Protein AF-A0A7C7MWH8-F1 (afdb_monomer)

Secondary structure (DSSP, 8-state):
-----------------EEEEEEEEE-TTS--EEEEE---TTEEEEEEEEESSS--EEEEEEE-B--TTT-EEEEE-TTS-EEEEE-TBTTB-TT-EEE-SSSEEEEEEE--SS--HHHH-PPPEEEEEEE-SSPPPEEEEEEEE-TTT-TTEEEEEEEEEE-TT-S-EEEEESS-PPPEEE-S-EEEEEEEEETT--B-EEEEETTEEEEEEEPPPB---S-GGGS-EEE--S-HHHIIIIIIS--TT-EEEEEEEE-GGGGT-TTEEEEEEE-TTSS-S-SEEEEEEEEEGGGSBSS--S-----S-SB--HHHHHH-TTSPTT--BS--EEEEEEE-SSS-------EEES-TTTTTTT---B---EEE-TTS-EEE--B-TTS-PBSBTTTSB-TTT-TTS--BSGGGEEEEBSB-TTS-B-B-GGG-SBS-SEEE--

Nearest PDB structures (foldseek):
  1spp-assembly1_B  TM=6.819E-01  e=1.987E-05  Sus scrofa
  7wr7-assembly1_A  TM=6.928E-01  e=3.101E-04  Homo sapiens
  7wqx-assembly1_A  TM=3.222E-01  e=3.645E-04  Homo sapiens
  8h3u-assembly1_A  TM=3.465E-01  e=6.004E-03  Homo sapiens
  8h3s-assembly1_A  TM=4.548E-01  e=8.415E-02  Homo sapiens

Structure (mmCIF, N/CA/C/O backbone):
data_AF-A0A7C7MWH8-F1
#
_entry.id   AF-A0A7C7MWH8-F1
#
loop_
_atom_site.group_PDB
_atom_site.id
_atom_site.type_symbol
_atom_site.label_atom_id
_atom_site.label_alt_id
_atom_site.label_comp_id
_atom_site.label_asym_id
_atom_site.label_entity_id
_atom_site.label_seq_id
_atom_site.pdbx_PDB_ins_code
_atom_site.Cartn_x
_atom_site.Cartn_y
_atom_site.Cartn_z
_atom_site.occupancy
_atom_site.B_iso_or_equiv
_atom_site.auth_seq_id
_atom_site.auth_comp_id
_atom_site.auth_asym_id
_atom_site.auth_atom_id
_atom_site.pdbx_PDB_model_num
ATOM 1 N N . MET A 1 1 ? -7.055 -32.664 -13.281 1.00 29.69 1 MET A N 1
ATOM 2 C CA . MET A 1 1 ? -8.161 -32.890 -12.324 1.00 29.69 1 MET A CA 1
ATOM 3 C C . MET A 1 1 ? -7.965 -34.214 -11.595 1.00 29.69 1 MET A C 1
ATOM 5 O O . MET A 1 1 ? -8.268 -35.279 -12.120 1.00 29.69 1 MET A O 1
ATOM 9 N N . LYS A 1 2 ? -7.387 -34.128 -10.400 1.00 19.34 2 LYS A N 1
ATOM 10 C CA . LYS A 1 2 ? -7.288 -35.180 -9.388 1.00 19.34 2 LYS A CA 1
ATOM 11 C C . LYS A 1 2 ? -7.700 -34.482 -8.097 1.00 19.34 2 LYS A C 1
ATOM 13 O O . LYS A 1 2 ? -6.974 -33.603 -7.651 1.00 19.34 2 LYS A O 1
ATOM 18 N N . LEU A 1 3 ? -8.882 -34.799 -7.575 1.00 20.52 3 LEU A N 1
ATOM 19 C CA . LEU A 1 3 ? -9.280 -34.337 -6.251 1.00 20.52 3 LEU A CA 1
ATOM 20 C C . LEU A 1 3 ? -8.561 -35.206 -5.222 1.00 20.52 3 LEU A C 1
ATOM 22 O O . LEU A 1 3 ? -8.768 -36.420 -5.182 1.00 20.52 3 LEU A O 1
ATOM 26 N N . PHE A 1 4 ? -7.713 -34.582 -4.412 1.00 25.03 4 PHE A N 1
ATOM 27 C CA . PHE A 1 4 ? -7.277 -35.166 -3.155 1.00 25.03 4 PHE A CA 1
ATOM 28 C C . PHE A 1 4 ? -8.377 -34.925 -2.124 1.00 25.03 4 PHE A C 1
ATOM 30 O O . PHE A 1 4 ? -8.831 -33.802 -1.930 1.00 25.03 4 PHE A O 1
ATOM 37 N N . PHE A 1 5 ? -8.839 -36.012 -1.516 1.00 28.09 5 PHE A N 1
ATOM 38 C CA . PHE A 1 5 ? -9.791 -36.008 -0.418 1.00 28.09 5 PHE A CA 1
ATOM 39 C C . PHE A 1 5 ? -8.993 -36.378 0.831 1.00 28.09 5 PHE A C 1
ATOM 41 O O . PHE A 1 5 ? -8.641 -37.543 1.016 1.00 28.09 5 PHE A O 1
ATOM 48 N N . THR A 1 6 ? -8.647 -35.396 1.656 1.00 27.48 6 THR A N 1
ATOM 49 C CA . THR A 1 6 ? -8.032 -35.629 2.965 1.00 27.48 6 THR A CA 1
ATOM 50 C C . THR A 1 6 ? -9.026 -35.201 4.029 1.00 27.48 6 THR A C 1
ATOM 52 O O . THR A 1 6 ? -9.177 -34.022 4.314 1.00 27.48 6 THR A O 1
ATOM 55 N N . THR A 1 7 ? -9.753 -36.200 4.534 1.00 27.70 7 THR A N 1
ATOM 56 C CA . THR A 1 7 ? -10.251 -36.292 5.916 1.00 27.70 7 THR A CA 1
ATOM 57 C C . THR A 1 7 ? -10.574 -34.969 6.614 1.00 27.70 7 THR A C 1
ATOM 59 O O . THR A 1 7 ? -9.746 -34.433 7.341 1.00 27.70 7 THR A O 1
ATOM 62 N N . LEU A 1 8 ? -11.829 -34.531 6.506 1.00 28.59 8 LEU A N 1
ATOM 63 C CA . LEU A 1 8 ? -12.451 -33.749 7.570 1.00 28.59 8 LEU A CA 1
ATOM 64 C C . LEU A 1 8 ? -12.969 -34.755 8.610 1.00 28.59 8 LEU A C 1
ATOM 66 O O . LEU A 1 8 ? -13.994 -35.411 8.410 1.00 28.59 8 LEU A O 1
ATOM 70 N N . PHE A 1 9 ? -12.203 -34.964 9.678 1.00 31.03 9 PHE A N 1
ATOM 71 C CA . PHE A 1 9 ? -12.643 -35.736 10.835 1.00 31.03 9 PHE A CA 1
ATOM 72 C C . PHE A 1 9 ? -13.587 -34.845 11.648 1.00 31.03 9 PHE A C 1
ATOM 74 O O . PHE A 1 9 ? -13.166 -34.137 12.552 1.00 31.03 9 PHE A O 1
ATOM 81 N N . PHE A 1 10 ? -14.868 -34.829 11.280 1.00 26.73 10 PHE A N 1
ATOM 82 C CA . PHE A 1 10 ? -15.908 -34.193 12.085 1.00 26.73 10 PHE A CA 1
ATOM 83 C C . PHE A 1 10 ? -16.287 -35.173 13.204 1.00 26.73 10 PHE A C 1
ATOM 85 O O . PHE A 1 10 ? -17.154 -36.032 13.021 1.00 26.73 10 PHE A O 1
ATOM 92 N N . ILE A 1 11 ? -15.601 -35.110 14.352 1.00 32.50 11 ILE A N 1
ATOM 93 C CA . ILE A 1 11 ? -16.156 -35.705 15.569 1.00 32.50 11 ILE A CA 1
ATOM 94 C C . ILE A 1 11 ? -17.194 -34.718 16.090 1.00 32.50 11 ILE A C 1
ATOM 96 O O . ILE A 1 11 ? -16.855 -33.677 16.637 1.00 32.50 11 ILE A O 1
ATOM 100 N N . LEU A 1 12 ? -18.470 -35.068 15.959 1.00 30.17 12 LEU A N 1
ATOM 101 C CA . LEU A 1 12 ? -19.480 -34.576 16.890 1.00 30.17 12 LEU A CA 1
ATOM 102 C C . LEU A 1 12 ? -19.191 -35.234 18.243 1.00 30.17 12 LEU A C 1
ATOM 104 O O . LEU A 1 12 ? -19.706 -36.313 18.545 1.00 30.17 12 LEU A O 1
ATOM 108 N N . VAL A 1 13 ? -18.297 -34.627 19.027 1.00 37.28 13 VAL A N 1
ATOM 109 C CA . VAL A 1 13 ? -18.177 -34.957 20.444 1.00 37.28 13 VAL A CA 1
ATOM 110 C C . VAL A 1 13 ? -19.401 -34.314 21.074 1.00 37.28 13 VAL A C 1
ATOM 112 O O . VAL A 1 13 ? -19.501 -33.096 21.143 1.00 37.28 13 VAL A O 1
ATOM 115 N N . PHE A 1 14 ? -20.365 -35.122 21.507 1.00 39.16 14 PHE A N 1
ATOM 116 C CA . PHE A 1 14 ? -21.299 -34.663 22.530 1.00 39.16 14 PHE A CA 1
ATOM 117 C C . PHE A 1 14 ? -20.490 -34.526 23.825 1.00 39.16 14 PHE A C 1
ATOM 119 O O . PHE A 1 14 ? -20.492 -35.430 24.664 1.00 39.16 14 PHE A O 1
ATOM 126 N N . SER A 1 15 ? -19.729 -33.440 23.958 1.00 45.75 15 SER A N 1
ATOM 127 C CA . SER A 1 15 ? -19.232 -33.001 25.251 1.00 45.75 15 SER A CA 1
ATOM 128 C C . SER A 1 15 ? -20.468 -32.564 26.029 1.00 45.75 15 SER A C 1
A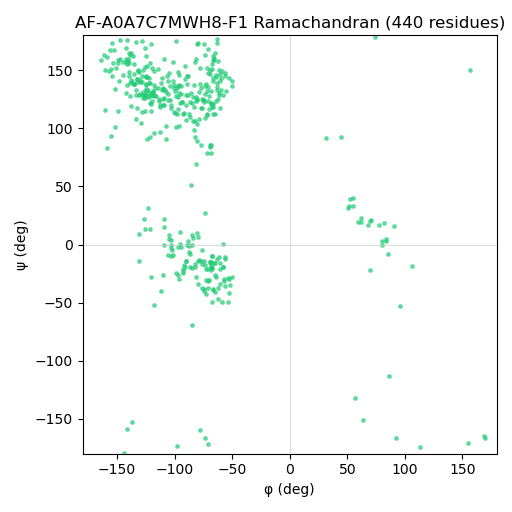TOM 130 O O . SER A 1 15 ? -21.248 -31.719 25.591 1.00 45.75 15 SER A O 1
ATOM 132 N N . ASN A 1 16 ? -20.716 -33.201 27.173 1.00 47.91 16 ASN A N 1
ATOM 133 C CA . ASN A 1 16 ? -21.579 -32.586 28.170 1.00 47.91 16 ASN A CA 1
ATOM 134 C C . ASN A 1 16 ? -20.773 -31.403 28.709 1.00 47.91 16 ASN A C 1
ATOM 136 O O . ASN A 1 16 ? -20.045 -31.572 29.683 1.00 47.91 16 ASN A O 1
ATOM 140 N N . ILE A 1 17 ? -20.817 -30.265 28.015 1.00 55.94 17 ILE A N 1
ATOM 141 C CA . ILE A 1 17 ? -20.244 -29.024 28.525 1.00 55.94 17 ILE A CA 1
ATOM 142 C C . ILE A 1 17 ? -21.082 -28.675 29.746 1.00 55.94 17 ILE A C 1
ATOM 144 O O . ILE A 1 17 ? -22.289 -28.435 29.649 1.00 55.94 17 ILE A O 1
ATOM 148 N N . TYR A 1 18 ? -20.460 -28.745 30.915 1.00 71.19 18 TYR A N 1
ATOM 149 C CA . TYR A 1 18 ? -21.071 -28.217 32.118 1.00 71.19 18 TYR A CA 1
ATOM 150 C C . TYR A 1 18 ? -20.968 -26.700 32.021 1.00 71.19 18 TYR A C 1
ATOM 152 O O . TYR A 1 18 ? -19.883 -26.164 31.838 1.00 71.19 18 TYR A O 1
ATOM 160 N N . SER A 1 19 ? -22.102 -26.012 32.090 1.00 80.94 19 SER A N 1
ATOM 161 C CA . SER A 1 19 ? -22.130 -24.554 32.147 1.00 80.94 19 SER A CA 1
ATOM 162 C C . SER A 1 19 ? -22.193 -24.110 33.603 1.00 80.94 19 SER A C 1
ATOM 164 O O . SER A 1 19 ? -23.073 -24.562 34.346 1.00 80.94 19 SER A O 1
ATOM 166 N N . PHE A 1 20 ? -21.313 -23.202 34.004 1.00 88.38 20 PHE A N 1
ATOM 167 C CA . PHE A 1 20 ? -21.421 -22.482 35.266 1.00 88.38 20 PHE A CA 1
ATOM 168 C C . PHE A 1 20 ? -21.767 -21.030 34.982 1.00 88.38 20 PHE A C 1
ATOM 170 O O . PHE A 1 20 ? -21.056 -20.366 34.238 1.00 88.38 20 PHE A O 1
ATOM 177 N N . GLN A 1 21 ? -22.849 -20.548 35.586 1.00 92.31 21 GLN A N 1
ATOM 178 C CA . GLN A 1 21 ? -23.320 -19.183 35.407 1.00 92.31 21 GLN A CA 1
ATOM 179 C C . GLN A 1 21 ? -23.446 -18.493 36.761 1.00 92.31 21 GLN A C 1
ATOM 181 O O . GLN A 1 21 ? -24.007 -19.060 37.702 1.00 92.31 21 GLN A O 1
ATOM 186 N N . THR A 1 22 ? -22.943 -17.265 36.841 1.00 96.56 22 THR A N 1
ATOM 187 C CA . THR A 1 22 ? -23.144 -16.367 37.979 1.00 96.56 22 THR A CA 1
ATOM 188 C C . THR A 1 22 ? -23.720 -15.047 37.496 1.00 96.56 22 THR A C 1
ATOM 190 O O . THR A 1 22 ? -23.150 -14.408 36.618 1.00 96.56 22 THR A O 1
ATOM 193 N N . ASP A 1 23 ? -24.815 -14.616 38.115 1.00 96.88 23 ASP A N 1
ATOM 194 C CA . ASP A 1 23 ? -25.412 -13.309 37.855 1.00 96.88 23 ASP A CA 1
ATOM 195 C C . ASP A 1 23 ? -25.000 -12.324 38.958 1.00 96.88 23 ASP A C 1
ATOM 197 O O . ASP A 1 23 ? -25.086 -12.632 40.153 1.00 96.88 23 ASP A O 1
ATOM 201 N N . ILE A 1 24 ? -24.553 -11.133 38.565 1.00 97.81 24 ILE A N 1
ATOM 202 C CA . ILE A 1 24 ? -24.048 -10.088 39.458 1.00 97.81 24 ILE A CA 1
ATOM 203 C C . ILE A 1 24 ? -24.783 -8.780 39.167 1.00 97.81 24 ILE A C 1
ATOM 205 O O . ILE A 1 24 ? -24.894 -8.342 38.025 1.00 97.81 24 ILE A O 1
ATOM 209 N N . THR A 1 25 ? -25.278 -8.122 40.214 1.00 97.31 25 THR A N 1
ATOM 210 C CA . THR A 1 25 ? -25.845 -6.773 40.100 1.00 97.31 25 THR A CA 1
ATOM 211 C C . THR A 1 25 ? -24.755 -5.728 40.314 1.00 97.31 25 THR A C 1
ATOM 213 O O . THR A 1 25 ? -24.046 -5.778 41.321 1.00 97.31 25 THR A O 1
ATOM 216 N N . VAL A 1 26 ? -24.646 -4.775 39.391 1.00 97.31 26 VAL A N 1
ATOM 217 C CA . VAL A 1 26 ? -23.736 -3.626 39.475 1.00 97.31 26 VAL A CA 1
ATOM 218 C C . VAL A 1 26 ? -24.513 -2.442 40.043 1.00 97.31 26 VAL A C 1
ATOM 220 O O . VAL A 1 26 ? -25.536 -2.063 39.484 1.00 97.31 26 VAL A O 1
ATOM 223 N N . ASN A 1 27 ? -24.038 -1.893 41.165 1.00 95.44 27 ASN A N 1
ATOM 224 C CA . ASN A 1 27 ? -24.587 -0.674 41.762 1.00 95.44 27 ASN A CA 1
ATOM 225 C C . ASN A 1 27 ? -23.922 0.545 41.120 1.00 95.44 27 ASN A C 1
ATOM 227 O O . ASN A 1 27 ? -22.744 0.795 41.388 1.00 95.44 27 ASN A O 1
ATOM 231 N N . CYS A 1 28 ? -24.669 1.296 40.315 1.00 91.81 28 CYS A N 1
ATOM 232 C CA . CYS A 1 28 ? -24.125 2.424 39.557 1.00 91.81 28 CYS A CA 1
ATOM 233 C C . CYS A 1 28 ? -23.749 3.637 40.422 1.00 91.81 28 CYS A C 1
ATOM 235 O O . CYS A 1 28 ? -22.872 4.408 40.047 1.00 91.81 28 CYS A O 1
ATOM 237 N N . ASP A 1 29 ? -24.315 3.760 41.627 1.00 89.56 29 ASP A N 1
ATOM 238 C CA . ASP A 1 29 ? -23.904 4.764 42.622 1.00 89.56 29 ASP A CA 1
ATOM 239 C C . ASP A 1 29 ? -22.700 4.294 43.475 1.00 89.56 29 ASP A C 1
ATOM 241 O O . ASP A 1 29 ? -22.265 4.972 44.415 1.00 89.56 29 ASP A O 1
ATOM 245 N N . GLY A 1 30 ? -22.204 3.082 43.215 1.00 87.88 30 GLY A N 1
ATOM 246 C CA . GLY A 1 30 ? -21.136 2.421 43.955 1.00 87.88 30 GLY A CA 1
ATOM 247 C C . GLY A 1 30 ? -19.752 2.549 43.317 1.00 87.88 30 GLY A C 1
ATOM 248 O O . GLY A 1 30 ? -19.524 3.263 42.348 1.00 87.88 30 GLY A O 1
ATOM 249 N N . SER A 1 31 ? -18.786 1.841 43.900 1.00 89.81 31 SER A N 1
ATOM 250 C CA . SER A 1 31 ? -17.483 1.616 43.261 1.00 89.81 31 SER A CA 1
ATOM 251 C C . SER A 1 31 ? -17.580 0.465 42.250 1.00 89.81 31 SER A C 1
ATOM 253 O O . SER A 1 31 ? -18.476 -0.370 42.405 1.00 89.81 31 SER A O 1
ATOM 255 N N . PRO A 1 32 ? -16.652 0.371 41.275 1.00 93.56 32 PRO A N 1
ATOM 256 C CA . PRO A 1 32 ? -16.612 -0.744 40.334 1.00 93.56 32 PRO A CA 1
ATOM 257 C C . PRO A 1 32 ? -16.671 -2.109 41.025 1.00 93.56 32 PRO A C 1
ATOM 259 O O . PRO A 1 32 ? -16.077 -2.320 42.089 1.00 93.56 32 PRO A O 1
ATOM 262 N N . VAL A 1 33 ? -17.400 -3.039 40.414 1.00 97.38 33 VAL A N 1
ATOM 263 C CA . VAL A 1 33 ? -17.474 -4.429 40.853 1.00 97.38 33 VAL A CA 1
ATOM 264 C C . VAL A 1 33 ? -16.262 -5.168 40.309 1.00 97.38 33 VAL A C 1
ATOM 266 O O . VAL A 1 33 ? -16.203 -5.488 39.125 1.00 97.38 33 VAL A O 1
ATOM 269 N N . ASN A 1 34 ? -15.314 -5.464 41.194 1.00 97.31 34 ASN A N 1
ATOM 270 C CA . ASN A 1 34 ? -14.141 -6.261 40.853 1.00 97.31 34 ASN A CA 1
ATOM 271 C C . ASN A 1 34 ? -14.444 -7.746 41.046 1.00 97.31 34 ASN A C 1
ATOM 273 O O . ASN A 1 34 ? -14.918 -8.155 42.111 1.00 97.31 34 ASN A O 1
ATOM 277 N N . THR A 1 35 ? -14.171 -8.549 40.024 1.00 97.62 35 THR A N 1
ATOM 278 C CA . THR A 1 35 ? -14.344 -10.002 40.053 1.00 97.62 35 THR A CA 1
ATOM 279 C C . THR A 1 35 ? -13.043 -10.654 39.620 1.00 97.62 35 THR A C 1
ATOM 281 O O . THR A 1 35 ? -12.552 -10.362 38.539 1.00 97.62 35 THR A O 1
ATOM 284 N N . SER A 1 36 ? -12.529 -11.559 40.449 1.00 96.88 36 SER A N 1
ATOM 285 C CA . SER A 1 36 ? -11.376 -12.395 40.121 1.00 96.88 36 SER A CA 1
ATOM 286 C C . SER A 1 36 ? -11.804 -13.855 40.143 1.00 96.88 36 SER A C 1
ATOM 288 O O . SER A 1 36 ? -12.429 -14.301 41.115 1.00 96.88 36 SER A O 1
ATOM 290 N N . PHE A 1 37 ? -11.518 -14.588 39.072 1.00 96.19 37 PHE A N 1
ATOM 291 C CA . PHE A 1 37 ? -11.904 -15.987 38.945 1.00 96.19 37 PHE A CA 1
ATOM 292 C C . PHE A 1 37 ? -10.924 -16.795 38.100 1.00 96.19 37 PHE A C 1
ATOM 294 O O . PHE A 1 37 ? -10.233 -16.280 37.222 1.00 96.19 37 PHE A O 1
ATOM 301 N N . CYS A 1 38 ? -10.926 -18.100 38.358 1.00 95.38 38 CYS A N 1
ATOM 302 C CA . CYS A 1 38 ? -10.340 -19.082 37.466 1.00 95.38 38 CYS A CA 1
ATOM 303 C C . CYS A 1 38 ? -11.428 -19.792 36.648 1.00 95.38 38 CYS A C 1
ATOM 305 O O . CYS A 1 38 ? -12.590 -19.845 37.061 1.00 95.38 38 CYS A O 1
ATOM 307 N N . TYR A 1 39 ? -11.042 -20.340 35.498 1.00 94.62 39 TYR A N 1
ATOM 308 C CA . TYR A 1 39 ? -11.834 -21.265 34.700 1.00 94.62 39 TYR A CA 1
ATOM 309 C C . TYR A 1 39 ? -11.229 -22.671 34.767 1.00 94.62 39 TYR A C 1
ATOM 311 O O . TYR A 1 39 ? -10.051 -22.852 35.084 1.00 94.62 39 TYR A O 1
ATOM 319 N N . THR A 1 40 ? -12.065 -23.659 34.453 1.00 94.19 40 THR A N 1
ATOM 320 C CA . THR A 1 40 ? -11.739 -25.086 34.491 1.00 94.19 40 THR A CA 1
ATOM 321 C C . THR A 1 40 ? -11.948 -25.689 33.103 1.00 94.19 40 THR A C 1
ATOM 323 O O . THR A 1 40 ? -12.953 -25.403 32.455 1.00 94.19 40 THR A O 1
ATOM 326 N N . SER A 1 41 ? -11.055 -26.571 32.662 1.00 93.12 41 SER A N 1
ATOM 327 C CA . SER A 1 41 ? -11.162 -27.259 31.368 1.00 93.12 41 SER A CA 1
ATOM 328 C C . SER A 1 41 ? -12.485 -28.039 31.207 1.00 93.12 41 SER A C 1
ATOM 330 O O . SER A 1 41 ? -12.991 -28.649 32.153 1.00 93.12 41 SER A O 1
ATOM 332 N N . ASN A 1 42 ? -13.034 -28.081 29.988 1.00 90.56 42 ASN A N 1
ATOM 333 C CA . ASN A 1 42 ? -14.346 -28.651 29.623 1.00 90.56 42 ASN A CA 1
ATOM 334 C C . ASN A 1 42 ? -15.574 -28.023 30.324 1.00 90.56 42 ASN A C 1
ATOM 336 O O . ASN A 1 42 ? -16.641 -28.656 30.378 1.00 90.56 42 ASN A O 1
ATOM 340 N N . GLN A 1 43 ? -15.453 -26.818 30.881 1.00 92.44 43 GLN A N 1
ATOM 341 C CA . GLN A 1 43 ? -16.547 -26.129 31.559 1.00 92.44 43 GLN A CA 1
ATOM 342 C C . GLN A 1 43 ? -16.709 -24.711 31.014 1.00 92.44 43 GLN A C 1
ATOM 344 O O . GLN A 1 43 ? -15.870 -23.853 31.265 1.00 92.44 43 GLN A O 1
ATOM 349 N N . LEU A 1 44 ? -17.836 -24.448 30.347 1.00 93.81 44 LEU A N 1
ATOM 350 C CA . LEU A 1 44 ? -18.198 -23.090 29.948 1.00 93.81 44 LEU A CA 1
ATOM 351 C C . LEU A 1 44 ? -18.482 -22.275 31.211 1.00 93.81 44 LEU A C 1
ATOM 353 O O . LEU A 1 44 ? -19.457 -22.530 31.929 1.00 93.81 44 LEU A O 1
ATOM 357 N N . LEU A 1 45 ? -17.624 -21.303 31.487 1.00 95.50 45 LEU A N 1
ATOM 358 C CA . LEU A 1 45 ? -17.777 -20.376 32.597 1.00 95.50 45 LEU A CA 1
ATOM 359 C C . LEU A 1 45 ? -18.466 -19.111 32.099 1.00 95.50 45 LEU A C 1
ATOM 361 O O . LEU A 1 45 ? -18.108 -18.609 31.043 1.00 95.50 45 LEU A O 1
ATOM 365 N N . SER A 1 46 ? -19.433 -18.583 32.846 1.00 97.19 46 SER A N 1
ATOM 366 C CA . SER A 1 46 ? -20.162 -17.372 32.476 1.00 97.19 46 SER A CA 1
ATOM 367 C C . SER A 1 46 ? -20.462 -16.498 33.694 1.00 97.19 46 SER A C 1
ATOM 369 O O . SER A 1 46 ? -20.996 -16.969 34.702 1.00 97.19 46 SER A O 1
ATOM 371 N N . TYR A 1 47 ? -20.149 -15.209 33.580 1.00 98.25 47 TYR A N 1
ATOM 372 C CA . TYR A 1 47 ? -20.579 -14.167 34.509 1.00 98.25 47 TYR A CA 1
ATOM 373 C C . TYR A 1 47 ? -21.407 -13.130 33.760 1.00 98.25 47 TYR A C 1
ATOM 375 O O . TYR A 1 47 ? -20.930 -12.534 32.795 1.00 98.25 47 TYR A O 1
ATOM 383 N N . THR A 1 48 ? -22.632 -12.898 34.219 1.00 98.31 48 THR A N 1
ATOM 384 C CA . THR A 1 48 ? -23.541 -11.896 33.662 1.00 98.31 48 THR A CA 1
ATOM 385 C C . THR A 1 48 ? -23.705 -10.759 34.659 1.00 98.31 48 THR A C 1
ATOM 387 O O . THR A 1 48 ? -24.186 -10.954 35.775 1.00 98.31 48 THR A O 1
ATOM 390 N N . TYR A 1 49 ? -23.334 -9.553 34.250 1.00 98.56 49 TYR A N 1
ATOM 391 C CA . TYR A 1 49 ? -23.459 -8.338 35.046 1.00 98.56 49 TYR A CA 1
ATOM 392 C C . TYR A 1 49 ? -24.681 -7.556 34.587 1.00 98.56 49 TYR A C 1
ATOM 394 O O . TYR A 1 49 ? -24.895 -7.410 33.391 1.00 98.56 49 TYR A O 1
ATOM 402 N N . THR A 1 50 ? -25.500 -7.067 35.517 1.00 98.12 50 THR A N 1
ATOM 403 C CA . THR A 1 50 ? -26.692 -6.259 35.209 1.00 98.12 50 THR A CA 1
ATOM 404 C C . THR A 1 50 ? -26.715 -4.988 36.058 1.00 98.12 50 THR A C 1
ATOM 406 O O . THR A 1 50 ? -26.582 -5.070 37.281 1.00 98.12 50 THR A O 1
ATOM 409 N N . SER A 1 51 ? -26.895 -3.828 35.423 1.00 97.19 51 SER A N 1
ATOM 410 C CA . SER A 1 51 ? -27.041 -2.524 36.088 1.00 97.19 51 SER A CA 1
ATOM 411 C C . SER A 1 51 ? -28.341 -2.451 36.900 1.00 97.19 51 SER A C 1
ATOM 413 O O . SER A 1 51 ? -29.393 -2.924 36.456 1.00 97.19 51 SER A O 1
ATOM 415 N N . ASP A 1 52 ? -28.289 -1.831 38.083 1.00 96.31 52 ASP A N 1
ATOM 416 C CA . ASP A 1 52 ? -29.460 -1.567 38.927 1.00 96.31 52 ASP A CA 1
ATOM 417 C C . ASP A 1 52 ? -30.257 -0.308 38.534 1.00 96.31 52 ASP A C 1
ATOM 419 O O . ASP A 1 52 ? -31.430 -0.186 38.905 1.00 96.31 52 ASP A O 1
ATOM 423 N N . THR A 1 53 ? -29.663 0.587 37.744 1.00 93.44 53 THR A N 1
ATOM 424 C CA . THR A 1 53 ? -30.272 1.822 37.216 1.00 93.44 53 THR A CA 1
ATOM 425 C C . THR A 1 53 ? -30.714 1.713 35.755 1.00 93.44 53 THR A C 1
ATOM 427 O O . THR A 1 53 ? -31.371 2.628 35.258 1.00 93.44 53 THR A O 1
ATOM 430 N N . ASN A 1 54 ? -30.434 0.584 35.092 1.00 90.38 54 ASN A N 1
ATOM 431 C CA . ASN A 1 54 ? -30.678 0.348 33.663 1.00 90.38 54 ASN A CA 1
ATOM 432 C C . ASN A 1 54 ? -29.742 1.141 32.721 1.00 90.38 54 ASN A C 1
ATOM 434 O O . ASN A 1 54 ? -30.078 1.340 31.555 1.00 90.38 54 ASN A O 1
ATOM 438 N N . GLU A 1 55 ? -28.590 1.582 33.227 1.00 90.62 55 GLU A N 1
ATOM 439 C CA . GLU A 1 55 ? -27.502 2.203 32.458 1.00 90.62 55 GLU A CA 1
ATOM 440 C C . GLU A 1 55 ? -26.612 1.145 31.793 1.00 90.62 55 GLU A C 1
ATOM 442 O O . GLU A 1 55 ? -26.544 0.003 32.256 1.00 90.62 55 GLU A O 1
ATOM 447 N N . ASN A 1 56 ? -25.908 1.533 30.727 1.00 94.00 56 ASN A N 1
ATOM 448 C CA . ASN A 1 56 ? -24.942 0.665 30.058 1.00 94.00 56 ASN A CA 1
ATOM 449 C C . ASN A 1 56 ? -23.754 0.346 30.979 1.00 94.00 56 ASN A C 1
ATOM 451 O O . ASN A 1 56 ? -23.487 1.065 31.943 1.00 94.00 56 ASN A O 1
ATOM 455 N N . LEU A 1 57 ? -23.037 -0.743 30.704 1.00 95.50 57 LEU A N 1
ATOM 456 C CA . LEU A 1 57 ? -21.937 -1.231 31.534 1.00 95.50 57 LEU A CA 1
ATOM 457 C C . LEU A 1 57 ? -20.626 -1.227 30.750 1.00 95.50 57 LEU A C 1
ATOM 459 O O . LEU A 1 57 ? -20.588 -1.695 29.617 1.00 95.50 57 LEU A O 1
ATOM 463 N N . ASN A 1 58 ? -19.550 -0.776 31.392 1.00 94.50 58 ASN A N 1
ATOM 464 C CA . ASN A 1 58 ? -18.180 -1.006 30.948 1.00 94.50 58 ASN A CA 1
ATOM 465 C C . ASN A 1 58 ? -17.596 -2.205 31.701 1.00 94.50 58 ASN A C 1
ATOM 467 O O . ASN A 1 58 ? -17.739 -2.305 32.922 1.00 94.50 58 ASN A O 1
ATOM 471 N N . LEU A 1 59 ? -16.907 -3.082 30.977 1.00 96.44 59 LEU A N 1
ATOM 472 C CA . LEU A 1 59 ? -16.101 -4.183 31.496 1.00 96.44 59 LEU A CA 1
ATOM 473 C C . LEU A 1 59 ? -14.650 -3.952 31.081 1.00 96.44 59 LEU A C 1
ATOM 475 O O . LEU A 1 59 ? -14.384 -3.748 29.902 1.00 96.44 59 LEU A O 1
ATOM 479 N N . ILE A 1 60 ? -13.723 -4.010 32.034 1.00 95.62 60 ILE A N 1
ATOM 480 C CA . ILE A 1 60 ? -12.276 -3.923 31.794 1.00 95.62 60 ILE A CA 1
ATOM 481 C C . ILE A 1 60 ? -11.615 -5.146 32.417 1.00 95.62 60 ILE A C 1
ATOM 483 O O . ILE A 1 60 ? -11.846 -5.421 33.594 1.00 95.62 60 ILE A O 1
ATOM 487 N N . ILE A 1 61 ? -10.791 -5.863 31.656 1.00 98.00 61 ILE A N 1
ATOM 488 C CA . ILE A 1 61 ? -9.948 -6.943 32.175 1.00 98.00 61 ILE A CA 1
ATOM 489 C C . ILE A 1 61 ? -8.632 -6.324 32.653 1.00 98.00 61 ILE A C 1
ATOM 491 O O . ILE A 1 61 ? -7.854 -5.797 31.861 1.00 98.00 61 ILE A O 1
ATOM 495 N N . ASN A 1 62 ? -8.407 -6.352 33.965 1.00 97.25 62 ASN A N 1
ATOM 496 C CA . ASN A 1 62 ? -7.235 -5.753 34.600 1.00 97.25 62 ASN A CA 1
ATOM 497 C C . ASN A 1 62 ? -5.997 -6.652 34.464 1.00 97.25 62 ASN A C 1
ATOM 499 O O . ASN A 1 62 ? -4.890 -6.142 34.376 1.00 97.25 62 ASN A O 1
ATOM 503 N N . GLU A 1 63 ? -6.186 -7.973 34.476 1.00 97.75 63 GLU A N 1
ATOM 504 C CA . GLU A 1 63 ? -5.169 -9.004 34.234 1.00 97.75 63 GLU A CA 1
ATOM 505 C C . GLU A 1 63 ? -5.866 -10.346 33.942 1.00 97.75 63 GLU A C 1
ATOM 507 O O . GLU A 1 63 ? -7.029 -10.543 34.302 1.00 97.75 63 GLU A O 1
ATOM 512 N N . GLY A 1 64 ? -5.179 -11.285 33.292 1.00 97.19 64 GLY A N 1
ATOM 513 C CA . GLY A 1 64 ? -5.693 -12.642 33.097 1.00 97.19 64 GLY A CA 1
ATOM 514 C C . GLY A 1 64 ? -5.077 -13.362 31.908 1.00 97.19 64 GLY A C 1
ATOM 515 O O . GLY A 1 64 ? -4.712 -12.735 30.915 1.00 97.19 64 GLY A O 1
ATOM 516 N N . GLU A 1 65 ? -4.995 -14.688 32.000 1.00 97.50 65 GLU A N 1
ATOM 517 C CA . GLU A 1 65 ? -4.469 -15.548 30.939 1.00 97.50 65 GLU A CA 1
ATOM 518 C C . GLU A 1 65 ? -5.441 -16.685 30.592 1.00 97.50 65 GLU A C 1
ATOM 520 O O . GLU A 1 65 ? -6.021 -17.321 31.479 1.00 97.50 65 GLU A O 1
ATOM 525 N N . ILE A 1 66 ? -5.565 -16.993 29.298 1.00 97.25 66 ILE A N 1
ATOM 526 C CA . ILE A 1 66 ? -6.228 -18.205 28.786 1.00 97.25 66 ILE A CA 1
ATOM 527 C C . ILE A 1 66 ? -5.294 -19.011 27.870 1.00 97.25 66 ILE A C 1
ATOM 529 O O . ILE A 1 66 ? -4.292 -18.466 27.403 1.00 97.25 66 ILE A O 1
ATOM 533 N N . GLU A 1 67 ? -5.577 -20.296 27.606 1.00 95.94 67 GLU A N 1
ATOM 534 C CA . GLU A 1 67 ? -4.757 -21.058 26.657 1.00 95.94 67 GLU A CA 1
ATOM 535 C C . GLU A 1 67 ? -4.924 -20.500 25.229 1.00 95.94 67 GLU A C 1
ATOM 537 O O . GLU A 1 67 ? -6.021 -20.545 24.664 1.00 95.94 67 GLU A O 1
ATOM 542 N N . PRO A 1 68 ? -3.850 -19.999 24.590 1.00 93.12 68 PRO A N 1
ATOM 543 C CA . PRO A 1 68 ? -3.959 -19.458 23.245 1.00 93.12 68 PRO A CA 1
ATOM 544 C C . PRO A 1 68 ? -4.357 -20.547 22.247 1.00 93.12 68 PRO A C 1
ATOM 546 O O . PRO A 1 68 ? -3.905 -21.687 22.343 1.00 93.12 68 PRO A O 1
ATOM 549 N N . TYR A 1 69 ? -5.141 -20.164 21.236 1.00 90.88 69 TYR A N 1
ATOM 550 C CA . TYR A 1 69 ? -5.650 -21.016 20.147 1.00 90.88 69 TYR A CA 1
ATOM 551 C C . TYR A 1 69 ? -6.703 -22.069 20.524 1.00 90.88 69 TYR A C 1
ATOM 553 O O . TYR A 1 69 ? -7.422 -22.518 19.627 1.00 90.88 69 TYR A O 1
ATOM 561 N N . TYR A 1 70 ? -6.795 -22.477 21.789 1.00 94.06 70 TYR A N 1
ATOM 562 C CA . TYR A 1 70 ? -7.663 -23.577 22.221 1.00 94.06 70 TYR A CA 1
ATOM 563 C C . TYR A 1 70 ? -8.817 -23.096 23.100 1.00 94.06 70 TYR A C 1
ATOM 565 O O . TYR A 1 70 ? -9.953 -23.517 22.872 1.00 94.06 70 TYR A O 1
ATOM 573 N N . ASP A 1 71 ? -8.557 -22.142 23.993 1.00 94.94 71 ASP A N 1
ATOM 574 C CA . ASP A 1 71 ? -9.584 -21.509 24.811 1.00 94.94 71 ASP A CA 1
ATOM 575 C C . ASP A 1 71 ? -10.026 -20.185 24.198 1.00 94.94 71 ASP A C 1
ATOM 577 O O . ASP A 1 71 ? -9.243 -19.472 23.564 1.00 94.94 71 ASP A O 1
ATOM 581 N N . HIS A 1 72 ? -11.294 -19.836 24.404 1.00 95.81 72 HIS A N 1
ATOM 582 C CA . HIS A 1 72 ? -11.845 -18.585 23.898 1.00 95.81 72 HIS A CA 1
ATOM 583 C C . HIS A 1 72 ? -12.530 -17.794 25.008 1.00 95.81 72 HIS A C 1
ATOM 585 O O . HIS A 1 72 ? -13.406 -18.291 25.717 1.00 95.81 72 HIS A O 1
ATOM 591 N N . LEU A 1 73 ? -12.152 -16.526 25.115 1.00 98.00 73 LEU A N 1
ATOM 592 C CA . LEU A 1 73 ? -12.917 -15.498 25.795 1.00 98.00 73 LEU A CA 1
ATOM 593 C C . LEU A 1 73 ? -14.042 -15.041 24.864 1.00 98.00 73 LEU A C 1
ATOM 595 O O . LEU A 1 73 ? -13.803 -14.710 23.701 1.00 98.00 73 LEU A O 1
ATOM 599 N N . ILE A 1 74 ? -15.259 -14.979 25.395 1.00 98.06 74 ILE A N 1
ATOM 600 C CA . ILE A 1 74 ? -16.444 -14.494 24.690 1.00 98.06 74 ILE A CA 1
ATOM 601 C C . ILE A 1 74 ? -17.052 -13.364 25.511 1.00 98.06 74 ILE A C 1
ATOM 603 O O . ILE A 1 74 ? -17.326 -13.541 26.697 1.00 98.06 74 ILE A O 1
ATOM 607 N N . ILE A 1 75 ? -17.294 -12.215 24.886 1.00 98.38 75 ILE A N 1
ATOM 608 C CA . ILE A 1 75 ? -18.037 -11.113 25.503 1.00 98.38 75 ILE A CA 1
ATOM 609 C C . ILE A 1 75 ? -19.347 -10.951 24.750 1.00 98.38 75 ILE A C 1
ATOM 611 O O . ILE A 1 75 ? -19.344 -10.777 23.531 1.00 98.38 75 ILE A O 1
ATOM 615 N N . LEU A 1 76 ? -20.460 -11.026 25.474 1.00 97.56 76 LEU A N 1
ATOM 616 C CA . LEU A 1 76 ? -21.802 -10.852 24.937 1.00 97.56 76 LEU A CA 1
ATOM 617 C C . LEU A 1 76 ? -22.425 -9.561 25.463 1.00 97.56 76 LEU A C 1
ATOM 619 O O . LEU A 1 76 ? -22.313 -9.231 26.648 1.00 97.56 76 LEU A O 1
ATOM 623 N N . ASP A 1 77 ? -23.114 -8.875 24.566 1.00 97.31 77 ASP A N 1
ATOM 624 C CA . ASP A 1 77 ? -23.864 -7.660 24.825 1.00 97.31 77 ASP A CA 1
ATOM 625 C C . ASP A 1 77 ? -25.241 -7.952 25.458 1.00 97.31 77 ASP A C 1
ATOM 627 O O . ASP A 1 77 ? -25.686 -9.099 25.560 1.00 97.31 77 ASP A O 1
ATOM 631 N N . SER A 1 78 ? -25.952 -6.898 25.855 1.00 95.56 78 SER A N 1
ATOM 632 C CA . SER A 1 78 ? -27.298 -6.922 26.435 1.00 95.56 78 SER A CA 1
ATOM 633 C C . SER A 1 78 ? -28.346 -7.597 25.557 1.00 95.56 78 SER A C 1
ATOM 635 O O . SER A 1 78 ? -29.304 -8.176 26.072 1.00 95.56 78 SER A O 1
ATOM 637 N N . ASP A 1 79 ? -28.199 -7.511 24.237 1.00 95.06 79 ASP A N 1
ATOM 638 C CA . ASP A 1 79 ? -29.094 -8.145 23.269 1.00 95.06 79 ASP A CA 1
ATOM 639 C C . ASP A 1 79 ? -28.668 -9.582 22.905 1.00 95.06 79 ASP A C 1
ATOM 641 O O . ASP A 1 79 ? -29.357 -10.267 22.144 1.00 95.06 79 ASP A O 1
ATOM 645 N N . GLY A 1 80 ? -27.560 -10.056 23.484 1.00 92.94 80 GLY A N 1
ATOM 646 C CA . GLY A 1 80 ? -26.956 -11.357 23.223 1.00 92.94 80 GLY A CA 1
ATOM 647 C C . GLY A 1 80 ? -26.047 -11.398 21.994 1.00 92.94 80 GLY A C 1
ATOM 648 O O . GLY A 1 80 ? -25.556 -12.478 21.657 1.00 92.94 80 GLY A O 1
ATOM 649 N N . SER A 1 81 ? -25.821 -10.270 21.313 1.00 92.75 81 SER A N 1
ATOM 650 C CA . SER A 1 81 ? -24.793 -10.167 20.278 1.00 92.75 81 SER A CA 1
ATOM 651 C C . SER A 1 81 ? -23.393 -10.306 20.882 1.00 92.75 81 SER A C 1
ATOM 653 O O . SER A 1 81 ? -23.188 -10.147 22.082 1.00 92.75 81 SER A O 1
ATOM 655 N N . GLN A 1 82 ? -22.419 -10.670 20.055 1.00 96.00 82 GLN A N 1
ATOM 656 C CA . GLN A 1 82 ? -21.053 -10.918 20.498 1.00 96.00 82 GLN A CA 1
ATOM 657 C C . GLN A 1 82 ? -20.193 -9.672 20.270 1.00 96.00 82 GLN A C 1
ATOM 659 O O . GLN A 1 82 ? -19.959 -9.298 19.123 1.00 96.00 82 GLN A O 1
ATOM 664 N N . LEU A 1 83 ? -19.685 -9.082 21.353 1.00 93.00 83 LEU A N 1
ATOM 665 C CA . LEU A 1 83 ? -18.725 -7.972 21.324 1.00 93.00 83 LEU A CA 1
ATOM 666 C C . LEU A 1 83 ? -17.288 -8.464 21.107 1.00 93.00 83 LEU A C 1
ATOM 668 O O . LEU A 1 83 ? -16.465 -7.745 20.551 1.00 93.00 83 LEU A O 1
ATOM 672 N N . TYR A 1 84 ? -16.979 -9.696 21.526 1.00 97.50 84 TYR A N 1
ATOM 673 C CA . TYR A 1 84 ? -15.647 -10.283 21.380 1.00 97.50 84 TYR A CA 1
ATOM 674 C C . TYR A 1 84 ? -15.684 -11.811 21.337 1.00 97.50 84 TYR A C 1
ATOM 676 O O . TYR A 1 84 ? -16.491 -12.431 22.030 1.00 97.50 84 TYR A O 1
ATOM 684 N N . TYR A 1 85 ? -14.784 -12.401 20.548 1.00 96.44 85 TYR A N 1
ATOM 685 C CA . TYR A 1 85 ? -14.466 -13.830 20.549 1.00 96.44 85 TYR A CA 1
ATOM 686 C C . TYR A 1 85 ? -13.004 -14.018 20.152 1.00 96.44 85 TYR A C 1
ATOM 688 O O . TYR A 1 85 ? -12.623 -13.702 19.024 1.00 96.44 85 TYR A O 1
ATOM 696 N N . GLY A 1 86 ? -12.183 -14.521 21.068 1.00 96.31 86 GLY A N 1
ATOM 697 C CA . GLY A 1 86 ? -10.749 -14.679 20.838 1.00 96.31 86 GLY A CA 1
ATOM 698 C C . GLY A 1 86 ? -9.990 -15.026 22.111 1.00 96.31 86 GLY A C 1
ATOM 699 O O . GLY A 1 86 ? -10.596 -15.372 23.118 1.00 96.31 86 GLY A O 1
ATOM 700 N N . TYR A 1 87 ? -8.663 -14.924 22.066 1.00 96.38 87 TYR A N 1
ATOM 701 C CA . TYR A 1 87 ? -7.778 -15.284 23.181 1.00 96.38 87 TYR A CA 1
ATOM 702 C C . TYR A 1 87 ? -6.808 -14.166 23.592 1.00 96.38 87 TYR A C 1
ATOM 704 O O . TYR A 1 87 ? -5.770 -14.428 24.193 1.00 96.38 87 TYR A O 1
ATOM 712 N N . GLY A 1 88 ? -7.135 -12.914 23.266 1.00 94.56 88 GLY A N 1
ATOM 713 C CA . GLY A 1 88 ? -6.282 -11.755 23.536 1.00 94.56 88 GLY A CA 1
ATOM 714 C C . GLY A 1 88 ? -4.944 -11.803 22.792 1.00 94.56 88 GLY A C 1
ATOM 715 O O . GLY A 1 88 ? -4.840 -12.393 21.713 1.00 94.56 88 GLY A O 1
ATOM 716 N N . ASP A 1 89 ? -3.914 -11.184 23.370 1.00 94.44 89 ASP A N 1
ATOM 717 C CA . ASP A 1 89 ? -2.552 -11.211 22.835 1.00 94.44 89 ASP A CA 1
ATOM 718 C C . ASP A 1 89 ? -1.847 -12.502 23.263 1.00 94.44 89 ASP A C 1
ATOM 720 O O . ASP A 1 89 ? -1.269 -12.608 24.346 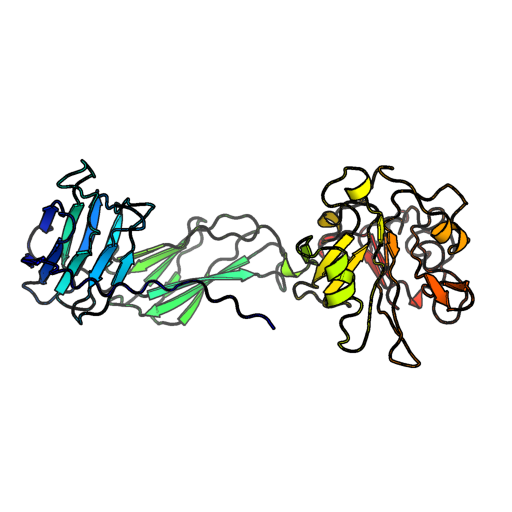1.00 94.44 89 ASP A O 1
ATOM 724 N N . SER A 1 90 ? -1.938 -13.528 22.413 1.00 95.12 90 SER A N 1
ATOM 725 C CA . SER A 1 90 ? -1.299 -14.832 22.642 1.00 95.12 90 SER A CA 1
ATOM 726 C C . SER A 1 90 ? -1.669 -15.481 23.986 1.00 95.12 90 SER A C 1
ATOM 728 O O . SER A 1 90 ? -0.859 -16.199 24.573 1.00 95.12 90 SER A O 1
ATOM 730 N N . GLY A 1 91 ? -2.901 -15.261 24.451 1.00 95.38 91 GLY A N 1
ATOM 731 C CA . GLY A 1 91 ? -3.429 -15.767 25.718 1.00 95.38 91 GLY A CA 1
ATOM 732 C C . GLY A 1 91 ? -3.546 -14.692 26.800 1.00 95.38 91 GLY A C 1
ATOM 733 O O . GLY A 1 91 ? -4.295 -14.897 27.749 1.00 95.38 91 GLY A O 1
ATOM 734 N N . ASN A 1 92 ? -2.860 -13.551 26.668 1.00 97.31 92 ASN A N 1
ATOM 735 C CA . ASN A 1 92 ? -2.959 -1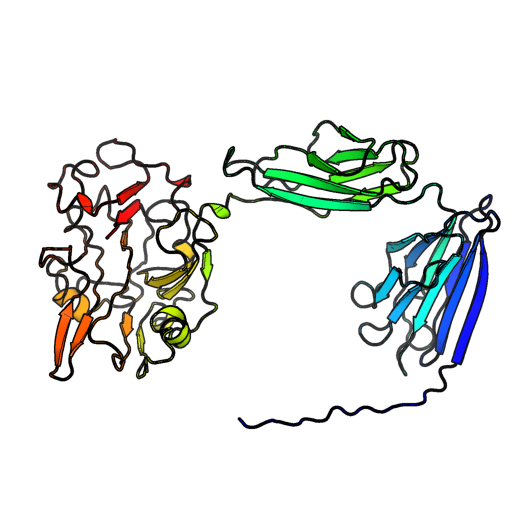2.440 27.616 1.00 97.31 92 ASN A CA 1
ATOM 736 C C . ASN A 1 92 ? -4.209 -11.587 27.343 1.00 97.31 92 ASN A C 1
ATOM 738 O O . ASN A 1 92 ? -4.399 -11.090 26.232 1.00 97.31 92 ASN A O 1
ATOM 742 N N . LEU A 1 93 ? -5.042 -11.400 28.368 1.00 97.62 93 LEU A N 1
ATOM 743 C CA . LEU A 1 93 ? -6.297 -10.649 28.304 1.00 97.62 93 LEU A CA 1
ATOM 744 C C . LEU A 1 93 ? -6.217 -9.242 28.924 1.00 97.62 93 LEU A C 1
ATOM 746 O O . LEU A 1 93 ? -7.211 -8.515 28.892 1.00 97.62 93 LEU A O 1
ATOM 750 N N . GLU A 1 94 ? -5.079 -8.860 29.510 1.00 97.38 94 GLU A N 1
ATOM 751 C CA . GLU A 1 94 ? -4.889 -7.557 30.159 1.00 97.38 94 GLU A CA 1
ATOM 752 C C . GLU A 1 94 ? -5.208 -6.389 29.211 1.00 97.38 94 GLU A C 1
ATOM 754 O O . GLU A 1 94 ? -4.755 -6.340 28.068 1.00 97.38 94 GLU A O 1
ATOM 759 N N . GLY A 1 95 ? -5.992 -5.425 29.700 1.00 92.94 95 GLY A N 1
ATOM 760 C CA . GLY A 1 95 ? -6.321 -4.191 28.986 1.00 92.94 95 GLY A CA 1
ATOM 761 C C . GLY A 1 95 ? -7.505 -4.292 28.022 1.00 92.94 95 GLY A C 1
ATOM 762 O O . GLY A 1 95 ? -7.979 -3.259 27.549 1.00 92.94 95 GLY A O 1
ATOM 763 N N . LEU A 1 96 ? -8.037 -5.492 27.763 1.00 94.75 96 LEU A N 1
ATOM 764 C CA . LEU A 1 96 ? -9.266 -5.635 26.981 1.00 94.75 96 LEU A CA 1
ATOM 765 C C . LEU A 1 96 ? -10.431 -4.933 27.693 1.00 94.75 96 LEU A C 1
ATOM 767 O O . LEU A 1 96 ? -10.668 -5.149 28.885 1.00 94.75 96 LEU A O 1
ATOM 771 N N . SER A 1 97 ? -11.175 -4.106 26.957 1.00 93.75 97 SER A N 1
ATOM 772 C CA . SER A 1 97 ? -12.316 -3.365 27.492 1.00 93.75 97 SER A CA 1
ATOM 773 C C . SER A 1 97 ? -13.488 -3.320 26.518 1.00 93.75 97 SER A C 1
ATOM 775 O O . SER A 1 97 ? -13.304 -3.295 25.303 1.00 93.75 97 SER A O 1
ATOM 777 N N . PHE A 1 98 ? -14.703 -3.351 27.065 1.00 94.56 98 PHE A N 1
ATOM 778 C CA . PHE A 1 98 ? -15.946 -3.456 26.303 1.00 94.56 98 PHE A CA 1
ATOM 779 C C . PHE A 1 98 ? -17.054 -2.649 26.975 1.00 94.56 98 PHE A C 1
ATOM 781 O O . PHE A 1 98 ? -17.127 -2.609 28.204 1.00 94.56 98 PHE A O 1
ATOM 788 N N . GLN A 1 99 ? -17.946 -2.068 26.176 1.00 93.81 99 GLN A N 1
ATOM 789 C CA . GLN A 1 99 ? -19.162 -1.408 26.644 1.00 93.81 99 GLN A CA 1
ATOM 790 C C . GLN A 1 99 ? -20.386 -2.136 26.087 1.00 93.81 99 GLN A C 1
ATOM 792 O O . GLN A 1 99 ? -20.416 -2.459 24.902 1.00 93.81 99 GLN A O 1
ATOM 797 N N . SER A 1 100 ? -21.392 -2.390 26.922 1.00 95.19 100 SER A N 1
ATOM 798 C CA . SER A 1 100 ? -22.675 -2.919 26.454 1.00 95.19 100 SER A CA 1
ATOM 799 C C . SER A 1 100 ? -23.552 -1.837 25.819 1.00 95.19 100 SER A C 1
ATOM 801 O O . SER A 1 100 ? -23.502 -0.678 26.223 1.00 95.19 100 SER A O 1
ATOM 803 N N . SER A 1 101 ? -24.421 -2.215 24.881 1.00 91.81 101 SER A N 1
ATOM 804 C CA . SER A 1 101 ? -25.456 -1.342 24.303 1.00 91.81 101 SER A CA 1
ATOM 805 C C . SER A 1 101 ? -26.672 -1.149 25.216 1.00 91.81 101 SER A C 1
ATOM 807 O O . SER A 1 101 ? -27.485 -0.251 24.999 1.00 91.81 101 SER A O 1
ATOM 809 N N . GLY A 1 102 ? -26.816 -1.982 26.248 1.00 92.62 102 GLY A N 1
ATOM 810 C CA . GLY A 1 102 ? -27.878 -1.881 27.245 1.00 92.62 102 GLY A CA 1
ATOM 811 C C . GLY A 1 102 ? -27.391 -2.212 28.651 1.00 92.62 102 GLY A C 1
ATOM 812 O O . GLY A 1 102 ? -26.199 -2.182 28.945 1.00 92.62 102 GLY A O 1
ATOM 813 N N . ASN A 1 103 ? -28.312 -2.583 29.537 1.00 95.69 103 ASN A N 1
ATOM 814 C CA . ASN A 1 103 ? -28.045 -2.715 30.970 1.00 95.69 103 ASN A CA 1
ATOM 815 C C . ASN A 1 103 ? -27.358 -4.018 31.416 1.00 95.69 103 ASN A C 1
ATOM 817 O O . ASN A 1 103 ? -27.321 -4.295 32.619 1.00 95.69 103 ASN A O 1
ATOM 821 N N . GLN A 1 104 ? -26.869 -4.837 30.487 1.00 97.69 104 GLN A N 1
ATOM 822 C CA . GLN A 1 104 ? -26.263 -6.136 30.764 1.00 97.69 104 GLN A CA 1
ATOM 823 C C . GLN A 1 104 ? -25.013 -6.393 29.908 1.00 97.69 104 GLN A C 1
ATOM 825 O O . GLN A 1 104 ? -25.006 -6.141 28.708 1.00 97.69 104 GLN A O 1
ATOM 830 N N . ILE A 1 105 ? -23.974 -6.965 30.513 1.00 98.25 105 ILE A N 1
ATOM 831 C CA . ILE A 1 105 ? -22.795 -7.472 29.800 1.00 98.25 105 ILE A CA 1
ATOM 832 C C . ILE A 1 105 ? -22.424 -8.840 30.360 1.00 98.25 105 ILE A C 1
ATOM 834 O O . ILE A 1 105 ? -22.493 -9.062 31.573 1.00 98.25 105 ILE A O 1
ATOM 838 N N . THR A 1 106 ? -22.072 -9.779 29.488 1.00 98.38 106 THR A N 1
ATOM 839 C CA . THR A 1 106 ? -21.698 -11.138 29.890 1.00 98.38 106 THR A CA 1
ATOM 840 C C . THR A 1 106 ? -20.298 -11.463 29.410 1.00 98.38 106 THR A C 1
ATOM 842 O O . THR A 1 106 ? -19.993 -11.308 28.235 1.00 98.38 106 THR A O 1
ATOM 845 N N . ILE A 1 107 ? -19.468 -11.972 30.313 1.00 98.44 107 ILE A N 1
ATOM 846 C CA . ILE A 1 107 ? -18.175 -12.578 29.996 1.00 98.44 107 ILE A CA 1
ATOM 847 C C . ILE A 1 107 ? -18.300 -14.094 30.098 1.00 98.44 107 ILE A C 1
ATOM 849 O O . ILE A 1 107 ? -18.914 -14.613 31.037 1.00 98.44 107 ILE A O 1
ATOM 853 N N . GLN A 1 108 ? -17.728 -14.803 29.130 1.00 98.00 108 GLN A N 1
ATOM 854 C CA . GLN A 1 108 ? -17.613 -16.253 29.140 1.00 98.00 108 GLN A CA 1
ATOM 855 C C . GLN A 1 108 ? -16.196 -16.700 28.806 1.00 98.00 108 GLN A C 1
ATOM 857 O O . GLN A 1 108 ? -15.494 -16.042 28.043 1.00 98.00 108 GLN A O 1
ATOM 862 N N . VAL A 1 109 ? -15.810 -17.846 29.355 1.00 97.25 109 VAL A N 1
ATOM 863 C CA . VAL A 1 109 ? -14.620 -18.588 28.932 1.00 97.25 109 VAL A CA 1
ATOM 864 C C . VAL A 1 109 ? -15.093 -19.959 28.480 1.00 97.25 109 VAL A C 1
ATOM 866 O O . VAL A 1 109 ? -15.733 -20.664 29.267 1.00 97.25 109 VAL A O 1
ATOM 869 N N . ASP A 1 110 ? -14.815 -20.304 27.224 1.00 95.19 110 ASP A N 1
ATOM 870 C CA . ASP A 1 110 ? -15.103 -21.605 26.613 1.00 95.19 110 ASP A CA 1
ATOM 871 C C . ASP A 1 110 ? -13.791 -22.380 26.432 1.00 95.19 110 ASP A C 1
ATOM 873 O O . ASP A 1 110 ? -13.095 -22.178 25.429 1.00 95.19 110 ASP A O 1
ATOM 877 N N . PRO A 1 111 ? -13.399 -23.188 27.434 1.00 94.38 111 PRO A N 1
ATOM 878 C CA . PRO A 1 111 ? -12.124 -23.869 27.420 1.00 94.38 111 PRO A CA 1
ATOM 879 C C . PRO A 1 111 ? -12.192 -25.258 26.791 1.00 94.38 111 PRO A C 1
ATOM 881 O O . PRO A 1 111 ? -13.200 -25.976 26.847 1.00 94.38 111 PRO A O 1
ATOM 884 N N . ASP A 1 112 ? -11.046 -25.663 26.271 1.00 92.19 112 ASP A N 1
ATOM 885 C CA . ASP A 1 112 ? -10.756 -26.972 25.723 1.00 92.19 112 ASP A CA 1
ATOM 886 C C . ASP A 1 112 ? -10.675 -28.054 26.833 1.00 92.19 112 ASP A C 1
ATOM 888 O O . ASP A 1 112 ? -11.083 -27.869 27.988 1.00 92.19 112 ASP A O 1
ATOM 892 N N . SER A 1 113 ? -10.246 -29.268 26.477 1.00 91.06 113 SER A N 1
ATOM 893 C CA . SER A 1 113 ? -10.183 -30.388 27.414 1.00 91.06 113 SER A CA 1
ATOM 894 C C . SER A 1 113 ? -9.023 -30.379 28.415 1.00 91.06 113 SER A C 1
ATOM 896 O O . SER A 1 113 ? -8.981 -31.255 29.286 1.00 91.06 113 SER A O 1
ATOM 898 N N . SER A 1 114 ? -8.108 -29.426 28.303 1.00 91.00 114 SER A N 1
ATOM 899 C CA . SER A 1 114 ? -6.867 -29.298 29.055 1.00 91.00 114 SER A CA 1
ATOM 900 C C . SER A 1 114 ? -6.541 -27.828 29.339 1.00 91.00 114 SER A C 1
ATOM 902 O O . SER A 1 114 ? -7.365 -26.967 29.082 1.00 91.00 114 SER A O 1
ATOM 904 N N . VAL A 1 115 ? -5.408 -27.585 30.008 1.00 92.00 115 VAL A N 1
ATOM 905 C CA . VAL A 1 115 ? -4.790 -26.267 30.249 1.00 92.00 115 VAL A CA 1
ATOM 906 C C . VAL A 1 115 ? -5.766 -25.170 30.689 1.00 92.00 115 VAL A C 1
ATOM 908 O O . VAL A 1 115 ? -6.324 -24.444 29.891 1.00 92.00 115 VAL A O 1
ATOM 911 N N . SER A 1 116 ? -5.921 -24.997 32.000 1.00 93.88 116 SER A N 1
ATOM 912 C CA . SER A 1 116 ? -6.752 -23.920 32.561 1.00 93.88 116 SER A CA 1
ATOM 913 C C . SER A 1 116 ? -6.084 -23.247 33.759 1.00 93.88 116 SER A C 1
ATOM 915 O O . SER A 1 116 ? -5.130 -23.790 34.324 1.00 93.88 116 SER A O 1
ATOM 917 N N . CYS A 1 117 ? -6.537 -22.066 34.195 1.00 93.50 117 CYS A N 1
ATOM 918 C CA . CYS A 1 117 ? -5.928 -21.406 35.364 1.00 93.50 117 CYS A CA 1
ATOM 919 C C . CYS A 1 117 ? -6.183 -22.145 36.690 1.00 93.50 117 CYS A C 1
ATOM 921 O O . CYS A 1 117 ? -5.363 -22.031 37.603 1.00 93.50 117 CYS A O 1
ATOM 923 N N . ASP A 1 118 ? -7.221 -22.983 36.785 1.00 90.56 118 ASP A N 1
ATOM 924 C CA . ASP A 1 118 ? -7.427 -23.862 37.948 1.00 90.56 118 ASP A CA 1
ATOM 925 C C . ASP A 1 118 ? -6.411 -25.016 38.037 1.00 90.56 118 ASP A C 1
ATOM 927 O O . ASP A 1 118 ? -6.065 -25.460 39.137 1.00 90.56 118 ASP A O 1
ATOM 931 N N . GLU A 1 119 ? -5.919 -25.514 36.898 1.00 88.38 119 GLU A N 1
ATOM 932 C CA . GLU A 1 119 ? -5.082 -26.722 36.836 1.00 88.38 119 GLU A CA 1
ATOM 933 C C . GLU A 1 119 ? -3.610 -26.444 36.474 1.00 88.38 119 GLU A C 1
ATOM 935 O O . GLU A 1 119 ? -2.718 -27.201 36.871 1.00 88.38 119 GLU A O 1
ATOM 940 N N . ASN A 1 120 ? -3.323 -25.350 35.759 1.00 87.69 120 ASN A N 1
ATOM 941 C CA . ASN A 1 120 ? -2.055 -25.133 35.051 1.00 87.69 120 ASN A CA 1
ATOM 942 C C . ASN A 1 120 ? -1.332 -23.821 35.401 1.00 87.69 120 ASN A C 1
ATOM 944 O O . ASN A 1 120 ? -0.335 -23.496 34.763 1.00 87.69 120 ASN A O 1
ATOM 948 N N . SER A 1 121 ? -1.742 -23.129 36.471 1.00 84.88 121 SER A N 1
ATOM 949 C CA . SER A 1 121 ? -1.098 -21.899 36.987 1.00 84.88 121 SER A CA 1
ATOM 950 C C . SER A 1 121 ? -1.090 -20.699 36.028 1.00 84.88 121 SER A C 1
ATOM 952 O O . SER A 1 121 ? -0.245 -19.820 36.191 1.00 84.88 121 SER A O 1
ATOM 954 N N . LEU A 1 122 ? -2.010 -20.654 35.061 1.00 93.75 122 LEU A N 1
ATOM 955 C CA . LEU A 1 122 ? -2.290 -19.428 34.309 1.00 93.75 122 LEU A CA 1
ATOM 956 C C . LEU A 1 122 ? -2.803 -18.335 35.261 1.00 93.75 122 LEU A C 1
ATOM 958 O O . LEU A 1 122 ? -3.422 -18.646 36.287 1.00 93.75 122 LEU A O 1
ATOM 962 N N . VAL A 1 123 ? -2.541 -17.069 34.936 1.00 96.75 123 VAL A N 1
ATOM 963 C CA . VAL A 1 123 ? -3.016 -15.930 35.737 1.00 96.75 123 VAL A CA 1
ATOM 964 C C . VAL A 1 123 ? -4.557 -15.906 35.751 1.00 96.75 123 VAL A C 1
ATOM 966 O O . VAL A 1 123 ? -5.170 -15.916 34.680 1.00 96.75 123 VAL A O 1
ATOM 969 N N . PRO A 1 124 ? -5.210 -15.895 36.933 1.00 97.19 124 PRO A N 1
ATOM 970 C CA . PRO A 1 124 ? -6.662 -15.761 37.031 1.00 97.19 124 PRO A CA 1
ATOM 971 C C . PRO A 1 124 ? -7.157 -14.494 36.336 1.00 97.19 124 PRO A C 1
ATOM 973 O O . PRO A 1 124 ? -6.474 -13.474 36.351 1.00 97.19 124 PRO A O 1
ATOM 976 N N . ILE A 1 125 ? -8.363 -14.540 35.777 1.00 98.19 125 ILE A N 1
ATOM 977 C CA . ILE A 1 125 ? -8.968 -13.366 35.149 1.00 98.19 125 ILE A CA 1
ATOM 978 C C . ILE A 1 125 ? -9.461 -12.446 36.264 1.00 98.19 125 ILE A C 1
ATOM 980 O O . ILE A 1 125 ? -10.335 -12.834 37.042 1.00 98.19 125 ILE A O 1
ATOM 984 N N . ASP A 1 126 ? -8.899 -11.244 36.339 1.00 98.25 126 ASP A N 1
ATOM 985 C CA . ASP A 1 126 ? -9.354 -10.146 37.187 1.00 98.25 126 ASP A CA 1
ATOM 986 C C . ASP A 1 126 ? -9.957 -9.051 36.311 1.00 98.25 126 ASP A C 1
ATOM 988 O O . ASP A 1 126 ? -9.340 -8.575 35.358 1.00 98.25 126 ASP A O 1
ATOM 992 N N . LEU A 1 127 ? -11.186 -8.654 36.622 1.00 97.88 127 LEU A N 1
ATOM 993 C CA . LEU A 1 127 ? -11.915 -7.665 35.844 1.00 97.88 127 LEU A CA 1
ATOM 994 C C . LEU A 1 127 ? -12.699 -6.701 36.724 1.00 97.88 127 LEU A C 1
ATOM 996 O O . LEU A 1 127 ? -13.107 -7.034 37.840 1.00 97.88 127 LEU A O 1
ATOM 1000 N N . SER A 1 128 ? -12.964 -5.526 36.169 1.00 97.50 128 SER A N 1
ATOM 1001 C CA . SER A 1 128 ? -13.768 -4.460 36.756 1.00 97.50 128 SER A CA 1
ATOM 1002 C C . SER A 1 128 ? -15.009 -4.227 35.898 1.00 97.50 128 SER A C 1
ATOM 1004 O O . SER A 1 128 ? -14.880 -3.981 34.700 1.00 97.50 128 SER A O 1
ATOM 1006 N N . VAL A 1 129 ? -16.203 -4.242 36.500 1.00 97.50 129 VAL A N 1
ATOM 1007 C CA . VAL A 1 129 ? -17.451 -3.829 35.829 1.00 97.50 129 VAL A CA 1
ATOM 1008 C C . VAL A 1 129 ? -18.080 -2.650 36.552 1.00 97.50 129 VAL A C 1
ATOM 1010 O O . VAL A 1 129 ? -18.259 -2.675 37.771 1.00 97.50 129 VAL A O 1
ATOM 1013 N N . PHE A 1 130 ? -18.436 -1.610 35.810 1.00 95.12 130 PHE A N 1
ATOM 1014 C CA . PHE A 1 130 ? -19.072 -0.405 36.335 1.00 95.12 130 PHE A CA 1
ATOM 1015 C C . PHE A 1 130 ? -20.029 0.181 35.302 1.00 95.12 130 PHE A C 1
ATOM 1017 O O . PHE A 1 130 ? -19.938 -0.122 34.116 1.00 95.12 130 PHE A O 1
ATOM 1024 N N . CYS A 1 131 ? -20.973 0.997 35.756 1.00 92.81 131 CYS A N 1
ATOM 1025 C CA . CYS A 1 131 ? -21.912 1.647 34.851 1.00 92.81 131 CYS A CA 1
ATOM 1026 C C . CYS A 1 131 ? -21.200 2.752 34.081 1.00 92.81 131 CYS A C 1
ATOM 1028 O O . CYS A 1 131 ? -20.360 3.462 34.641 1.00 92.81 131 CYS A O 1
ATOM 1030 N N . THR A 1 132 ? -21.492 2.857 32.790 1.00 85.88 132 THR A N 1
ATOM 1031 C CA . THR A 1 132 ? -20.885 3.882 31.956 1.00 85.88 132 THR A CA 1
ATOM 1032 C C . THR A 1 132 ? -21.437 5.256 32.308 1.00 85.88 132 THR A C 1
ATOM 1034 O O . THR A 1 132 ? -22.603 5.407 32.670 1.00 85.88 132 THR A O 1
ATOM 1037 N N . THR A 1 133 ? -20.595 6.270 32.168 1.00 83.19 133 THR A N 1
ATOM 1038 C CA . THR A 1 133 ? -20.986 7.674 32.286 1.00 83.19 133 THR A CA 1
ATOM 1039 C C . THR A 1 133 ? -21.415 8.261 30.936 1.00 83.19 133 THR A C 1
ATOM 1041 O O . THR A 1 133 ? -22.089 9.292 30.907 1.00 83.19 133 THR A O 1
ATOM 1044 N N . CYS A 1 134 ? -21.112 7.567 29.831 1.00 86.69 134 CYS A N 1
ATOM 1045 C CA . CYS A 1 134 ? -21.517 7.945 28.482 1.00 86.69 134 CYS A CA 1
ATOM 1046 C C . CYS A 1 134 ? -21.625 6.723 27.536 1.00 86.69 134 CYS A C 1
ATOM 1048 O O . CYS A 1 134 ? -20.998 5.689 27.759 1.00 86.69 134 CYS A O 1
ATOM 1050 N N . GLU A 1 135 ? -22.412 6.833 26.468 1.00 89.25 135 GLU A N 1
ATOM 1051 C CA . GLU A 1 135 ? -22.423 5.859 25.368 1.00 89.25 135 GLU A CA 1
ATOM 1052 C C . GLU A 1 135 ? -21.293 6.196 24.387 1.00 89.25 135 GLU A C 1
ATOM 1054 O O . GLU A 1 135 ? -21.182 7.342 23.940 1.00 89.25 135 GLU A O 1
ATOM 1059 N N . ASN A 1 136 ? -20.442 5.213 24.085 1.00 89.12 136 ASN A N 1
ATOM 1060 C CA . ASN A 1 136 ? -19.268 5.390 23.239 1.00 89.12 136 ASN A CA 1
ATOM 1061 C C . ASN A 1 136 ? -19.679 5.800 21.821 1.00 89.12 136 ASN A C 1
ATOM 1063 O O . ASN A 1 136 ? -20.534 5.177 21.194 1.00 89.12 136 ASN A O 1
ATOM 1067 N N . PHE A 1 137 ? -19.019 6.825 21.293 1.00 94.06 137 PHE A N 1
ATOM 1068 C CA . PHE A 1 137 ? -19.108 7.176 19.880 1.00 94.06 137 PHE A CA 1
ATOM 1069 C C . PHE A 1 137 ? -18.381 6.133 19.014 1.00 94.06 137 PHE A C 1
ATOM 1071 O O . PHE A 1 137 ? -17.654 5.282 19.526 1.00 94.06 137 PHE A O 1
ATOM 1078 N N . GLN A 1 138 ? -18.576 6.189 17.695 1.00 93.94 138 GLN A N 1
ATOM 1079 C CA . GLN A 1 138 ? -17.952 5.268 16.739 1.00 93.94 138 GLN A CA 1
ATOM 1080 C C . GLN A 1 138 ? -17.204 6.053 15.660 1.00 93.94 138 GLN A C 1
ATOM 1082 O O . GLN A 1 138 ? -17.824 6.760 14.855 1.00 93.94 138 GLN A O 1
ATOM 1087 N N . VAL A 1 139 ? -15.876 5.913 15.630 1.00 96.62 139 VAL A N 1
ATOM 1088 C CA . VAL A 1 139 ? -14.976 6.610 14.700 1.00 96.62 139 VAL A CA 1
ATOM 1089 C C . VAL A 1 139 ? -14.006 5.647 14.023 1.00 96.62 139 VAL A C 1
ATOM 1091 O O . VAL A 1 139 ? -13.592 4.664 14.620 1.00 96.62 139 VAL A O 1
ATOM 1094 N N . ASN A 1 140 ? -13.633 5.958 12.782 1.00 95.81 140 ASN A N 1
ATOM 1095 C CA . ASN A 1 140 ? -12.549 5.301 12.052 1.00 95.81 140 ASN A CA 1
ATOM 1096 C C . ASN A 1 140 ? -11.576 6.353 11.512 1.00 95.81 140 ASN A C 1
ATOM 1098 O O . ASN A 1 140 ? -12.000 7.456 11.157 1.00 95.81 140 ASN A O 1
ATOM 1102 N N . TYR A 1 141 ? -10.304 5.989 11.373 1.00 97.56 141 TYR A N 1
ATOM 1103 C CA . TYR A 1 141 ? -9.249 6.864 10.865 1.00 97.56 141 TYR A CA 1
ATOM 1104 C C . TYR A 1 141 ? -8.718 6.333 9.538 1.00 97.56 141 TYR A C 1
ATOM 1106 O O . TYR A 1 141 ? -8.453 5.141 9.404 1.00 97.56 141 TYR A O 1
ATOM 1114 N N . GLU A 1 142 ? -8.556 7.215 8.563 1.00 95.00 142 GLU A N 1
ATOM 1115 C CA . GLU A 1 142 ? -8.058 6.881 7.232 1.00 95.00 142 GLU A CA 1
ATOM 1116 C C . GLU A 1 142 ? -6.990 7.896 6.828 1.00 95.00 142 GLU A C 1
ATOM 1118 O O . GLU A 1 142 ? -7.201 9.104 6.933 1.00 95.00 142 GLU A O 1
ATOM 1123 N N . LEU A 1 143 ? -5.822 7.415 6.402 1.00 93.94 143 LEU A N 1
ATOM 1124 C CA . LEU A 1 143 ? -4.765 8.282 5.894 1.00 93.94 143 LEU A CA 1
ATOM 1125 C C . LEU A 1 143 ? -5.154 8.774 4.499 1.00 93.94 143 LEU A C 1
ATOM 1127 O O . LEU A 1 143 ? -5.497 7.974 3.634 1.00 93.94 143 LEU A O 1
ATOM 1131 N N . ILE A 1 144 ? -5.079 10.085 4.287 1.00 92.44 144 ILE A N 1
ATOM 1132 C CA . ILE A 1 144 ? -5.325 10.723 2.997 1.00 92.44 144 ILE A CA 1
ATOM 1133 C C . ILE A 1 144 ? -4.019 11.316 2.499 1.00 92.44 144 ILE A C 1
ATOM 1135 O O . ILE A 1 144 ? -3.450 12.218 3.119 1.00 92.44 144 ILE A O 1
ATOM 1139 N N . SER A 1 145 ? -3.566 10.814 1.358 1.00 87.69 145 SER A N 1
ATOM 1140 C CA . SER A 1 145 ? -2.411 11.372 0.681 1.00 87.69 145 SER A CA 1
ATOM 1141 C C . SER A 1 145 ? -2.756 12.725 0.060 1.00 87.69 145 SER A C 1
ATOM 1143 O O . SER A 1 145 ? -3.770 12.857 -0.626 1.00 87.69 145 SER A O 1
ATOM 1145 N N . ASN A 1 146 ? -1.916 13.742 0.282 1.00 88.00 146 ASN A N 1
ATOM 1146 C CA . ASN A 1 146 ? -2.093 15.054 -0.347 1.00 88.00 146 ASN A CA 1
ATOM 1147 C C . ASN A 1 146 ? -1.260 15.204 -1.630 1.00 88.00 146 ASN A C 1
ATOM 1149 O O . ASN A 1 146 ? -1.186 16.308 -2.164 1.00 88.00 146 ASN A O 1
ATOM 1153 N N . CYS A 1 147 ? -0.669 14.124 -2.150 1.00 80.00 147 CYS A N 1
ATOM 1154 C CA . CYS A 1 147 ? 0.378 14.162 -3.175 1.00 80.00 147 CYS A CA 1
ATOM 1155 C C . CYS A 1 147 ? 0.007 14.880 -4.480 1.00 80.00 147 CYS A C 1
ATOM 1157 O O . CYS A 1 147 ? 0.874 15.512 -5.079 1.00 80.00 147 CYS A O 1
ATOM 1159 N N . ASP A 1 148 ? -1.269 14.886 -4.871 1.00 76.12 148 ASP A N 1
ATOM 1160 C CA . ASP A 1 148 ? -1.750 15.644 -6.037 1.00 76.12 148 ASP A CA 1
ATOM 1161 C C . ASP A 1 148 ? -1.611 17.169 -5.883 1.00 76.12 148 ASP A C 1
ATOM 1163 O O . ASP A 1 148 ? -1.535 17.909 -6.866 1.00 76.12 148 ASP A O 1
ATOM 1167 N N . ASN A 1 149 ? -1.649 17.667 -4.644 1.00 79.06 149 ASN A N 1
ATOM 1168 C CA . ASN A 1 149 ? -1.726 19.097 -4.333 1.00 79.06 149 ASN A CA 1
ATOM 1169 C C . ASN A 1 149 ? -0.541 19.599 -3.489 1.00 79.06 149 ASN A C 1
ATOM 1171 O O . ASN A 1 149 ? -0.209 20.784 -3.553 1.00 79.06 149 ASN A O 1
ATOM 1175 N N . ASP A 1 150 ? 0.061 18.722 -2.687 1.00 80.88 150 ASP A N 1
ATOM 1176 C CA . ASP A 1 150 ? 1.197 18.967 -1.802 1.00 80.88 150 ASP A CA 1
ATOM 1177 C C . ASP A 1 150 ? 1.956 17.649 -1.555 1.00 80.88 150 ASP A C 1
ATOM 1179 O O . ASP A 1 150 ? 1.645 16.869 -0.657 1.00 80.88 150 ASP A O 1
ATOM 1183 N N . GLU A 1 151 ? 2.983 17.411 -2.370 1.00 77.62 151 GLU A N 1
ATOM 1184 C CA . GLU A 1 151 ? 3.823 16.200 -2.372 1.00 77.62 151 GLU A CA 1
ATOM 1185 C C . GLU A 1 151 ? 4.592 15.942 -1.061 1.00 77.62 151 GLU A C 1
ATOM 1187 O O . GLU A 1 151 ? 5.185 14.882 -0.864 1.00 77.62 151 GLU A O 1
ATOM 1192 N N . ASN A 1 152 ? 4.620 16.916 -0.152 1.00 83.31 152 ASN A N 1
ATOM 1193 C CA . ASN A 1 152 ? 5.350 16.812 1.105 1.00 83.31 152 ASN A CA 1
ATOM 1194 C C . ASN A 1 152 ? 4.433 16.574 2.299 1.00 83.31 152 ASN A C 1
ATOM 1196 O O . ASN A 1 152 ? 4.920 16.635 3.433 1.00 83.31 152 ASN A O 1
ATOM 1200 N N . SER A 1 153 ? 3.141 16.324 2.073 1.00 90.56 153 SER A N 1
ATOM 1201 C CA . SER A 1 153 ? 2.190 16.184 3.160 1.00 90.56 153 SER A CA 1
ATOM 1202 C C . SER A 1 153 ? 1.160 15.072 2.997 1.00 90.56 153 SER A C 1
ATOM 1204 O O . SER A 1 153 ? 0.925 14.515 1.923 1.00 90.56 153 SER A O 1
ATOM 1206 N N . PHE A 1 154 ? 0.531 14.763 4.124 1.00 94.12 154 PHE A N 1
ATOM 1207 C CA . PHE A 1 154 ? -0.644 13.916 4.229 1.00 94.12 154 PHE A CA 1
ATOM 1208 C C . PHE A 1 154 ? -1.603 14.491 5.277 1.00 94.12 154 PHE A C 1
ATOM 1210 O O . PHE A 1 154 ? -1.219 15.268 6.157 1.00 94.12 154 PHE A O 1
ATOM 1217 N N . SER A 1 155 ? -2.864 14.096 5.207 1.00 95.75 155 SER A N 1
ATOM 1218 C CA . SER A 1 155 ? -3.892 14.427 6.192 1.00 95.75 155 SER A CA 1
ATOM 1219 C C . SER A 1 155 ? -4.550 13.146 6.698 1.00 95.75 155 SER A C 1
ATOM 1221 O O . SER A 1 155 ? -4.334 12.064 6.156 1.00 95.75 155 SER A O 1
ATOM 1223 N N . ILE A 1 156 ? -5.355 13.245 7.754 1.00 97.50 156 ILE A N 1
ATOM 1224 C CA . ILE A 1 156 ? -6.110 12.100 8.269 1.00 97.50 156 ILE A CA 1
ATOM 1225 C C . ILE A 1 156 ? -7.597 12.421 8.192 1.00 97.50 156 ILE A C 1
ATOM 1227 O O . ILE A 1 156 ? -8.048 13.465 8.663 1.00 97.50 156 ILE A O 1
ATOM 1231 N N . GLN A 1 157 ? -8.367 11.521 7.596 1.00 97.81 157 GLN A N 1
ATOM 1232 C CA . GLN A 1 157 ? -9.816 11.559 7.591 1.00 97.81 157 GLN A CA 1
ATOM 1233 C C . GLN A 1 157 ? -10.357 10.799 8.801 1.00 97.81 157 GLN A C 1
ATOM 1235 O O . GLN A 1 157 ? -10.144 9.599 8.952 1.00 97.81 157 GLN A O 1
ATOM 1240 N N . VAL A 1 158 ? -11.100 11.504 9.650 1.00 98.06 158 VAL A N 1
ATOM 1241 C CA . VAL A 1 158 ? -11.837 10.930 10.776 1.00 98.06 158 VAL A CA 1
ATOM 1242 C C . VAL A 1 158 ? -13.286 10.728 10.348 1.00 98.06 158 VAL A C 1
ATOM 1244 O O . VAL A 1 158 ? -14.016 11.688 10.099 1.00 98.06 158 VAL A O 1
ATOM 1247 N N . ASN A 1 159 ? -13.700 9.471 10.235 1.00 97.81 159 ASN A N 1
ATOM 1248 C CA . ASN A 1 159 ? -15.043 9.059 9.849 1.00 97.81 159 ASN A CA 1
ATOM 1249 C C . ASN A 1 159 ? -15.872 8.765 11.102 1.00 97.81 159 ASN A C 1
ATOM 1251 O O . ASN A 1 159 ? -15.744 7.697 11.692 1.00 97.81 159 ASN A O 1
ATOM 1255 N N . VAL A 1 160 ? -16.736 9.699 11.493 1.00 97.69 160 VAL A N 1
ATOM 1256 C CA . VAL A 1 160 ? -17.627 9.574 12.654 1.00 97.69 160 VAL A CA 1
ATOM 1257 C C . VAL A 1 160 ? -18.961 9.005 12.191 1.00 97.69 160 VAL A C 1
ATOM 1259 O O . VAL A 1 160 ? -19.708 9.664 11.464 1.00 97.69 160 VAL A O 1
ATOM 1262 N N . THR A 1 161 ? -19.260 7.778 12.606 1.00 96.62 161 THR A N 1
ATOM 1263 C CA . THR A 1 161 ? -20.479 7.050 12.211 1.00 96.62 161 THR A CA 1
ATOM 1264 C C . THR A 1 161 ? -21.585 7.128 13.258 1.00 96.62 161 THR A C 1
ATOM 1266 O O . THR A 1 161 ? -22.760 7.054 12.901 1.00 96.62 161 THR A O 1
ATOM 1269 N N . ASP A 1 162 ? -21.214 7.358 14.517 1.00 95.44 162 ASP A N 1
ATOM 1270 C CA . ASP A 1 162 ? -22.118 7.581 15.642 1.00 95.44 162 ASP A CA 1
ATOM 1271 C C . ASP A 1 162 ? -21.456 8.538 16.645 1.00 95.44 162 ASP A C 1
ATOM 1273 O O . ASP A 1 162 ? -20.252 8.440 16.878 1.00 95.44 162 ASP A O 1
ATOM 1277 N N . LEU A 1 163 ? -22.224 9.460 17.230 1.00 95.31 163 LEU A N 1
ATOM 1278 C CA . LEU A 1 163 ? -21.765 10.354 18.303 1.00 95.31 163 LEU A CA 1
ATOM 1279 C C . LEU A 1 163 ? -21.921 9.721 19.695 1.00 95.31 163 LEU A C 1
ATOM 1281 O O . LEU A 1 163 ? -21.463 10.302 20.681 1.00 95.31 163 LEU A O 1
ATOM 1285 N N . GLY A 1 164 ? -22.578 8.561 19.793 1.00 92.62 164 GLY A N 1
ATOM 1286 C CA . GLY A 1 164 ? -22.954 7.977 21.073 1.00 92.62 164 GLY A CA 1
ATOM 1287 C C . GLY A 1 164 ? -23.808 8.965 21.870 1.00 92.62 164 GLY A C 1
ATOM 1288 O O . GLY A 1 164 ? -24.716 9.606 21.333 1.00 92.62 164 GLY A O 1
ATOM 1289 N N . SER A 1 165 ? -23.483 9.161 23.148 1.00 91.75 165 SER A N 1
ATOM 1290 C CA . SER A 1 165 ? -24.185 10.140 23.988 1.00 91.75 165 SER A CA 1
ATOM 1291 C C . SER A 1 165 ? -23.595 11.554 23.933 1.00 91.75 165 SER A C 1
ATOM 1293 O O . SER A 1 165 ? -24.045 12.415 24.690 1.00 91.75 165 SER A O 1
ATOM 1295 N N . ALA A 1 166 ? -22.569 11.804 23.116 1.00 94.75 166 ALA A N 1
ATOM 1296 C CA . ALA A 1 166 ? -21.918 13.107 23.046 1.00 94.75 166 ALA A CA 1
ATOM 1297 C C . ALA A 1 166 ? -22.763 14.112 22.249 1.00 94.75 166 ALA A C 1
ATOM 1299 O O . ALA A 1 166 ? -23.229 13.818 21.148 1.00 94.75 166 ALA A O 1
ATOM 1300 N N . SER A 1 167 ? -22.917 15.337 22.759 1.00 95.00 167 SER A N 1
ATOM 1301 C CA . SER A 1 167 ? -23.401 16.455 21.935 1.00 95.00 167 SER A CA 1
ATOM 1302 C C . SER A 1 167 ? -22.288 17.102 21.103 1.00 95.00 167 SER A C 1
ATOM 1304 O O . SER A 1 167 ? -22.570 17.777 20.110 1.00 95.00 167 SER A O 1
ATOM 1306 N N . GLU A 1 168 ? -21.031 16.878 21.491 1.00 97.19 168 GLU A N 1
ATOM 1307 C CA . GLU A 1 168 ? -19.838 17.372 20.817 1.00 97.19 168 GLU A CA 1
ATOM 1308 C C . GLU A 1 168 ? -18.653 16.421 21.059 1.00 97.19 168 GLU A C 1
ATOM 1310 O O . GLU A 1 168 ? -18.381 16.017 22.192 1.00 97.19 168 GLU A O 1
ATOM 1315 N N . LEU A 1 169 ? -17.923 16.097 19.990 1.00 97.88 169 LEU A N 1
ATOM 1316 C CA . LEU A 1 169 ? -16.626 15.424 20.072 1.00 97.88 169 LEU A CA 1
ATOM 1317 C C . LEU A 1 169 ? -15.508 16.415 19.752 1.00 97.88 169 LEU A C 1
ATOM 1319 O O . LEU A 1 169 ? -15.663 17.286 18.892 1.00 97.88 169 LEU A O 1
ATOM 1323 N N . ILE A 1 170 ? -14.371 16.255 20.420 1.00 97.88 170 ILE A N 1
ATOM 1324 C CA . ILE A 1 170 ? -13.149 17.017 20.173 1.00 97.88 170 ILE A CA 1
ATOM 1325 C C . ILE A 1 170 ? -12.132 16.079 19.534 1.00 97.88 170 ILE A C 1
ATOM 1327 O O . ILE A 1 170 ? -11.753 15.083 20.146 1.00 97.88 170 ILE A O 1
ATOM 1331 N N . ILE A 1 171 ? -11.682 16.414 18.326 1.00 98.00 171 ILE A N 1
ATOM 1332 C CA . ILE A 1 171 ? -10.592 15.725 17.628 1.00 98.00 171 ILE A CA 1
ATOM 1333 C C . ILE A 1 171 ? -9.303 16.508 17.880 1.00 98.00 171 ILE A C 1
ATOM 1335 O O . ILE A 1 171 ? -9.270 17.728 17.701 1.00 98.00 171 ILE A O 1
ATOM 1339 N N . SER A 1 172 ? -8.249 15.809 18.288 1.00 97.50 172 SER A N 1
ATOM 1340 C CA . SER A 1 172 ? -6.919 16.360 18.556 1.00 97.50 172 SER A CA 1
ATOM 1341 C C . SER A 1 172 ? -5.817 15.401 18.099 1.00 97.50 172 SER A C 1
ATOM 1343 O O . SER A 1 172 ? -6.106 14.254 17.768 1.00 97.50 172 SER A O 1
ATOM 1345 N N . ASP A 1 173 ? -4.566 15.867 18.075 1.00 97.62 173 ASP A N 1
ATOM 1346 C CA . ASP A 1 173 ? -3.398 15.044 17.748 1.00 97.62 173 ASP A CA 1
ATOM 1347 C C . ASP A 1 173 ? -2.235 15.240 18.726 1.00 97.62 173 ASP A C 1
ATOM 1349 O O . ASP A 1 173 ? -2.248 16.113 19.600 1.00 97.62 173 ASP A O 1
ATOM 1353 N N . ASN A 1 174 ? -1.200 14.423 18.539 1.00 97.12 174 ASN A N 1
ATOM 1354 C CA . ASN A 1 174 ? 0.091 14.535 19.211 1.00 97.12 174 ASN A CA 1
ATOM 1355 C C . ASN A 1 174 ? 1.082 15.514 18.523 1.00 97.12 174 ASN A C 1
ATOM 1357 O O . ASN A 1 174 ? 2.240 15.577 18.934 1.00 97.12 174 ASN A O 1
ATOM 1361 N N . GLN A 1 175 ? 0.652 16.290 17.517 1.00 96.69 175 GLN A N 1
ATOM 1362 C CA . GLN A 1 175 ? 1.484 17.200 16.704 1.00 96.69 175 GLN A CA 1
ATOM 1363 C C . GLN A 1 175 ? 1.234 18.693 16.982 1.00 96.69 175 GLN A C 1
ATOM 1365 O O . GLN A 1 175 ? 1.660 19.556 16.215 1.00 96.69 175 GLN A O 1
ATOM 1370 N N . GLU A 1 176 ? 0.557 19.016 18.087 1.00 91.00 176 GLU A N 1
ATOM 1371 C CA . GLU A 1 176 ? 0.193 20.389 18.475 1.00 91.00 176 GLU A CA 1
ATOM 1372 C C . GLU A 1 176 ? -0.738 21.105 17.471 1.00 91.00 176 GLU A C 1
ATOM 1374 O O . GLU A 1 176 ? -0.863 22.337 17.501 1.00 91.00 176 GLU A O 1
ATOM 1379 N N . THR A 1 177 ? -1.443 20.365 16.605 1.00 95.06 177 THR A N 1
ATOM 1380 C CA . THR A 1 177 ? -2.490 20.953 15.760 1.00 95.06 177 THR A CA 1
ATOM 1381 C C . THR A 1 177 ? -3.642 21.430 16.640 1.00 95.06 177 THR A C 1
ATOM 1383 O O . THR A 1 177 ? -3.985 20.818 17.651 1.00 95.06 177 THR A O 1
ATOM 1386 N N . SER A 1 178 ? -4.260 22.556 16.268 1.00 96.88 178 SER A N 1
ATOM 1387 C CA . SER A 1 178 ? -5.414 23.078 17.007 1.00 96.88 178 SER A CA 1
ATOM 1388 C C . SER A 1 178 ? -6.596 22.101 16.927 1.00 96.88 178 SER A C 1
ATOM 1390 O O . SER A 1 178 ? -7.040 21.829 15.810 1.00 96.88 178 SER A O 1
ATOM 1392 N N . PRO A 1 179 ? -7.142 21.640 18.070 1.00 97.25 179 PRO A N 1
ATOM 1393 C CA . PRO A 1 179 ? -8.272 20.719 18.080 1.00 97.25 179 PRO A CA 1
ATOM 1394 C C . PRO A 1 179 ? -9.500 21.281 17.364 1.00 97.25 179 PRO A C 1
ATOM 1396 O O . PRO A 1 179 ? -9.750 22.492 17.403 1.00 97.25 179 PRO A O 1
ATOM 1399 N N . ILE A 1 180 ? -10.299 20.397 16.765 1.00 97.12 180 ILE A N 1
ATOM 1400 C CA . ILE A 1 180 ? -11.601 20.748 16.185 1.00 97.12 180 ILE A CA 1
ATOM 1401 C C . ILE A 1 180 ? -12.739 20.139 16.998 1.00 97.12 180 ILE A C 1
ATOM 1403 O O . ILE A 1 180 ? -12.639 19.015 17.482 1.00 97.12 180 ILE A O 1
ATOM 1407 N N . SER A 1 181 ? -13.834 20.887 17.105 1.00 97.19 181 SER A N 1
ATOM 1408 C CA . SER A 1 181 ? -15.098 20.405 17.659 1.00 97.19 181 SER A CA 1
ATOM 1409 C C . SER A 1 181 ? -16.041 19.989 16.537 1.00 97.19 181 SER A C 1
ATOM 1411 O O . SER A 1 181 ? -16.240 20.751 15.584 1.00 97.19 181 SER A O 1
ATOM 1413 N N . ILE A 1 182 ? -16.679 18.833 16.682 1.00 97.19 182 ILE A N 1
ATOM 1414 C CA . ILE A 1 182 ? -17.702 18.332 15.761 1.00 97.19 182 ILE A CA 1
ATOM 1415 C C . ILE A 1 182 ? -18.989 18.011 16.523 1.00 97.19 182 ILE A C 1
ATOM 1417 O O . ILE A 1 182 ? -18.953 17.591 17.674 1.00 97.19 182 ILE A O 1
ATOM 1421 N N . THR A 1 183 ? -20.136 18.236 15.882 1.00 97.50 183 THR A N 1
ATOM 1422 C CA . THR A 1 183 ? -21.476 18.075 16.495 1.00 97.50 183 THR A CA 1
ATOM 1423 C C . THR A 1 183 ? -22.424 17.243 15.626 1.00 97.50 183 THR A C 1
ATOM 1425 O O . THR A 1 183 ? -23.621 17.158 15.893 1.00 97.50 183 THR A O 1
ATOM 1428 N N . GLU A 1 184 ? -21.897 16.635 14.563 1.00 97.12 184 GLU A N 1
ATOM 1429 C CA . GLU A 1 184 ? -22.630 15.776 13.638 1.00 97.12 184 GLU A CA 1
ATOM 1430 C C . GLU A 1 184 ? -21.732 14.634 13.149 1.00 97.12 184 GLU A C 1
ATOM 1432 O O . GLU A 1 184 ? -20.507 14.737 13.175 1.00 97.12 184 GLU A O 1
ATOM 1437 N N . THR A 1 185 ? -22.349 13.539 12.710 1.00 98.06 185 THR A N 1
ATOM 1438 C CA . THR A 1 185 ? -21.662 12.428 12.039 1.00 98.06 185 THR A CA 1
ATOM 1439 C C . THR A 1 185 ? -21.170 12.855 10.657 1.00 98.06 185 THR A C 1
ATOM 1441 O O . THR A 1 185 ? -21.839 13.642 9.983 1.00 98.06 185 THR A O 1
ATOM 1444 N N . GLY A 1 186 ? -20.073 12.275 10.180 1.00 97.50 186 GLY A N 1
ATOM 1445 C CA . GLY A 1 186 ? -19.520 12.581 8.865 1.00 97.50 186 GLY A CA 1
ATOM 1446 C C . GLY A 1 186 ? -18.026 12.303 8.770 1.00 97.50 186 GLY A C 1
ATOM 1447 O O . GLY A 1 186 ? -17.429 11.716 9.668 1.00 97.50 186 GLY A O 1
ATOM 1448 N N . SER A 1 187 ? -17.437 12.738 7.662 1.00 97.38 187 SER A N 1
ATOM 1449 C CA . SER A 1 187 ? -16.005 12.629 7.396 1.00 97.38 187 SER A CA 1
ATOM 1450 C C . SER A 1 187 ? -15.345 13.986 7.595 1.00 97.38 187 SER A C 1
ATOM 1452 O O . SER A 1 187 ? -15.736 14.970 6.963 1.00 97.38 187 SER A O 1
ATOM 1454 N N . PHE A 1 188 ? -14.339 14.037 8.460 1.00 97.38 188 PHE A N 1
ATOM 1455 C CA . PHE A 1 188 ? -13.632 15.261 8.816 1.00 97.38 188 PHE A CA 1
ATOM 1456 C C . PHE A 1 188 ? -12.153 15.107 8.486 1.00 97.38 188 PHE A C 1
ATOM 1458 O O . PHE A 1 188 ? -11.500 14.206 8.998 1.00 97.38 188 PHE A O 1
ATOM 1465 N N . ILE A 1 189 ? -11.623 15.987 7.638 1.00 96.31 189 ILE A N 1
ATOM 1466 C CA . ILE A 1 189 ? -10.185 16.034 7.362 1.00 96.31 189 ILE A CA 1
ATOM 1467 C C . ILE A 1 189 ? -9.503 16.816 8.480 1.00 96.31 189 ILE A C 1
ATOM 1469 O O . ILE A 1 189 ? -9.896 17.946 8.783 1.00 96.31 189 ILE A O 1
ATOM 1473 N N . TYR A 1 190 ? -8.484 16.214 9.080 1.00 97.06 190 TYR A N 1
ATOM 1474 C CA . TYR A 1 190 ? -7.715 16.784 10.171 1.00 97.06 190 TYR A CA 1
ATOM 1475 C C . TYR A 1 190 ? -6.220 16.800 9.832 1.00 97.06 190 TYR A C 1
ATOM 1477 O O . TYR A 1 190 ? -5.675 15.855 9.256 1.00 97.06 190 TYR A O 1
ATOM 1485 N N . GLY A 1 191 ? -5.574 17.911 10.187 1.00 93.88 191 GLY A N 1
ATOM 1486 C CA . GLY A 1 191 ? -4.153 18.142 9.955 1.00 93.88 191 GLY A CA 1
ATOM 1487 C C . GLY A 1 191 ? -3.752 18.444 8.507 1.00 93.88 191 GLY A C 1
ATOM 1488 O O . GLY A 1 191 ? -4.566 18.512 7.585 1.00 93.88 191 GLY A O 1
ATOM 1489 N N . ASN A 1 192 ? -2.453 18.668 8.353 1.00 94.31 192 ASN A N 1
ATOM 1490 C CA . ASN A 1 192 ? -1.695 18.691 7.104 1.00 94.31 192 ASN A CA 1
ATOM 1491 C C . ASN A 1 192 ? -0.238 18.459 7.510 1.00 94.31 192 ASN A C 1
ATOM 1493 O O . ASN A 1 192 ? 0.495 19.402 7.821 1.00 94.31 192 ASN A O 1
ATOM 1497 N N . TYR A 1 193 ? 0.108 17.195 7.685 1.00 95.56 193 TYR A N 1
ATOM 1498 C CA . TYR A 1 193 ? 1.344 16.765 8.317 1.00 95.56 193 TYR A CA 1
ATOM 1499 C C . TYR A 1 193 ? 2.418 16.587 7.268 1.00 95.56 193 TYR A C 1
ATOM 1501 O O . TYR A 1 193 ? 2.135 16.081 6.190 1.00 95.56 193 TYR A O 1
ATOM 1509 N N . SER A 1 194 ? 3.656 16.954 7.587 1.00 93.69 194 SER A N 1
ATOM 1510 C CA . SER A 1 194 ? 4.779 16.624 6.716 1.00 93.69 194 SER A CA 1
ATOM 1511 C C . SER A 1 194 ? 4.964 15.109 6.633 1.00 93.69 194 SER A C 1
ATOM 1513 O O . SER A 1 194 ? 4.836 14.421 7.649 1.00 93.69 194 SER A O 1
ATOM 1515 N N . ASN A 1 195 ? 5.350 14.600 5.468 1.00 88.44 195 ASN A N 1
ATOM 1516 C CA . ASN A 1 195 ? 5.706 13.191 5.306 1.00 88.44 195 ASN A CA 1
ATOM 1517 C C . ASN A 1 195 ? 6.775 12.744 6.334 1.00 88.44 195 ASN A C 1
ATOM 1519 O O . ASN A 1 195 ? 7.663 13.514 6.710 1.00 88.44 195 ASN A O 1
ATOM 1523 N N . GLY A 1 196 ? 6.653 11.508 6.824 1.00 87.19 196 GLY A N 1
ATOM 1524 C CA . GLY A 1 196 ? 7.463 10.896 7.881 1.00 87.19 196 GLY A CA 1
ATOM 1525 C C . GLY A 1 196 ? 7.064 11.297 9.308 1.00 87.19 196 GLY A C 1
ATOM 1526 O O . GLY A 1 196 ? 7.698 10.860 10.271 1.00 87.19 196 GLY A O 1
ATOM 1527 N N . THR A 1 197 ? 6.046 12.148 9.474 1.00 95.62 197 THR A N 1
ATOM 1528 C CA . THR A 1 197 ? 5.526 12.519 10.797 1.00 95.62 197 THR A CA 1
ATOM 1529 C C . THR A 1 197 ? 4.682 11.381 11.367 1.00 95.62 197 THR A C 1
ATOM 1531 O O . THR A 1 197 ? 3.712 10.962 10.748 1.00 95.62 197 THR A O 1
ATOM 1534 N N . LEU A 1 198 ? 5.017 10.921 12.575 1.00 96.38 198 LEU A N 1
ATOM 1535 C CA . LEU A 1 198 ? 4.251 9.902 13.295 1.00 96.38 198 LEU A CA 1
ATOM 1536 C C . LEU A 1 198 ? 3.083 10.554 14.044 1.00 96.38 198 LEU A C 1
ATOM 1538 O O . LEU A 1 198 ? 3.297 11.215 15.062 1.00 96.38 198 LEU A O 1
ATOM 1542 N N . VAL A 1 199 ? 1.862 10.372 13.549 1.00 97.75 199 VAL A N 1
ATOM 1543 C CA . VAL A 1 199 ? 0.658 11.024 14.072 1.00 97.75 199 VAL A CA 1
ATOM 1544 C C . VAL A 1 199 ? -0.218 10.024 14.813 1.00 97.75 199 VAL A C 1
ATOM 1546 O O . VAL A 1 199 ? -0.520 8.956 14.298 1.00 97.75 199 VAL A O 1
ATOM 1549 N N . GLU A 1 200 ? -0.670 10.400 16.002 1.00 97.69 200 GLU A N 1
ATOM 1550 C CA . GLU A 1 200 ? -1.732 9.706 16.734 1.00 97.69 200 GLU A CA 1
ATOM 1551 C C . GLU A 1 200 ? -2.865 10.705 16.960 1.00 97.69 200 GLU A C 1
ATOM 1553 O O . GLU A 1 200 ? -2.623 11.824 17.431 1.00 97.69 200 GLU A O 1
ATOM 1558 N N . LEU A 1 201 ? -4.088 10.316 16.604 1.00 97.94 201 LEU A N 1
ATOM 1559 C CA . LEU A 1 201 ? -5.288 11.099 16.860 1.00 97.94 201 LEU A CA 1
ATOM 1560 C C . LEU A 1 201 ? -5.976 10.628 18.132 1.00 97.94 201 LEU A C 1
ATOM 1562 O O . LEU A 1 201 ? -6.006 9.438 18.431 1.00 97.94 201 LEU A O 1
ATOM 1566 N N . ALA A 1 202 ? -6.578 11.583 18.834 1.00 96.50 202 ALA A N 1
ATOM 1567 C CA . ALA A 1 202 ? -7.456 11.342 19.965 1.00 96.50 202 ALA A CA 1
ATOM 1568 C C . ALA A 1 202 ? -8.793 12.041 19.722 1.00 96.50 202 ALA A C 1
ATOM 1570 O O . ALA A 1 202 ? -8.837 13.256 19.482 1.00 96.50 202 ALA A O 1
ATOM 1571 N N . VAL A 1 203 ? -9.878 11.278 19.818 1.00 97.69 203 VAL A N 1
ATOM 1572 C CA . VAL A 1 203 ? -11.251 11.782 19.815 1.00 97.69 203 VAL A CA 1
ATOM 1573 C C . VAL A 1 203 ? -11.803 11.643 21.225 1.00 97.69 203 VAL A C 1
ATOM 1575 O O . VAL A 1 203 ? -11.660 10.597 21.847 1.00 97.69 203 VAL A O 1
ATOM 1578 N N . VAL A 1 204 ? -12.407 12.702 21.762 1.00 96.19 204 VAL A N 1
ATOM 1579 C CA . VAL A 1 204 ? -12.919 12.721 23.142 1.00 96.19 204 VAL A CA 1
ATOM 1580 C C . VAL A 1 204 ? -14.307 13.345 23.176 1.00 96.19 204 VAL A C 1
ATOM 1582 O O . VAL A 1 204 ? -14.540 14.376 22.543 1.00 96.19 204 VAL A O 1
ATOM 1585 N N . ASN A 1 205 ? -15.219 12.764 23.953 1.00 95.50 205 ASN A N 1
ATOM 1586 C CA . ASN A 1 205 ? -16.494 13.400 24.277 1.00 95.50 205 ASN A CA 1
ATOM 1587 C C . ASN A 1 205 ? -16.256 14.626 25.180 1.00 95.50 205 ASN A C 1
ATOM 1589 O O . ASN A 1 205 ? -15.713 14.504 26.279 1.00 95.50 205 ASN A O 1
ATOM 1593 N N . SER A 1 206 ? -16.667 15.819 24.736 1.00 94.38 206 SER A N 1
ATOM 1594 C CA . SER A 1 206 ? -16.382 17.064 25.467 1.00 94.38 206 SER A CA 1
ATOM 1595 C C . SER A 1 206 ? -17.113 17.172 26.811 1.00 94.38 206 SER A C 1
ATOM 1597 O O . SER A 1 206 ? -16.687 17.918 27.698 1.00 94.38 206 SER A O 1
ATOM 1599 N N . GLU A 1 207 ? -18.186 16.402 26.986 1.00 93.31 207 GLU A N 1
ATOM 1600 C CA . GLU A 1 207 ? -18.989 16.347 28.206 1.00 93.31 207 GLU A CA 1
ATOM 1601 C C . GLU A 1 207 ? -18.498 15.266 29.180 1.00 93.31 207 GLU A C 1
ATOM 1603 O O . GLU A 1 207 ? -18.786 15.346 30.377 1.00 93.31 207 GLU A O 1
ATOM 1608 N N . ASP A 1 208 ? -17.725 14.291 28.688 1.00 89.38 208 ASP A N 1
ATOM 1609 C CA . ASP A 1 208 ? -17.209 13.169 29.468 1.00 89.38 208 ASP A CA 1
ATOM 1610 C C . ASP A 1 208 ? -15.887 12.624 28.910 1.00 89.38 208 ASP A C 1
ATOM 1612 O O . ASP A 1 208 ? -15.848 11.822 27.977 1.00 89.38 208 ASP A O 1
ATOM 1616 N N . SER A 1 209 ? -14.781 13.005 29.548 1.00 85.25 209 SER A N 1
ATOM 1617 C CA . SER A 1 209 ? -13.439 12.602 29.126 1.00 85.25 209 SER A CA 1
ATOM 1618 C C . SER A 1 209 ? -13.133 11.110 29.294 1.00 85.25 209 SER A C 1
ATOM 1620 O O . SER A 1 209 ? -12.074 10.673 28.853 1.00 85.25 209 SER A O 1
ATOM 1622 N N . ASN A 1 210 ? -13.991 10.334 29.967 1.00 82.56 210 ASN A N 1
ATOM 1623 C CA . ASN A 1 210 ? -13.802 8.883 30.068 1.00 82.56 210 ASN A CA 1
ATOM 1624 C C . ASN A 1 210 ? -14.187 8.160 28.774 1.00 82.56 210 ASN A C 1
ATOM 1626 O O . ASN A 1 210 ? -13.784 7.017 28.581 1.00 82.56 210 ASN A O 1
ATOM 1630 N N . CYS A 1 211 ? -14.941 8.822 27.898 1.00 88.88 211 CYS A N 1
ATOM 1631 C CA . CYS A 1 211 ? -15.272 8.325 26.577 1.00 88.88 211 CYS A CA 1
ATOM 1632 C C . CYS A 1 211 ? -14.339 8.956 25.554 1.00 88.88 211 CYS A C 1
ATOM 1634 O O . CYS A 1 211 ? -14.499 10.118 25.163 1.00 88.88 211 CYS A O 1
ATOM 1636 N N . PHE A 1 212 ? -13.346 8.177 25.149 1.00 91.62 212 PHE A N 1
ATOM 1637 C CA . PHE A 1 212 ? -12.351 8.563 24.169 1.00 91.62 212 PHE A CA 1
ATOM 1638 C C . PHE A 1 212 ? -12.007 7.375 23.276 1.00 91.62 212 PHE A C 1
ATOM 1640 O O . PHE A 1 212 ? -12.210 6.222 23.650 1.00 91.62 212 PHE A O 1
ATOM 1647 N N . ASP A 1 213 ? -11.456 7.685 22.116 1.00 94.19 213 ASP A N 1
ATOM 1648 C CA . ASP A 1 213 ? -10.915 6.728 21.166 1.00 94.19 213 ASP A CA 1
ATOM 1649 C C . ASP A 1 213 ? -9.601 7.303 20.634 1.00 94.19 213 ASP A C 1
ATOM 1651 O O . ASP A 1 213 ? -9.489 8.520 20.452 1.00 94.19 213 ASP A O 1
ATOM 1655 N N . ASN A 1 214 ? -8.600 6.448 20.441 1.00 94.31 214 ASN A N 1
ATOM 1656 C CA . ASN A 1 214 ? -7.320 6.852 19.874 1.00 94.31 214 ASN A CA 1
ATOM 1657 C C . ASN A 1 214 ? -7.039 6.024 18.628 1.00 94.31 214 ASN A C 1
ATOM 1659 O O . ASN A 1 214 ? -7.312 4.824 18.603 1.00 94.31 214 ASN A O 1
ATOM 1663 N N . SER A 1 215 ? -6.433 6.654 17.629 1.00 96.06 215 SER A N 1
ATOM 1664 C CA . SER A 1 215 ? -5.907 5.930 16.480 1.00 96.06 215 SER A CA 1
ATOM 1665 C C . SER A 1 215 ? -4.631 5.166 16.841 1.00 96.06 215 SER A C 1
ATOM 1667 O O . SER A 1 215 ? -3.933 5.503 17.799 1.00 96.06 215 SER A O 1
ATOM 1669 N N . ASP A 1 216 ? -4.266 4.207 15.991 1.00 94.56 216 ASP A N 1
ATOM 1670 C CA . ASP A 1 216 ? -2.878 3.759 15.884 1.00 94.56 216 ASP A CA 1
ATOM 1671 C C . ASP A 1 216 ? -1.970 4.901 15.386 1.00 94.56 216 ASP A C 1
ATOM 1673 O O . ASP A 1 216 ? -2.436 5.975 14.982 1.00 94.56 216 ASP A O 1
ATOM 1677 N N . VAL A 1 217 ? -0.658 4.658 15.371 1.00 95.38 217 VAL A N 1
ATOM 1678 C CA . VAL A 1 217 ? 0.307 5.569 14.743 1.00 95.38 217 VAL A CA 1
ATOM 1679 C C . VAL A 1 217 ? 0.115 5.557 13.224 1.00 95.38 217 VAL A C 1
ATOM 1681 O O . VAL A 1 217 ? 0.273 4.526 12.572 1.00 95.38 217 VAL A O 1
ATOM 1684 N N . LEU A 1 218 ? -0.167 6.726 12.656 1.00 95.81 218 LEU A N 1
ATOM 1685 C CA . LEU A 1 218 ? -0.376 6.972 11.232 1.00 95.81 218 LEU A CA 1
ATOM 1686 C C . LEU A 1 218 ? 0.786 7.806 10.673 1.00 95.81 218 LEU A C 1
ATOM 1688 O O . LEU A 1 218 ? 1.181 8.807 11.270 1.00 95.81 218 LEU A O 1
ATOM 1692 N N . THR A 1 219 ? 1.340 7.410 9.527 1.00 94.62 219 THR A N 1
ATOM 1693 C CA . THR A 1 219 ? 2.403 8.152 8.826 1.00 94.62 219 THR A CA 1
ATOM 1694 C C . THR A 1 219 ? 2.397 7.831 7.335 1.00 94.62 219 THR A C 1
ATOM 1696 O O . THR A 1 219 ? 2.042 6.723 6.934 1.00 94.62 219 THR A O 1
ATOM 1699 N N . GLN A 1 220 ? 2.834 8.793 6.527 1.00 88.88 220 GLN A N 1
ATOM 1700 C CA . GLN A 1 220 ? 3.197 8.610 5.124 1.00 88.88 220 GLN A CA 1
ATOM 1701 C C . GLN A 1 220 ? 4.660 9.017 4.962 1.00 88.88 220 GLN A C 1
ATOM 1703 O O . GLN A 1 220 ? 4.971 10.188 5.146 1.00 88.88 220 GLN A O 1
ATOM 1708 N N . ASP A 1 221 ? 5.560 8.097 4.617 1.00 81.56 221 ASP A N 1
ATOM 1709 C CA . ASP A 1 221 ? 6.997 8.411 4.527 1.00 81.56 221 ASP A CA 1
ATOM 1710 C C . ASP A 1 221 ? 7.352 9.240 3.283 1.00 81.56 221 ASP A C 1
ATOM 1712 O O . ASP A 1 221 ? 8.155 10.169 3.373 1.00 81.56 221 ASP A O 1
ATOM 1716 N N . ILE A 1 222 ? 6.734 8.924 2.140 1.00 75.19 222 ILE A N 1
ATOM 1717 C CA . ILE A 1 222 ? 6.825 9.640 0.857 1.00 75.19 222 ILE A CA 1
ATOM 1718 C C . ILE A 1 222 ? 5.532 9.431 0.049 1.00 75.19 222 ILE A C 1
ATOM 1720 O O . ILE A 1 222 ? 4.744 8.535 0.351 1.00 75.19 222 ILE A O 1
ATOM 1724 N N . CYS A 1 223 ? 5.346 10.212 -1.015 1.00 73.06 223 CYS A N 1
ATOM 1725 C CA . CYS A 1 223 ? 4.314 9.984 -2.029 1.00 73.06 223 CYS A CA 1
ATOM 1726 C C . CYS A 1 223 ? 4.620 8.743 -2.874 1.00 73.06 223 CYS A C 1
ATOM 1728 O O . CYS A 1 223 ? 5.233 8.859 -3.929 1.00 73.06 223 CYS A O 1
ATOM 1730 N N . LEU A 1 224 ? 4.221 7.554 -2.419 1.00 67.12 224 LEU A N 1
ATOM 1731 C CA . LEU A 1 224 ? 4.439 6.315 -3.181 1.00 67.12 224 LEU A CA 1
ATOM 1732 C C . LEU A 1 224 ? 3.522 6.186 -4.403 1.00 67.12 224 LEU A C 1
ATOM 1734 O O . LEU A 1 224 ? 3.869 5.481 -5.344 1.00 67.12 224 LEU A O 1
ATOM 1738 N N . GLU A 1 225 ? 2.395 6.898 -4.419 1.00 66.00 225 GLU A N 1
ATOM 1739 C CA . GLU A 1 225 ? 1.421 6.887 -5.524 1.00 66.00 225 GLU A CA 1
ATOM 1740 C C . GLU A 1 225 ? 1.968 7.521 -6.819 1.00 66.00 225 GLU A C 1
ATOM 1742 O O . GLU A 1 225 ? 1.362 7.388 -7.875 1.00 66.00 225 GLU A O 1
ATOM 1747 N N . ASN A 1 226 ? 3.141 8.167 -6.754 1.00 69.06 226 ASN A N 1
ATOM 1748 C CA . ASN A 1 226 ? 3.827 8.763 -7.903 1.00 69.06 226 ASN A CA 1
ATOM 1749 C C . ASN A 1 226 ? 4.919 7.862 -8.513 1.00 69.06 226 ASN A C 1
ATOM 1751 O O . ASN A 1 226 ? 5.526 8.247 -9.513 1.00 69.06 226 ASN A O 1
ATOM 1755 N N . TYR A 1 227 ? 5.173 6.674 -7.953 1.00 85.12 227 TYR A N 1
ATOM 1756 C CA . TYR A 1 227 ? 6.262 5.790 -8.385 1.00 85.12 227 TYR A CA 1
ATOM 1757 C C . TYR A 1 227 ? 5.770 4.391 -8.736 1.00 85.12 227 TYR A C 1
ATOM 1759 O O . TYR A 1 227 ? 4.780 3.914 -8.185 1.00 85.12 227 TYR A O 1
ATOM 1767 N N . LEU A 1 228 ? 6.501 3.711 -9.624 1.00 90.56 228 LEU A N 1
ATOM 1768 C CA . LEU A 1 228 ? 6.238 2.302 -9.916 1.00 90.56 228 LEU A CA 1
ATOM 1769 C C . LEU A 1 228 ? 6.390 1.440 -8.660 1.00 90.56 228 LEU A C 1
ATOM 1771 O O . LEU A 1 228 ? 7.286 1.658 -7.850 1.00 90.56 228 LEU A O 1
ATOM 1775 N N . GLU A 1 229 ? 5.588 0.387 -8.551 1.00 90.88 229 GLU A N 1
ATOM 1776 C CA . GLU A 1 229 ? 5.835 -0.686 -7.590 1.00 90.88 229 GLU A CA 1
ATOM 1777 C C . GLU A 1 229 ? 6.555 -1.825 -8.309 1.00 90.88 229 GLU A C 1
ATOM 1779 O O . GLU A 1 229 ? 6.064 -2.299 -9.332 1.00 90.88 229 GLU A O 1
ATOM 1784 N N . VAL A 1 230 ? 7.698 -2.289 -7.790 1.00 92.25 230 VAL A N 1
ATOM 1785 C CA . VAL A 1 230 ? 8.453 -3.411 -8.373 1.00 92.25 230 VAL A CA 1
ATOM 1786 C C . VAL A 1 230 ? 8.657 -4.521 -7.346 1.00 92.25 230 VAL A C 1
ATOM 1788 O O . VAL A 1 230 ? 9.058 -4.270 -6.212 1.00 92.25 230 VAL A O 1
ATOM 1791 N N . THR A 1 231 ? 8.402 -5.771 -7.744 1.00 89.94 231 THR A N 1
ATOM 1792 C CA . THR A 1 231 ? 8.468 -6.943 -6.856 1.00 89.94 231 THR A CA 1
ATOM 1793 C C . THR A 1 231 ? 9.127 -8.164 -7.517 1.00 89.94 231 THR A C 1
ATOM 1795 O O . THR A 1 231 ? 9.210 -8.264 -8.743 1.00 89.94 231 THR A O 1
ATOM 1798 N N . ASN A 1 232 ? 9.536 -9.142 -6.697 1.00 87.44 232 ASN A N 1
ATOM 1799 C CA . ASN A 1 232 ? 10.002 -10.477 -7.116 1.00 87.44 232 ASN A CA 1
ATOM 1800 C C . ASN A 1 232 ? 9.016 -11.603 -6.774 1.00 87.44 232 ASN A C 1
ATOM 1802 O O . ASN A 1 232 ? 9.402 -12.771 -6.679 1.00 87.44 232 ASN A O 1
ATOM 1806 N N . GLN A 1 233 ? 7.738 -11.280 -6.576 1.00 89.38 233 GLN A N 1
ATOM 1807 C CA . GLN A 1 233 ? 6.746 -12.277 -6.156 1.00 89.38 233 GLN A CA 1
ATOM 1808 C C . GLN A 1 233 ? 6.499 -13.364 -7.219 1.00 89.38 233 GLN A C 1
ATOM 1810 O O . GLN A 1 233 ? 5.956 -14.426 -6.908 1.00 89.38 233 GLN A O 1
ATOM 1815 N N . TYR A 1 234 ? 6.927 -13.120 -8.460 1.00 92.31 234 TYR A N 1
ATOM 1816 C CA . TYR A 1 234 ? 6.770 -14.020 -9.594 1.00 92.31 234 TYR A CA 1
ATOM 1817 C C . TYR A 1 234 ? 8.108 -14.614 -10.026 1.00 92.31 234 TYR A C 1
ATOM 1819 O O . TYR A 1 234 ? 9.109 -13.922 -10.197 1.00 92.31 234 TYR A O 1
ATOM 1827 N N . THR A 1 235 ? 8.112 -15.923 -10.265 1.00 92.12 235 THR A N 1
ATOM 1828 C CA . THR A 1 235 ? 9.261 -16.601 -10.878 1.00 92.12 235 THR A CA 1
ATOM 1829 C C . THR A 1 235 ? 9.451 -16.152 -12.333 1.00 92.12 235 THR A C 1
ATOM 1831 O O . THR A 1 235 ? 8.463 -15.816 -12.986 1.00 92.12 235 THR A O 1
ATOM 1834 N N . PRO A 1 236 ? 10.664 -16.245 -12.915 1.00 90.62 236 PRO A N 1
ATOM 1835 C CA . PRO A 1 236 ? 10.886 -15.950 -14.337 1.00 90.62 236 PRO A CA 1
ATOM 1836 C C . PRO A 1 236 ? 9.936 -16.709 -15.275 1.00 90.62 236 PRO A C 1
ATOM 1838 O O . PRO A 1 236 ? 9.465 -16.169 -16.272 1.00 90.62 236 PRO A O 1
ATOM 1841 N N . ASN A 1 237 ? 9.580 -17.947 -14.916 1.00 91.94 237 ASN A N 1
ATOM 1842 C CA . ASN A 1 237 ? 8.573 -18.714 -15.640 1.00 91.94 237 ASN A CA 1
ATOM 1843 C C . ASN A 1 237 ? 7.194 -18.043 -15.615 1.00 91.94 237 ASN A C 1
ATOM 1845 O O . ASN A 1 237 ? 6.575 -17.946 -16.667 1.00 91.94 237 ASN A O 1
ATOM 1849 N N . GLN A 1 238 ? 6.735 -17.583 -14.448 1.00 93.25 238 GLN A N 1
ATOM 1850 C CA . GLN A 1 238 ? 5.458 -16.871 -14.307 1.00 93.25 238 GLN A CA 1
ATOM 1851 C C . GLN A 1 238 ? 5.483 -15.518 -15.012 1.00 93.25 238 GLN A C 1
ATOM 1853 O O . GLN A 1 238 ? 4.512 -15.173 -15.670 1.00 93.25 238 GLN A O 1
ATOM 1858 N N . LEU A 1 239 ? 6.601 -14.789 -14.954 1.00 93.00 239 LEU A N 1
ATOM 1859 C CA . LEU A 1 239 ? 6.773 -13.538 -15.697 1.00 93.00 239 LEU A CA 1
ATOM 1860 C C . LEU A 1 239 ? 6.475 -13.748 -17.190 1.00 93.00 239 LEU A C 1
ATOM 1862 O O . LEU A 1 239 ? 5.632 -13.062 -17.769 1.00 93.00 239 LEU A O 1
ATOM 1866 N N . VAL A 1 240 ? 7.073 -14.777 -17.796 1.00 91.81 240 VAL A N 1
ATOM 1867 C CA . VAL A 1 240 ? 6.815 -15.114 -19.202 1.00 91.81 240 VAL A CA 1
ATOM 1868 C C . VAL A 1 240 ? 5.387 -15.615 -19.429 1.00 91.81 240 VAL A C 1
ATOM 1870 O O . VAL A 1 240 ? 4.729 -15.159 -20.363 1.00 91.81 240 VAL A O 1
ATOM 1873 N N . THR A 1 241 ? 4.902 -16.581 -18.641 1.00 89.56 241 THR A N 1
ATOM 1874 C CA . THR A 1 241 ? 3.623 -17.255 -18.930 1.00 89.56 241 THR A CA 1
ATOM 1875 C C . THR A 1 241 ? 2.404 -16.413 -18.595 1.00 89.56 241 THR A C 1
ATOM 1877 O O . THR A 1 241 ? 1.418 -16.471 -19.328 1.00 89.56 241 THR A O 1
ATOM 1880 N N . ASP A 1 242 ? 2.462 -15.654 -17.506 1.00 88.81 242 ASP A N 1
ATOM 1881 C CA . ASP A 1 242 ? 1.293 -15.012 -16.911 1.00 88.81 242 ASP A CA 1
ATOM 1882 C C . ASP A 1 242 ? 1.171 -13.551 -17.360 1.00 88.81 242 ASP A C 1
ATOM 1884 O O . ASP A 1 242 ? 0.051 -13.057 -17.459 1.00 88.81 242 ASP A O 1
ATOM 1888 N N . PHE A 1 243 ? 2.288 -12.895 -17.716 1.00 88.62 243 PHE A N 1
ATOM 1889 C CA . PHE A 1 243 ? 2.310 -11.468 -18.064 1.00 88.62 243 PHE A CA 1
ATOM 1890 C C . PHE A 1 243 ? 2.748 -11.201 -19.506 1.00 88.62 243 PHE A C 1
ATOM 1892 O O . PHE A 1 243 ? 2.014 -10.558 -20.252 1.00 88.62 243 PHE A O 1
ATOM 1899 N N . LEU A 1 244 ? 3.892 -11.735 -19.952 1.00 86.50 244 LEU A N 1
ATOM 1900 C CA . LEU A 1 244 ? 4.393 -11.449 -21.307 1.00 86.50 244 LEU A CA 1
ATOM 1901 C C . LEU A 1 244 ? 3.614 -12.185 -22.405 1.00 86.50 244 LEU A C 1
ATOM 1903 O O . LEU A 1 244 ? 3.368 -11.641 -23.478 1.00 86.50 244 LEU A O 1
ATOM 1907 N N . MET A 1 245 ? 3.229 -13.437 -22.142 1.00 84.12 245 MET A N 1
ATOM 1908 C CA . MET A 1 245 ? 2.598 -14.339 -23.114 1.00 84.12 245 MET A CA 1
ATOM 1909 C C . MET A 1 245 ? 1.234 -14.849 -22.629 1.00 84.12 245 MET A C 1
ATOM 1911 O O . MET A 1 245 ? 0.822 -15.949 -23.000 1.00 84.12 245 MET A O 1
ATOM 1915 N N . SER A 1 246 ? 0.519 -14.027 -21.853 1.00 69.81 246 SER A N 1
ATOM 1916 C CA . SER A 1 246 ? -0.723 -14.319 -21.103 1.00 69.81 246 SER A CA 1
ATOM 1917 C C . SER A 1 246 ? -1.930 -14.814 -21.925 1.00 69.81 246 SER A C 1
ATOM 1919 O O . SER A 1 246 ? -3.008 -15.100 -21.395 1.00 69.81 246 SER A O 1
ATOM 1921 N N . SER A 1 247 ? -1.781 -14.964 -23.243 1.00 70.12 247 SER A N 1
ATOM 1922 C CA . SER A 1 247 ? -2.822 -15.503 -24.111 1.00 70.12 247 SER A CA 1
ATOM 1923 C C . SER A 1 247 ? -3.015 -17.001 -23.882 1.00 70.12 247 SER A C 1
ATOM 1925 O O . SER A 1 247 ? -2.117 -17.805 -24.122 1.00 70.12 247 SER A O 1
ATOM 1927 N N . VAL A 1 248 ? -4.249 -17.402 -23.557 1.00 61.31 248 VAL A N 1
ATOM 1928 C CA . VAL A 1 248 ? -4.673 -18.808 -23.3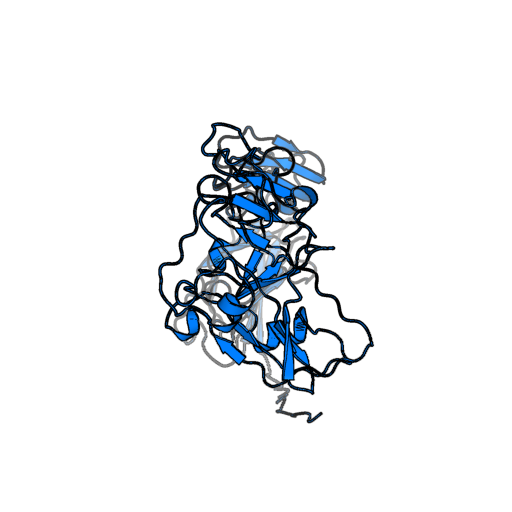68 1.00 61.31 248 VAL A CA 1
ATOM 1929 C C . VAL A 1 248 ? -4.416 -19.728 -24.572 1.00 61.31 248 VAL A C 1
ATOM 1931 O O . VAL A 1 248 ? -4.547 -20.948 -24.460 1.00 61.31 248 VAL A O 1
ATOM 1934 N N . CYS A 1 249 ? -4.091 -19.158 -25.734 1.00 64.69 249 CYS A N 1
ATOM 1935 C CA . CYS A 1 249 ? -3.787 -19.884 -26.964 1.00 64.69 249 CYS A CA 1
ATOM 1936 C C . CYS A 1 249 ? -2.285 -19.946 -27.288 1.00 64.69 249 CYS A C 1
ATOM 1938 O O . CYS A 1 249 ? -1.908 -20.672 -28.209 1.00 64.69 249 CYS A O 1
ATOM 1940 N N . SER A 1 250 ? -1.443 -19.198 -26.568 1.00 70.12 250 SER A N 1
ATOM 1941 C CA . SER A 1 250 ? 0.008 -19.213 -26.735 1.00 70.12 250 SER A CA 1
ATOM 1942 C C . SER A 1 250 ? 0.614 -20.338 -25.902 1.00 70.12 250 SER A C 1
ATOM 1944 O O . SER A 1 250 ? 0.297 -20.502 -24.727 1.00 70.12 250 SER A O 1
ATOM 1946 N N . GLN A 1 251 ? 1.474 -21.146 -26.517 1.00 82.19 251 GLN A N 1
ATOM 1947 C CA . GLN A 1 251 ? 2.283 -22.125 -25.794 1.00 82.19 251 GLN A CA 1
ATOM 1948 C C . GLN A 1 251 ? 3.694 -21.574 -25.692 1.00 82.19 251 GLN A C 1
ATOM 1950 O O . GLN A 1 251 ? 4.332 -21.408 -26.729 1.00 82.19 251 GLN A O 1
ATOM 1955 N N . THR A 1 252 ? 4.165 -21.338 -24.471 1.00 88.75 252 THR A N 1
ATOM 1956 C CA . THR A 1 252 ? 5.560 -21.010 -24.168 1.00 88.75 252 THR A CA 1
ATOM 1957 C C . THR A 1 252 ? 6.257 -22.205 -23.529 1.00 88.75 252 THR A C 1
ATOM 1959 O O . THR A 1 252 ? 5.665 -22.960 -22.752 1.00 88.75 252 THR A O 1
ATOM 1962 N N . PHE A 1 253 ? 7.513 -22.433 -23.893 1.00 91.81 253 PHE A N 1
ATOM 1963 C CA . PHE A 1 253 ? 8.338 -23.515 -23.360 1.00 91.81 253 PHE A CA 1
ATOM 1964 C C . PHE A 1 253 ? 9.821 -23.153 -23.468 1.00 91.81 253 PHE A C 1
ATOM 1966 O O . PHE A 1 253 ? 10.171 -22.117 -24.015 1.00 91.81 253 PHE A O 1
ATOM 1973 N N . ASN A 1 254 ? 10.693 -23.993 -22.901 1.00 94.12 254 ASN A N 1
ATOM 1974 C CA . ASN A 1 254 ? 12.144 -23.765 -22.873 1.00 94.12 254 ASN A CA 1
ATOM 1975 C C . ASN A 1 254 ? 12.538 -22.383 -22.325 1.00 94.12 254 ASN A C 1
ATOM 1977 O O . ASN A 1 254 ? 13.463 -21.764 -22.830 1.00 94.12 254 ASN A O 1
ATOM 1981 N N . ILE A 1 255 ? 11.833 -21.913 -21.291 1.00 94.69 255 ILE A N 1
ATOM 1982 C CA . ILE A 1 255 ? 12.146 -20.635 -20.649 1.00 94.69 255 ILE A CA 1
ATOM 1983 C C . ILE A 1 255 ? 13.504 -20.761 -19.945 1.00 94.69 255 ILE A C 1
ATOM 1985 O O . ILE A 1 255 ? 13.650 -21.584 -19.033 1.00 94.69 255 ILE A O 1
ATOM 1989 N N . THR A 1 256 ? 14.474 -19.958 -20.369 1.00 95.69 256 THR A N 1
ATOM 1990 C CA . THR A 1 256 ? 15.798 -19.800 -19.761 1.00 95.69 256 THR A CA 1
ATOM 1991 C C . THR A 1 256 ? 16.037 -18.337 -19.424 1.00 95.69 256 THR A C 1
ATOM 1993 O O . THR A 1 256 ? 15.427 -17.435 -19.989 1.00 95.69 256 THR A O 1
ATOM 1996 N N . TYR A 1 257 ? 16.886 -18.089 -18.435 1.00 94.38 257 TYR A N 1
ATOM 1997 C CA . TYR A 1 257 ? 17.235 -16.739 -18.024 1.00 94.38 257 TYR A CA 1
ATOM 1998 C C . TYR A 1 257 ? 18.645 -16.722 -17.441 1.00 94.38 257 TYR A C 1
ATOM 2000 O O . TYR A 1 257 ? 19.111 -17.721 -16.886 1.00 94.38 257 TYR A O 1
ATOM 2008 N N . SER A 1 258 ? 19.305 -15.575 -17.556 1.00 94.44 258 SER A N 1
ATOM 2009 C CA . SER A 1 258 ? 20.577 -15.271 -16.905 1.00 94.44 258 SER A CA 1
ATOM 2010 C C . SER A 1 258 ? 20.505 -13.849 -16.372 1.00 94.44 258 SER A C 1
ATOM 2012 O O . SER A 1 258 ? 20.304 -12.908 -17.128 1.00 94.44 258 SER A O 1
ATOM 2014 N N . THR A 1 259 ? 20.633 -13.698 -15.061 1.00 93.12 259 THR A N 1
ATOM 2015 C CA . THR A 1 259 ? 20.510 -12.416 -14.348 1.00 93.12 259 THR A CA 1
ATOM 2016 C C . THR A 1 259 ? 21.555 -12.358 -13.238 1.00 93.12 259 THR A C 1
ATOM 2018 O O . THR A 1 259 ? 22.215 -13.367 -12.971 1.00 93.12 259 THR A O 1
ATOM 2021 N N . GLY A 1 260 ? 21.668 -11.241 -12.513 1.00 90.25 260 GLY A N 1
ATOM 2022 C CA . GLY A 1 260 ? 22.566 -11.147 -11.355 1.00 90.25 260 GLY A CA 1
ATOM 2023 C C . GLY A 1 260 ? 22.359 -12.248 -10.300 1.00 90.25 260 GLY A C 1
ATOM 2024 O O . GLY A 1 260 ? 23.333 -12.707 -9.694 1.00 90.25 260 GLY A O 1
ATOM 2025 N N . THR A 1 261 ? 21.141 -12.792 -10.163 1.00 90.00 261 THR A N 1
ATOM 2026 C CA . THR A 1 261 ? 20.869 -13.934 -9.263 1.00 90.00 261 THR A CA 1
ATOM 2027 C C . THR A 1 261 ? 21.589 -15.213 -9.678 1.00 90.00 261 THR A C 1
ATOM 2029 O O . THR A 1 261 ? 21.952 -16.027 -8.826 1.00 90.00 261 THR A O 1
ATOM 2032 N N . SER A 1 262 ? 21.903 -15.367 -10.967 1.00 91.25 262 SER A N 1
ATOM 2033 C CA . SER A 1 262 ? 22.707 -16.482 -11.489 1.00 91.25 262 SER A CA 1
ATOM 2034 C C . SER A 1 262 ? 24.176 -16.403 -11.048 1.00 91.25 262 SER A C 1
ATOM 2036 O O . SER A 1 262 ? 24.901 -17.397 -11.118 1.00 91.25 262 SER A O 1
ATOM 2038 N N . PHE A 1 263 ? 24.603 -15.240 -10.548 1.00 92.19 263 PHE A N 1
ATOM 2039 C CA . PHE A 1 263 ? 25.974 -14.928 -10.141 1.00 92.19 263 PHE A CA 1
ATOM 2040 C C . PHE A 1 263 ? 26.082 -14.503 -8.666 1.00 92.19 263 PHE A C 1
ATOM 2042 O O . PHE A 1 263 ? 27.138 -14.048 -8.227 1.00 92.19 263 PHE A O 1
ATOM 2049 N N . GLY A 1 264 ? 25.027 -14.726 -7.874 1.00 87.81 264 GLY A N 1
ATOM 2050 C CA . GLY A 1 264 ? 25.039 -14.537 -6.421 1.00 87.81 264 GLY A CA 1
ATOM 2051 C C . GLY A 1 264 ? 24.631 -13.147 -5.929 1.00 87.81 264 GLY A C 1
ATOM 2052 O O . GLY A 1 264 ? 24.900 -12.846 -4.769 1.00 87.81 264 GLY A O 1
ATOM 2053 N N . GLN A 1 265 ? 24.003 -12.324 -6.774 1.00 84.50 265 GLN A N 1
ATOM 2054 C CA . GLN A 1 265 ? 23.348 -11.079 -6.356 1.00 84.50 265 GLN A CA 1
ATOM 2055 C C . GLN A 1 265 ? 21.860 -11.343 -6.090 1.00 84.50 265 GLN A C 1
ATOM 2057 O O . GLN A 1 265 ? 21.157 -11.834 -6.970 1.00 84.50 265 GLN A O 1
ATOM 2062 N N . GLU A 1 266 ? 21.376 -11.058 -4.886 1.00 80.25 266 GLU A N 1
ATOM 2063 C CA . GLU A 1 266 ? 19.944 -11.151 -4.562 1.00 80.25 266 GLU A CA 1
ATOM 2064 C C . GLU A 1 266 ? 19.221 -9.929 -5.132 1.00 80.25 266 GLU A C 1
ATOM 2066 O O . GLU A 1 266 ? 19.762 -8.839 -5.036 1.00 80.25 266 GLU A O 1
ATOM 2071 N N . ASP A 1 267 ? 18.035 -10.113 -5.722 1.00 78.62 267 ASP A N 1
ATOM 2072 C CA . ASP A 1 267 ? 17.174 -9.034 -6.246 1.00 78.62 267 ASP A CA 1
ATOM 2073 C C . ASP A 1 267 ? 17.674 -8.294 -7.515 1.00 78.62 267 ASP A C 1
ATOM 2075 O O . ASP A 1 267 ? 17.208 -7.212 -7.864 1.00 78.62 267 ASP A O 1
ATOM 2079 N N . TYR A 1 268 ? 18.584 -8.904 -8.288 1.00 87.19 268 TYR A N 1
ATOM 2080 C CA . TYR A 1 268 ? 19.125 -8.297 -9.515 1.00 87.19 268 TYR A CA 1
ATOM 2081 C C . TYR A 1 268 ? 18.500 -8.839 -10.804 1.00 87.19 268 TYR A C 1
ATOM 2083 O O . TYR A 1 268 ? 18.320 -10.048 -11.000 1.00 87.19 268 TYR A O 1
ATOM 2091 N N . GLY A 1 269 ? 18.288 -7.920 -11.740 1.00 89.00 269 GLY A N 1
ATOM 2092 C CA . GLY A 1 269 ? 18.073 -8.195 -13.152 1.00 89.00 269 GLY A CA 1
ATOM 2093 C C . GLY A 1 269 ? 16.619 -8.260 -13.597 1.00 89.00 269 GLY A C 1
ATOM 2094 O O . GLY A 1 269 ? 16.259 -7.567 -14.541 1.00 89.00 269 GLY A O 1
ATOM 2095 N N . LEU A 1 270 ? 15.780 -9.072 -12.949 1.00 92.38 270 LEU A N 1
ATOM 2096 C CA . LEU A 1 270 ? 14.422 -9.355 -13.428 1.00 92.38 270 LEU A CA 1
ATOM 2097 C C . LEU A 1 270 ? 13.377 -9.162 -12.327 1.00 92.38 270 LEU A C 1
ATOM 2099 O O . LEU A 1 270 ? 13.505 -9.750 -11.255 1.00 92.38 270 LEU A O 1
ATOM 2103 N N . GLY A 1 271 ? 12.324 -8.402 -12.625 1.00 93.44 271 GLY A N 1
ATOM 2104 C CA . GLY A 1 271 ? 11.217 -8.145 -11.704 1.00 93.44 271 GLY A CA 1
ATOM 2105 C C . GLY A 1 271 ? 9.877 -7.969 -12.414 1.00 93.44 271 GLY A C 1
ATOM 2106 O O . GLY A 1 271 ? 9.796 -7.975 -13.643 1.00 93.44 271 GLY A O 1
ATOM 2107 N N . TYR A 1 272 ? 8.821 -7.809 -11.624 1.00 95.19 272 TYR A N 1
ATOM 2108 C CA . TYR A 1 272 ? 7.487 -7.420 -12.078 1.00 95.19 272 TYR A CA 1
ATOM 2109 C C . TYR A 1 272 ? 7.187 -6.005 -11.612 1.00 95.19 272 TYR A C 1
ATOM 2111 O O . TYR A 1 272 ? 7.398 -5.735 -10.430 1.00 95.19 272 TYR A O 1
ATOM 2119 N N . PHE A 1 273 ? 6.670 -5.144 -12.488 1.00 94.69 273 PHE A N 1
ATOM 2120 C CA . PHE A 1 273 ? 6.209 -3.816 -12.096 1.00 94.69 273 PHE A CA 1
ATOM 2121 C C . PHE A 1 273 ? 4.704 -3.641 -12.262 1.00 94.69 273 PHE A C 1
ATOM 2123 O O . PHE A 1 273 ? 4.099 -4.213 -13.170 1.00 94.69 273 PHE A O 1
ATOM 2130 N N . THR A 1 274 ? 4.134 -2.776 -11.428 1.00 93.19 274 THR A N 1
ATOM 2131 C CA . THR A 1 274 ? 2.863 -2.104 -11.695 1.00 93.19 274 THR A CA 1
ATOM 2132 C C . THR A 1 274 ? 3.084 -0.597 -11.713 1.00 93.19 274 THR A C 1
ATOM 2134 O O . THR A 1 274 ? 3.981 -0.070 -11.051 1.00 93.19 274 THR A O 1
ATOM 2137 N N . SER A 1 275 ? 2.247 0.105 -12.468 1.00 89.31 275 SER A N 1
ATOM 2138 C CA . SER A 1 275 ? 2.162 1.565 -12.466 1.00 89.31 275 SER A CA 1
ATOM 2139 C C . SER A 1 275 ? 1.787 2.128 -11.098 1.00 89.31 275 SER A C 1
ATOM 2141 O O . SER A 1 275 ? 1.966 3.319 -10.901 1.00 89.31 275 SER A O 1
ATOM 2143 N N . ASN A 1 276 ? 1.269 1.322 -10.162 1.00 85.31 276 ASN A N 1
ATOM 2144 C CA . ASN A 1 276 ? 0.833 1.767 -8.836 1.00 85.31 276 ASN A CA 1
ATOM 2145 C C . ASN A 1 276 ? -0.120 2.985 -8.877 1.00 85.31 276 ASN A C 1
ATOM 2147 O O . ASN A 1 276 ? -0.101 3.839 -7.997 1.00 85.31 276 ASN A O 1
ATOM 2151 N N . GLY A 1 277 ? -0.935 3.093 -9.936 1.00 74.38 277 GLY A N 1
ATOM 2152 C CA . GLY A 1 277 ? -1.855 4.218 -10.135 1.00 74.38 277 GLY A CA 1
ATOM 2153 C C . GLY A 1 277 ? -1.225 5.497 -10.702 1.00 74.38 277 GLY A C 1
ATOM 2154 O O . GLY A 1 277 ? -1.946 6.476 -10.874 1.00 74.38 277 GLY A O 1
ATOM 2155 N N . THR A 1 278 ? 0.070 5.486 -11.032 1.00 77.88 278 THR A N 1
ATOM 2156 C CA . THR A 1 278 ? 0.754 6.594 -11.721 1.00 77.88 278 THR A CA 1
ATOM 2157 C C . THR A 1 278 ? 0.252 6.795 -13.155 1.00 77.88 278 THR A C 1
ATOM 2159 O O . THR A 1 278 ? -0.265 5.872 -13.785 1.00 77.88 278 THR A O 1
ATOM 2162 N N . ASP A 1 279 ? 0.521 7.973 -13.728 1.00 76.06 279 ASP A N 1
ATOM 2163 C CA . ASP A 1 279 ? 0.340 8.277 -15.161 1.00 76.06 279 ASP A CA 1
ATOM 2164 C C . ASP A 1 279 ? 1.418 7.617 -16.064 1.00 76.06 279 ASP A C 1
ATOM 2166 O O . ASP A 1 279 ? 1.769 8.144 -17.122 1.00 76.06 279 ASP A O 1
ATOM 2170 N N . PHE A 1 280 ? 2.009 6.492 -15.648 1.00 86.50 280 PHE A N 1
ATOM 2171 C CA . PHE A 1 280 ? 3.006 5.777 -16.446 1.00 86.50 280 PHE A CA 1
ATOM 2172 C C . PHE A 1 280 ? 2.348 5.049 -17.630 1.00 86.50 280 PHE A C 1
ATOM 2174 O O . PHE A 1 280 ? 1.326 4.386 -17.470 1.00 86.50 280 PHE A O 1
ATOM 2181 N N . ASP A 1 281 ? 2.959 5.130 -18.820 1.00 86.25 281 ASP A N 1
ATOM 2182 C CA . ASP A 1 281 ? 2.380 4.628 -20.083 1.00 86.25 281 ASP A CA 1
ATOM 2183 C C . ASP A 1 281 ? 2.089 3.111 -20.086 1.00 86.25 281 ASP A C 1
ATOM 2185 O O . ASP A 1 281 ? 1.295 2.624 -20.896 1.00 86.25 281 ASP A O 1
ATOM 2189 N N . LEU A 1 282 ? 2.736 2.349 -19.198 1.00 89.69 282 LEU A N 1
ATOM 2190 C CA . LEU A 1 282 ? 2.533 0.911 -19.037 1.00 89.69 282 LEU A CA 1
ATOM 2191 C C . LEU A 1 282 ? 1.883 0.616 -17.679 1.00 89.69 282 LEU A C 1
ATOM 2193 O O . LEU A 1 282 ? 2.468 0.889 -16.637 1.00 89.69 282 LEU A O 1
ATOM 2197 N N . GLU A 1 283 ? 0.696 0.003 -17.679 1.00 90.50 283 GLU A N 1
ATOM 2198 C CA . GLU A 1 283 ? -0.030 -0.299 -16.434 1.00 90.50 283 GLU A CA 1
ATOM 2199 C C . GLU A 1 283 ? 0.688 -1.341 -15.562 1.00 90.50 283 GLU A C 1
ATOM 2201 O O . GLU A 1 283 ? 0.695 -1.215 -14.338 1.00 90.50 283 GLU A O 1
ATOM 2206 N N . GLU A 1 284 ? 1.285 -2.358 -16.183 1.00 92.69 284 GLU A N 1
ATOM 2207 C CA . GLU A 1 284 ? 2.059 -3.420 -15.537 1.00 92.69 284 GLU A CA 1
ATOM 2208 C C . GLU A 1 284 ? 2.956 -4.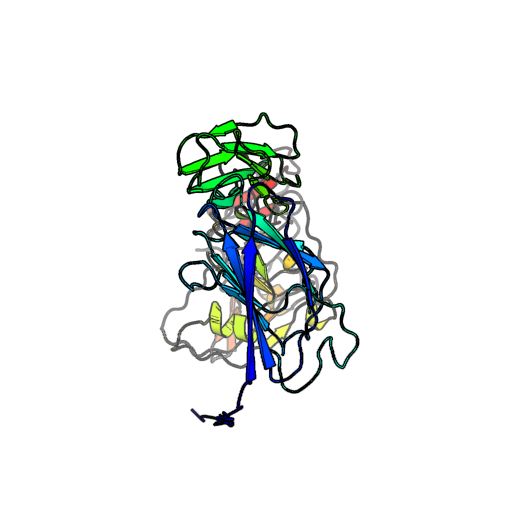137 -16.556 1.00 92.69 284 GLU A C 1
ATOM 2210 O O . GLU A 1 284 ? 2.743 -4.047 -17.771 1.00 92.69 284 GLU A O 1
ATOM 2215 N N . GLY A 1 285 ? 3.957 -4.875 -16.078 1.00 92.88 285 GLY A N 1
ATOM 2216 C CA . GLY A 1 285 ? 4.813 -5.661 -16.958 1.00 92.88 285 GLY A CA 1
ATOM 2217 C C . GLY A 1 285 ? 6.060 -6.225 -16.292 1.00 92.88 285 GLY A C 1
ATOM 2218 O O . GLY A 1 285 ? 6.187 -6.287 -15.072 1.00 92.88 285 GLY A O 1
ATOM 2219 N N . ILE A 1 286 ? 7.002 -6.666 -17.124 1.00 94.25 286 ILE A N 1
ATOM 2220 C CA . ILE A 1 286 ? 8.290 -7.199 -16.674 1.00 94.25 286 ILE A CA 1
ATOM 2221 C C . ILE A 1 286 ? 9.341 -6.091 -16.735 1.00 94.25 286 ILE A C 1
ATOM 2223 O O . ILE A 1 286 ? 9.428 -5.367 -17.724 1.00 94.25 286 ILE A O 1
ATOM 2227 N N . VAL A 1 287 ? 10.175 -6.013 -15.702 1.00 94.12 287 VAL A N 1
ATOM 2228 C CA . VAL A 1 287 ? 11.376 -5.176 -15.656 1.00 94.12 287 VAL A CA 1
ATOM 2229 C C . VAL A 1 287 ? 12.599 -6.024 -15.977 1.00 94.12 287 VAL A C 1
ATOM 2231 O O . VAL A 1 287 ? 12.816 -7.044 -15.323 1.00 94.12 287 VAL A O 1
ATOM 2234 N N . LEU A 1 288 ? 13.413 -5.583 -16.939 1.00 93.75 288 LEU A N 1
ATOM 2235 C CA . LEU A 1 288 ? 14.783 -6.060 -17.144 1.00 93.75 288 LEU A CA 1
ATOM 2236 C C . LEU A 1 288 ? 15.735 -4.898 -16.843 1.00 93.75 288 LEU A C 1
ATOM 2238 O O . LEU A 1 288 ? 15.594 -3.826 -17.422 1.00 93.75 288 LEU A O 1
ATOM 2242 N N . THR A 1 289 ? 16.696 -5.107 -15.949 1.00 92.56 289 THR A N 1
ATOM 2243 C CA . THR A 1 289 ? 17.681 -4.094 -15.536 1.00 92.56 289 THR A CA 1
ATOM 2244 C C . THR A 1 289 ? 19.093 -4.685 -15.493 1.00 92.56 289 THR A C 1
ATOM 2246 O O . THR A 1 289 ? 19.261 -5.892 -15.321 1.00 92.56 289 THR A O 1
ATOM 2249 N N . SER A 1 290 ? 20.120 -3.851 -15.644 1.00 91.31 290 SER A N 1
ATOM 2250 C CA . SER A 1 290 ? 21.533 -4.203 -15.417 1.00 91.31 290 SER A CA 1
ATOM 2251 C C . SER A 1 290 ? 21.943 -4.101 -13.939 1.00 91.31 290 SER A C 1
ATOM 2253 O O . SER A 1 290 ? 23.108 -4.269 -13.588 1.00 91.31 290 SER A O 1
ATOM 2255 N N . GLY A 1 291 ? 20.991 -3.829 -13.044 1.00 90.31 291 GLY A N 1
ATOM 2256 C CA . GLY A 1 291 ? 21.224 -3.680 -11.612 1.00 90.31 291 GLY A CA 1
ATOM 2257 C C . GLY A 1 291 ? 20.172 -4.376 -10.756 1.00 90.31 291 GLY A C 1
ATOM 2258 O O . GLY A 1 291 ? 19.560 -5.373 -11.146 1.00 90.31 291 GLY A O 1
ATOM 2259 N N . ASP A 1 292 ? 19.996 -3.840 -9.557 1.00 90.00 292 ASP A N 1
ATOM 2260 C CA . ASP A 1 292 ? 18.950 -4.235 -8.620 1.00 90.00 292 ASP A CA 1
ATOM 2261 C C . ASP A 1 292 ? 17.602 -3.679 -9.102 1.00 90.00 292 ASP A C 1
ATOM 2263 O O . ASP A 1 292 ? 17.478 -2.470 -9.325 1.00 90.00 292 ASP A O 1
ATOM 2267 N N . TYR A 1 293 ? 16.593 -4.535 -9.293 1.00 90.12 293 TYR A N 1
ATOM 2268 C CA . TYR A 1 293 ? 15.287 -4.062 -9.770 1.00 90.12 293 TYR A CA 1
ATOM 2269 C C . TYR A 1 293 ? 14.568 -3.205 -8.717 1.00 90.12 293 TYR A C 1
ATOM 2271 O O . TYR A 1 293 ? 13.668 -2.449 -9.074 1.00 90.12 293 TYR A O 1
ATOM 2279 N N . SER A 1 294 ? 14.937 -3.296 -7.432 1.00 89.31 294 SER A N 1
ATOM 2280 C CA . SER A 1 294 ? 14.345 -2.480 -6.363 1.00 89.31 294 SER A CA 1
ATOM 2281 C C . SER A 1 294 ? 14.732 -1.005 -6.464 1.00 89.31 294 SER A C 1
ATOM 2283 O O . SER A 1 294 ? 14.058 -0.157 -5.886 1.00 89.31 294 SER A O 1
ATOM 2285 N N . ASN A 1 295 ? 15.760 -0.693 -7.258 1.00 90.75 295 ASN A N 1
ATOM 2286 C CA . ASN A 1 295 ? 16.127 0.675 -7.593 1.00 90.75 295 ASN A CA 1
ATOM 2287 C C . ASN A 1 295 ? 15.378 1.210 -8.817 1.00 90.75 295 ASN A C 1
ATOM 2289 O O . ASN A 1 295 ? 15.615 2.349 -9.170 1.00 90.75 295 ASN A O 1
ATOM 2293 N N . VAL A 1 296 ? 14.513 0.439 -9.485 1.00 92.69 296 VAL A N 1
ATOM 2294 C CA . VAL A 1 296 ? 13.746 0.926 -10.649 1.00 92.69 296 VAL A CA 1
ATOM 2295 C C . VAL A 1 296 ? 12.619 1.897 -10.279 1.00 92.69 296 VAL A C 1
ATOM 2297 O O . VAL A 1 296 ? 12.482 2.893 -10.995 1.00 92.69 296 VAL A O 1
ATOM 2300 N N . PRO A 1 297 ? 11.821 1.670 -9.214 1.00 92.19 297 PRO A N 1
ATOM 2301 C CA . PRO A 1 297 ? 10.875 2.660 -8.703 1.00 92.19 297 PRO A CA 1
ATOM 2302 C C . PRO A 1 297 ? 11.512 4.028 -8.490 1.00 92.19 297 PRO A C 1
ATOM 2304 O O . PRO A 1 297 ? 12.607 4.122 -7.938 1.00 92.19 297 PRO A O 1
ATOM 2307 N N . GLY A 1 298 ? 10.813 5.083 -8.905 1.00 89.44 298 GLY A N 1
ATOM 2308 C CA . GLY A 1 298 ? 11.202 6.454 -8.607 1.00 89.44 298 GLY A CA 1
ATOM 2309 C C . GLY A 1 298 ? 11.198 6.788 -7.103 1.00 89.44 298 GLY A C 1
ATOM 2310 O O . GLY A 1 298 ? 10.825 5.958 -6.269 1.00 89.44 298 GLY A O 1
ATOM 2311 N N . PRO A 1 299 ? 11.605 8.014 -6.733 1.00 88.38 299 PRO A N 1
ATOM 2312 C CA . PRO A 1 299 ? 11.973 9.110 -7.632 1.00 88.38 299 PRO A CA 1
ATOM 2313 C C . PRO A 1 299 ? 13.343 8.916 -8.289 1.00 88.38 299 PRO A C 1
ATOM 2315 O O . PRO A 1 299 ? 14.110 8.034 -7.911 1.00 88.38 299 PRO A O 1
ATOM 2318 N N . GLU A 1 300 ? 13.684 9.792 -9.235 1.00 89.00 300 GLU A N 1
ATOM 2319 C CA . GLU A 1 300 ? 15.035 9.874 -9.792 1.00 89.00 300 GLU A CA 1
ATOM 2320 C C . GLU A 1 300 ? 15.999 10.473 -8.757 1.00 89.00 300 GLU A C 1
ATOM 2322 O O . GLU A 1 300 ? 15.935 11.648 -8.389 1.00 89.00 300 GLU A O 1
ATOM 2327 N N . THR A 1 301 ? 16.915 9.643 -8.266 1.00 87.56 301 THR A N 1
ATOM 2328 C CA . THR A 1 301 ? 17.861 9.970 -7.185 1.00 87.56 301 THR A CA 1
ATOM 2329 C C . THR A 1 301 ? 19.302 10.119 -7.672 1.00 87.56 301 THR A C 1
ATOM 2331 O O . THR A 1 301 ? 20.195 10.477 -6.895 1.00 87.56 301 THR A O 1
ATOM 2334 N N . GLY A 1 302 ? 19.535 9.932 -8.970 1.00 81.31 302 GLY A N 1
ATOM 2335 C CA . GLY A 1 302 ? 20.839 9.972 -9.606 1.00 81.31 302 GLY A CA 1
ATOM 2336 C C . GLY A 1 302 ? 21.257 8.611 -10.149 1.00 81.31 302 GLY A C 1
ATOM 2337 O O . GLY A 1 302 ? 20.513 7.646 -10.095 1.00 81.31 302 GLY A O 1
ATOM 2338 N N . SER A 1 303 ? 22.495 8.545 -10.647 1.00 77.44 303 SER A N 1
ATOM 2339 C CA . SER A 1 303 ? 22.974 7.392 -11.410 1.00 77.44 303 SER A CA 1
ATOM 2340 C C . SER A 1 303 ? 22.947 6.087 -10.611 1.00 77.44 303 SER A C 1
ATOM 2342 O O . SER A 1 303 ? 23.703 5.927 -9.646 1.00 77.44 303 SER A O 1
ATOM 2344 N N . GLN A 1 304 ? 22.147 5.144 -11.093 1.00 71.69 304 GLN A N 1
ATOM 2345 C CA . GLN A 1 304 ? 22.090 3.754 -10.682 1.00 71.69 304 GLN A CA 1
ATOM 2346 C C . GLN A 1 304 ? 23.219 2.990 -11.374 1.00 71.69 304 GLN A C 1
ATOM 2348 O O . GLN A 1 304 ? 23.189 2.708 -12.567 1.00 71.69 304 GLN A O 1
ATOM 2353 N N . GLY A 1 305 ? 24.277 2.690 -10.626 1.00 62.94 305 GLY A N 1
ATOM 2354 C CA . GLY A 1 305 ? 25.377 1.868 -11.119 1.00 62.94 305 GLY A CA 1
ATOM 2355 C C . GLY A 1 305 ? 25.246 0.431 -10.633 1.00 62.94 305 GLY A C 1
ATOM 2356 O O . GLY A 1 305 ? 25.448 0.174 -9.447 1.00 62.94 305 GLY A O 1
ATOM 2357 N N . GLY A 1 306 ? 25.007 -0.510 -11.546 1.00 60.69 306 GLY A N 1
ATOM 2358 C CA . GLY A 1 306 ? 25.446 -1.889 -11.350 1.00 60.69 306 GLY A CA 1
ATOM 2359 C C . GLY A 1 306 ? 26.971 -1.929 -11.467 1.00 60.69 306 GLY A C 1
ATOM 2360 O O . GLY A 1 306 ? 27.549 -1.385 -12.406 1.00 60.69 306 GLY A O 1
ATOM 2361 N N . GLY A 1 307 ? 27.676 -2.493 -10.488 1.00 65.81 307 GLY A N 1
ATOM 2362 C CA . GLY A 1 307 ? 29.054 -2.919 -10.746 1.00 65.81 307 GLY A CA 1
ATOM 2363 C C . GLY A 1 307 ? 29.054 -4.052 -11.776 1.00 65.81 307 GLY A C 1
ATOM 2364 O O . GLY A 1 307 ? 28.028 -4.684 -11.945 1.00 65.81 307 GLY A O 1
ATOM 2365 N N . SER A 1 308 ? 30.206 -4.366 -12.381 1.00 78.62 308 SER A N 1
ATOM 2366 C CA . SER A 1 308 ? 30.367 -5.533 -13.273 1.00 78.62 308 SER A CA 1
ATOM 2367 C C . SER A 1 308 ? 30.338 -6.833 -12.457 1.00 78.62 308 SER A C 1
ATOM 2369 O O . SER A 1 308 ? 31.375 -7.387 -12.070 1.00 78.62 308 SER A O 1
ATOM 2371 N N . TYR A 1 309 ? 29.130 -7.249 -12.090 1.00 84.44 309 TYR A N 1
ATOM 2372 C CA . TYR A 1 309 ? 28.842 -8.373 -11.210 1.00 84.44 309 TYR A CA 1
ATOM 2373 C C . TYR A 1 309 ? 28.529 -9.644 -12.003 1.00 84.44 309 TYR A C 1
ATOM 2375 O O . TYR A 1 309 ? 28.846 -10.736 -11.519 1.00 84.44 309 TYR A O 1
ATOM 2383 N N . TRP A 1 310 ? 27.971 -9.529 -13.213 1.00 91.75 310 TRP A N 1
ATOM 2384 C CA . TRP A 1 310 ? 27.802 -10.649 -14.138 1.00 91.75 310 TRP A CA 1
ATOM 2385 C C . TRP A 1 310 ? 28.176 -10.301 -15.590 1.00 91.75 310 TRP A C 1
ATOM 2387 O O . TRP A 1 310 ? 28.349 -9.132 -15.933 1.00 91.75 310 TRP A O 1
ATOM 2397 N N . PRO A 1 311 ? 28.415 -11.314 -16.448 1.00 92.88 311 PRO A N 1
ATOM 2398 C CA . PRO A 1 311 ? 28.879 -11.091 -17.813 1.00 92.88 311 PRO A CA 1
ATOM 2399 C C . PRO A 1 311 ? 27.886 -10.302 -18.674 1.00 92.88 311 PRO A C 1
ATOM 2401 O O . PRO A 1 311 ? 26.683 -10.299 -18.419 1.00 92.88 311 PRO A O 1
ATOM 2404 N N . GLY A 1 312 ? 28.416 -9.682 -19.727 1.00 92.62 312 GLY A N 1
ATOM 2405 C CA . GLY A 1 312 ? 27.631 -9.192 -20.855 1.00 92.62 312 GLY A CA 1
ATOM 2406 C C . GLY A 1 312 ? 27.123 -10.307 -21.771 1.00 92.62 312 GLY A C 1
ATOM 2407 O O . GLY A 1 312 ? 27.203 -11.492 -21.434 1.00 92.62 312 GLY A O 1
ATOM 2408 N N . ASP A 1 313 ? 26.646 -9.915 -22.951 1.00 93.62 313 ASP A N 1
ATOM 2409 C CA . ASP A 1 313 ? 26.036 -10.809 -23.932 1.00 93.62 313 ASP A CA 1
ATOM 2410 C C . ASP A 1 313 ? 26.474 -10.488 -25.371 1.00 93.62 313 ASP A C 1
ATOM 2412 O O . ASP A 1 313 ? 26.386 -9.352 -25.836 1.00 93.62 313 ASP A O 1
ATOM 2416 N N . GLU A 1 314 ? 26.955 -11.508 -26.086 1.00 94.19 314 GLU A N 1
ATOM 2417 C CA . GLU A 1 314 ? 27.466 -11.357 -27.456 1.00 94.19 314 GLU A CA 1
ATOM 2418 C C . GLU A 1 314 ? 26.331 -11.131 -28.470 1.00 94.19 314 GLU A C 1
ATOM 2420 O O . GLU A 1 314 ? 26.531 -10.435 -29.469 1.00 94.19 314 GLU A O 1
ATOM 2425 N N . ASP A 1 315 ? 25.136 -11.682 -28.236 1.00 94.38 315 ASP A N 1
ATOM 2426 C CA . ASP A 1 315 ? 24.000 -11.504 -29.142 1.00 94.38 315 ASP A CA 1
ATOM 2427 C C . ASP A 1 315 ? 23.457 -10.068 -29.067 1.00 94.38 315 ASP A C 1
ATOM 2429 O O . ASP A 1 315 ? 23.156 -9.475 -30.107 1.00 94.38 315 ASP A O 1
ATOM 2433 N N . LEU A 1 316 ? 23.430 -9.464 -27.873 1.00 93.50 316 LEU A N 1
ATOM 2434 C CA . LEU A 1 316 ? 23.147 -8.040 -27.675 1.00 93.50 316 LEU A CA 1
ATOM 2435 C C . LEU A 1 316 ? 24.151 -7.149 -28.423 1.00 93.50 316 LEU A C 1
ATOM 2437 O O . LEU A 1 316 ? 23.746 -6.255 -29.167 1.00 93.50 316 LEU A O 1
ATOM 2441 N N . GLU A 1 317 ? 25.450 -7.409 -28.274 1.00 92.88 317 GLU A N 1
ATOM 2442 C CA . GLU A 1 317 ? 26.515 -6.651 -28.951 1.00 92.88 317 GLU A CA 1
ATOM 2443 C C . GLU A 1 317 ? 26.431 -6.768 -30.479 1.00 92.88 317 GLU A C 1
ATOM 2445 O O . GLU A 1 317 ? 26.652 -5.801 -31.205 1.00 92.88 317 GLU A O 1
ATOM 2450 N N . ASN A 1 318 ? 26.064 -7.943 -30.993 1.00 92.50 318 ASN A N 1
ATOM 2451 C CA . ASN A 1 318 ? 25.850 -8.140 -32.425 1.00 92.50 318 ASN A CA 1
ATOM 2452 C C . ASN A 1 318 ? 24.588 -7.427 -32.940 1.00 92.50 318 ASN A C 1
ATOM 2454 O O . ASN A 1 318 ? 24.532 -7.044 -34.113 1.00 92.50 318 ASN A O 1
ATOM 2458 N N . ALA A 1 319 ? 23.566 -7.280 -32.095 1.00 92.88 319 ALA A N 1
ATOM 2459 C CA . ALA A 1 319 ? 22.284 -6.675 -32.444 1.00 92.88 319 ALA A CA 1
ATOM 2460 C C . ALA A 1 319 ? 22.266 -5.144 -32.342 1.00 92.88 319 ALA A C 1
ATOM 2462 O O . ALA A 1 319 ? 21.402 -4.514 -32.960 1.00 92.88 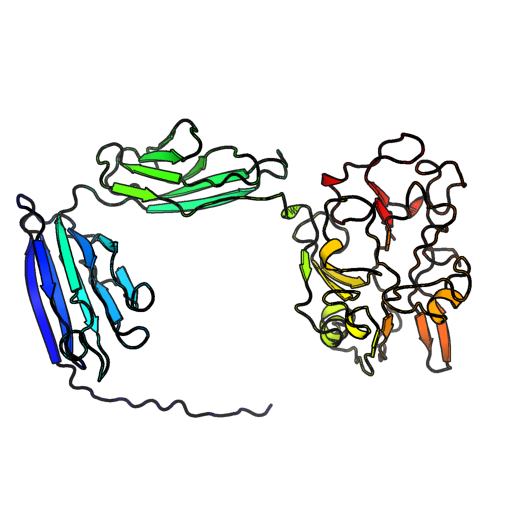319 ALA A O 1
ATOM 2463 N N . VAL A 1 320 ? 23.196 -4.562 -31.584 1.00 90.94 320 VAL A N 1
ATOM 2464 C CA . VAL A 1 320 ? 23.311 -3.120 -31.341 1.00 90.94 320 VAL A CA 1
ATOM 2465 C C . VAL A 1 320 ? 24.696 -2.660 -31.803 1.00 90.94 320 VAL A C 1
ATOM 2467 O O . VAL A 1 320 ? 25.653 -2.737 -31.037 1.00 90.94 320 VAL A O 1
ATOM 2470 N N . PRO A 1 321 ? 24.840 -2.204 -33.063 1.00 86.75 321 PRO A N 1
ATOM 2471 C CA . PRO A 1 321 ? 26.140 -1.897 -33.673 1.00 86.75 321 PRO A CA 1
ATOM 2472 C C . PRO A 1 321 ? 26.979 -0.846 -32.936 1.00 86.75 321 PRO A C 1
ATOM 2474 O O . PRO A 1 321 ? 28.183 -0.738 -33.175 1.00 86.75 321 PRO A O 1
ATOM 2477 N N . GLU A 1 322 ? 26.343 -0.035 -32.096 1.00 85.12 322 GLU A N 1
ATOM 2478 C CA . GLU A 1 322 ? 26.973 0.986 -31.269 1.00 85.12 322 GLU A CA 1
ATOM 2479 C C . GLU A 1 322 ? 27.649 0.415 -30.011 1.00 85.12 322 GLU A C 1
ATOM 2481 O O . GLU A 1 322 ? 28.459 1.109 -29.390 1.00 85.12 322 GLU A O 1
ATOM 2486 N N . LEU A 1 323 ? 27.377 -0.848 -29.666 1.00 85.69 323 LEU A N 1
ATOM 2487 C CA . LEU A 1 323 ? 28.102 -1.597 -28.648 1.00 85.69 323 LEU A CA 1
ATOM 2488 C C . LEU A 1 323 ? 29.329 -2.283 -29.255 1.00 85.69 323 LEU A C 1
ATOM 2490 O O . LEU A 1 323 ? 29.246 -3.092 -30.177 1.00 85.69 323 LEU A O 1
ATOM 2494 N N . GLU A 1 324 ? 30.504 -1.983 -28.708 1.00 85.56 324 GLU A N 1
ATOM 2495 C CA . GLU A 1 324 ? 31.722 -2.708 -29.066 1.00 85.56 324 GLU A CA 1
ATOM 2496 C C . GLU A 1 324 ? 31.688 -4.139 -28.502 1.00 85.56 324 GLU A C 1
ATOM 2498 O O . GLU A 1 324 ? 31.376 -4.352 -27.331 1.00 85.56 324 GLU A O 1
ATOM 2503 N N . GLN A 1 325 ? 32.076 -5.116 -29.325 1.00 87.56 325 GLN A N 1
ATOM 2504 C CA . GLN A 1 325 ? 32.115 -6.525 -28.928 1.00 87.56 325 GLN A CA 1
ATOM 2505 C C . GLN A 1 325 ? 33.027 -6.751 -27.705 1.00 87.56 325 GLN A C 1
ATOM 2507 O O . GLN A 1 325 ? 34.204 -6.378 -27.714 1.00 87.56 325 GLN A O 1
ATOM 2512 N N . GLY A 1 326 ? 32.497 -7.419 -26.682 1.00 86.69 326 GLY A N 1
ATOM 2513 C CA . GLY A 1 326 ? 33.128 -7.711 -25.400 1.00 86.69 326 GLY A CA 1
ATOM 2514 C C . GLY A 1 326 ? 33.037 -6.597 -24.353 1.00 86.69 326 GLY A C 1
ATOM 2515 O O . GLY A 1 326 ? 33.659 -6.741 -23.298 1.00 86.69 326 GLY A O 1
ATOM 2516 N N . ASN A 1 327 ? 32.323 -5.499 -24.625 1.00 86.81 327 ASN A N 1
ATOM 2517 C CA . ASN A 1 327 ? 32.205 -4.370 -23.698 1.00 86.81 327 ASN A CA 1
ATOM 2518 C C . ASN A 1 327 ? 30.879 -4.336 -22.925 1.00 86.81 327 ASN A C 1
ATOM 2520 O O . ASN A 1 327 ? 30.767 -3.537 -21.992 1.00 86.81 327 ASN A O 1
ATOM 2524 N N . SER A 1 328 ? 29.894 -5.171 -23.269 1.00 89.56 328 SER A N 1
ATOM 2525 C CA . SER A 1 328 ? 28.677 -5.276 -22.462 1.00 89.56 328 SER A CA 1
ATOM 2526 C C . SER A 1 328 ? 28.976 -5.943 -21.112 1.00 89.56 328 SER A C 1
ATOM 2528 O O . SER A 1 328 ? 29.862 -6.792 -20.987 1.00 89.56 328 SER A O 1
ATOM 2530 N N . ASN A 1 329 ? 28.258 -5.525 -20.072 1.00 89.81 329 ASN A N 1
ATOM 2531 C CA . ASN A 1 329 ? 28.329 -6.087 -18.724 1.00 89.81 329 ASN A CA 1
ATOM 2532 C C . ASN A 1 329 ? 26.918 -6.156 -18.151 1.00 89.81 329 ASN A C 1
ATOM 2534 O O . ASN A 1 329 ? 26.038 -5.433 -18.615 1.00 89.81 329 ASN A O 1
ATOM 2538 N N . ASP A 1 330 ? 26.727 -7.022 -17.160 1.00 91.44 330 ASP A N 1
ATOM 2539 C CA . ASP A 1 330 ? 25.487 -7.116 -16.396 1.00 91.44 330 ASP A CA 1
ATOM 2540 C C . ASP A 1 330 ? 24.247 -7.320 -17.289 1.00 91.44 330 ASP A C 1
ATOM 2542 O O . ASP A 1 330 ? 23.167 -6.774 -17.059 1.00 91.44 330 ASP A O 1
ATOM 2546 N N . ALA A 1 331 ? 24.395 -8.153 -18.326 1.00 93.06 331 ALA A N 1
ATOM 2547 C CA . ALA A 1 331 ? 23.320 -8.448 -19.261 1.00 93.06 331 ALA A CA 1
ATOM 2548 C C . ALA A 1 331 ? 22.258 -9.333 -18.595 1.00 93.06 331 ALA A C 1
ATOM 2550 O O . ALA A 1 331 ? 22.505 -10.496 -18.263 1.00 93.06 331 ALA A O 1
ATOM 2551 N N . THR A 1 332 ? 21.068 -8.778 -18.375 1.00 94.69 332 THR A N 1
ATOM 2552 C CA . THR A 1 332 ? 19.885 -9.544 -17.972 1.00 94.69 332 THR A CA 1
ATOM 2553 C C . THR A 1 332 ? 19.234 -10.134 -19.215 1.00 94.69 332 THR A C 1
ATOM 2555 O O . THR A 1 332 ? 18.774 -9.411 -20.095 1.00 94.69 332 THR A O 1
ATOM 2558 N N . ILE A 1 333 ? 19.179 -11.461 -19.263 1.00 95.25 333 ILE A N 1
ATOM 2559 C CA . ILE A 1 333 ? 18.725 -12.245 -20.408 1.00 95.25 333 ILE A CA 1
ATOM 2560 C C . ILE A 1 333 ? 17.499 -13.058 -19.994 1.00 95.25 333 ILE A C 1
ATOM 2562 O O . ILE A 1 333 ? 17.518 -13.746 -18.968 1.00 95.25 333 ILE A O 1
ATOM 2566 N N . LEU A 1 334 ? 16.449 -13.011 -20.813 1.00 95.31 334 LEU A N 1
ATOM 2567 C CA . LEU A 1 334 ? 15.253 -13.841 -20.700 1.00 95.31 334 LEU A CA 1
ATOM 2568 C C . LEU A 1 334 ? 14.921 -14.411 -22.082 1.00 95.31 334 LEU A C 1
ATOM 2570 O O . LEU A 1 334 ? 14.615 -13.667 -23.009 1.00 95.31 334 LEU A O 1
ATOM 2574 N N . GLU A 1 335 ? 14.965 -15.732 -22.210 1.00 95.19 335 GLU A N 1
ATOM 2575 C CA . GLU A 1 335 ? 14.753 -16.453 -23.463 1.00 95.19 335 GLU A CA 1
ATOM 2576 C C . GLU A 1 335 ? 13.621 -17.459 -23.297 1.00 95.19 335 GLU A C 1
ATOM 2578 O O . GLU A 1 335 ? 13.460 -18.080 -22.245 1.00 95.19 335 GLU A O 1
ATOM 2583 N N . PHE A 1 336 ? 12.828 -17.650 -24.345 1.00 94.25 336 PHE A N 1
ATOM 2584 C CA . PHE A 1 336 ? 11.793 -18.672 -24.370 1.00 94.25 336 PHE A CA 1
ATOM 2585 C C . PHE A 1 336 ? 11.378 -18.985 -25.803 1.00 94.25 336 PHE A C 1
ATOM 2587 O O . PHE A 1 336 ? 11.363 -18.119 -26.677 1.00 94.25 336 PHE A O 1
ATOM 2594 N N . ASP A 1 337 ? 10.961 -20.227 -26.022 1.00 92.69 337 ASP A N 1
ATOM 2595 C CA . ASP A 1 337 ? 10.309 -20.633 -27.255 1.00 92.69 337 ASP A CA 1
ATOM 2596 C C . ASP A 1 337 ? 8.802 -20.421 -27.133 1.00 92.69 337 ASP A C 1
ATOM 2598 O O . ASP A 1 337 ? 8.201 -20.657 -26.078 1.00 92.69 337 ASP A O 1
ATOM 2602 N N . PHE A 1 338 ? 8.159 -20.046 -28.236 1.00 90.06 338 PHE A N 1
ATOM 2603 C CA . PHE A 1 338 ? 6.706 -19.983 -28.297 1.00 90.06 338 PHE A CA 1
ATOM 2604 C C . PHE A 1 338 ? 6.153 -20.441 -29.648 1.00 90.06 338 PHE A C 1
ATOM 2606 O O . PHE A 1 338 ? 6.828 -20.403 -30.677 1.00 90.06 338 PHE A O 1
ATOM 2613 N N . VAL A 1 339 ? 4.888 -20.866 -29.653 1.00 86.88 339 VAL A N 1
ATOM 2614 C CA . VAL A 1 339 ? 4.129 -21.102 -30.891 1.00 86.88 339 VAL A CA 1
ATOM 2615 C C . VAL A 1 339 ? 3.213 -19.902 -31.139 1.00 86.88 339 VAL A C 1
ATOM 2617 O O . VAL A 1 339 ? 2.279 -19.707 -30.356 1.00 86.88 339 VAL A O 1
ATOM 2620 N N . PRO A 1 340 ? 3.428 -19.106 -32.207 1.00 81.25 340 PRO A N 1
ATOM 2621 C CA . PRO A 1 340 ? 2.549 -17.987 -32.521 1.00 81.25 340 PRO A CA 1
ATOM 2622 C C . PRO A 1 340 ? 1.144 -18.495 -32.848 1.00 81.25 340 PRO A C 1
ATOM 2624 O O . PRO A 1 340 ? 0.968 -19.456 -33.599 1.00 81.25 340 PRO A O 1
ATOM 2627 N N . PHE A 1 341 ? 0.132 -17.831 -32.293 1.00 77.50 341 PHE A N 1
ATOM 2628 C CA . PHE A 1 341 ? -1.270 -18.132 -32.588 1.00 77.50 341 PHE A CA 1
ATOM 2629 C C . PHE A 1 341 ? -1.833 -17.280 -33.742 1.00 77.50 341 PHE A C 1
ATOM 2631 O O . PHE A 1 341 ? -2.799 -17.682 -34.389 1.00 77.50 341 PHE A O 1
ATOM 2638 N N . GLY A 1 342 ? -1.228 -16.119 -34.006 1.00 81.06 342 GLY A N 1
ATOM 2639 C CA . GLY A 1 342 ? -1.627 -15.177 -35.052 1.00 81.06 342 GLY A CA 1
ATOM 2640 C C . GLY A 1 342 ? -0.522 -14.917 -36.073 1.00 81.06 342 GLY A C 1
ATOM 2641 O O . GLY A 1 342 ? 0.615 -15.353 -35.907 1.00 81.06 342 GLY A O 1
ATOM 2642 N N . GLU A 1 343 ? -0.879 -14.196 -37.135 1.00 81.94 343 GLU A N 1
ATOM 2643 C CA . GLU A 1 343 ? 0.068 -13.721 -38.157 1.00 81.94 343 GLU A CA 1
ATOM 2644 C C . GLU A 1 343 ? 0.837 -12.468 -37.701 1.00 81.94 343 GLU A C 1
ATOM 2646 O O . GLU A 1 343 ? 1.850 -12.120 -38.302 1.00 81.94 343 GLU A O 1
ATOM 2651 N N . GLU A 1 344 ? 0.377 -11.820 -36.626 1.00 82.19 344 GLU A N 1
ATOM 2652 C CA . GLU A 1 344 ? 0.967 -10.618 -36.040 1.00 82.19 344 GLU A CA 1
ATOM 2653 C C . GLU A 1 344 ? 1.187 -10.810 -34.535 1.00 82.19 344 GLU A C 1
ATOM 2655 O O . GLU A 1 344 ? 0.404 -11.474 -33.848 1.00 82.19 344 GLU A O 1
ATOM 2660 N N . MET A 1 345 ? 2.268 -10.215 -34.038 1.00 77.88 345 MET A N 1
ATOM 2661 C CA . MET A 1 345 ? 2.647 -10.154 -32.632 1.00 77.88 345 MET A CA 1
ATOM 2662 C C . MET A 1 345 ? 3.233 -8.770 -32.367 1.00 77.88 345 MET A C 1
ATOM 2664 O O . MET A 1 345 ? 4.005 -8.263 -33.178 1.00 77.88 345 MET A O 1
ATOM 2668 N N . SER A 1 346 ? 2.857 -8.173 -31.243 1.00 81.69 346 SER A N 1
ATOM 2669 C CA . SER A 1 346 ? 3.298 -6.845 -30.828 1.00 81.69 346 SER A CA 1
ATOM 2670 C C . SER A 1 346 ? 3.626 -6.859 -29.342 1.00 81.69 346 SER A C 1
ATOM 2672 O O . SER A 1 346 ? 2.878 -7.449 -28.562 1.00 81.69 346 SER A O 1
ATOM 2674 N N . PHE A 1 347 ? 4.697 -6.169 -28.967 1.00 80.44 347 PHE A N 1
ATOM 2675 C CA . PHE A 1 347 ? 5.072 -5.919 -27.582 1.00 80.44 347 PHE A CA 1
ATOM 2676 C C . PHE A 1 347 ? 5.213 -4.418 -27.399 1.00 80.44 347 PHE A C 1
ATOM 2678 O O . PHE A 1 347 ? 5.872 -3.764 -28.208 1.00 80.44 347 PHE A O 1
ATOM 2685 N N . ASN A 1 348 ? 4.606 -3.895 -26.340 1.00 87.00 348 ASN A N 1
ATOM 2686 C CA . ASN A 1 348 ? 4.927 -2.558 -25.875 1.00 87.00 348 ASN A CA 1
ATOM 2687 C C . ASN A 1 348 ? 6.166 -2.671 -24.994 1.00 87.00 348 ASN A C 1
ATOM 2689 O O . ASN A 1 348 ? 6.273 -3.596 -24.187 1.00 87.00 348 ASN A O 1
ATOM 2693 N N . PHE A 1 349 ? 7.097 -1.746 -25.160 1.00 89.00 349 PHE A N 1
ATOM 2694 C CA . PHE A 1 349 ? 8.267 -1.641 -24.308 1.00 89.00 349 PHE A CA 1
ATOM 2695 C C . PHE A 1 349 ? 8.563 -0.168 -24.063 1.00 89.00 349 PHE A C 1
ATOM 2697 O O . PHE A 1 349 ? 8.211 0.694 -24.868 1.00 89.00 349 PHE A O 1
ATOM 2704 N N . LEU A 1 350 ? 9.231 0.091 -22.950 1.00 91.12 350 LEU A N 1
ATOM 2705 C CA . LEU A 1 350 ? 9.785 1.384 -22.601 1.00 91.12 350 LEU A CA 1
ATOM 2706 C C . LEU A 1 350 ? 11.268 1.176 -22.321 1.00 91.12 350 LEU A C 1
ATOM 2708 O O . LEU A 1 350 ? 11.665 0.143 -21.783 1.00 91.12 350 LEU A O 1
ATOM 2712 N N . PHE A 1 351 ? 12.082 2.151 -22.703 1.00 92.75 351 PHE A N 1
ATOM 2713 C CA . PHE A 1 351 ? 13.508 2.146 -22.415 1.00 92.75 351 PHE A CA 1
ATOM 2714 C C . PHE A 1 351 ? 13.848 3.364 -21.564 1.00 92.75 351 PHE A C 1
ATOM 2716 O O . PHE A 1 351 ? 13.444 4.480 -21.894 1.00 92.75 351 PHE A O 1
ATOM 2723 N N . ALA A 1 352 ? 14.587 3.139 -20.480 1.00 92.69 352 ALA A N 1
ATOM 2724 C CA . ALA A 1 352 ? 15.032 4.180 -19.570 1.00 92.69 352 ALA A CA 1
ATOM 2725 C C . ALA A 1 352 ? 16.508 3.980 -19.210 1.00 92.69 352 ALA A C 1
ATOM 2727 O O . ALA A 1 352 ? 16.985 2.846 -19.172 1.00 92.69 352 ALA A O 1
ATOM 2728 N N . SER A 1 353 ? 17.239 5.075 -18.996 1.00 92.75 353 SER A N 1
ATOM 2729 C CA . SER A 1 353 ? 18.680 5.032 -18.714 1.00 92.75 353 SER A CA 1
ATOM 2730 C C . SER A 1 353 ? 19.171 6.275 -17.969 1.00 92.75 353 SER A C 1
ATOM 2732 O O . SER A 1 353 ? 18.675 7.388 -18.177 1.00 92.75 353 SER A O 1
ATOM 2734 N N . ASP A 1 354 ? 20.209 6.085 -17.154 1.00 90.00 354 ASP A N 1
ATOM 2735 C CA . ASP A 1 354 ? 20.960 7.151 -16.480 1.00 90.00 354 ASP A CA 1
ATOM 2736 C C . ASP A 1 354 ? 22.114 7.732 -17.298 1.00 90.00 354 ASP A C 1
ATOM 2738 O O . ASP A 1 354 ? 22.729 8.725 -16.893 1.00 90.00 354 ASP A O 1
ATOM 2742 N N . GLU A 1 355 ? 22.407 7.151 -18.461 1.00 89.50 355 GLU A N 1
ATOM 2743 C CA . GLU A 1 355 ? 23.437 7.647 -19.374 1.00 89.50 355 GLU A CA 1
ATOM 2744 C C . GLU A 1 355 ? 22.977 8.931 -20.096 1.00 89.50 355 GLU A C 1
ATOM 2746 O O . GLU A 1 355 ? 23.796 9.716 -20.599 1.00 89.50 355 GLU A O 1
ATOM 2751 N N . TYR A 1 356 ? 21.667 9.207 -20.110 1.00 91.00 356 TYR A N 1
ATOM 2752 C CA . TYR A 1 356 ? 21.122 10.449 -20.647 1.00 91.00 356 TYR A CA 1
ATOM 2753 C C . TYR A 1 356 ? 21.664 11.688 -19.923 1.00 91.00 356 TYR A C 1
ATOM 2755 O O . TYR A 1 356 ? 21.911 11.701 -18.717 1.00 91.00 356 TYR A O 1
ATOM 2763 N N . GLY A 1 357 ? 21.886 12.768 -20.675 1.00 89.31 357 GLY A N 1
ATOM 2764 C CA . GLY A 1 357 ? 22.633 13.920 -20.183 1.00 89.31 357 GLY A CA 1
ATOM 2765 C C . GLY A 1 357 ? 24.129 13.724 -20.405 1.00 89.31 357 GLY A C 1
ATOM 2766 O O . GLY A 1 357 ? 24.591 13.740 -21.541 1.00 89.31 357 GLY A O 1
ATOM 2767 N N . PHE A 1 358 ? 24.938 13.579 -19.354 1.00 85.94 358 PHE A N 1
ATOM 2768 C CA . PHE A 1 358 ? 26.404 13.674 -19.482 1.00 85.94 358 PHE A CA 1
ATOM 2769 C C . PHE A 1 358 ? 27.031 12.629 -20.429 1.00 85.94 358 PHE A C 1
ATOM 2771 O O . PHE A 1 358 ? 27.998 12.951 -21.127 1.00 85.94 358 PHE A O 1
ATOM 2778 N N . TYR A 1 359 ? 26.477 11.420 -20.502 1.00 87.56 359 TYR A N 1
ATOM 2779 C CA . TYR A 1 359 ? 27.107 10.290 -21.183 1.00 87.56 359 TYR A CA 1
ATOM 2780 C C . TYR A 1 359 ? 26.483 9.914 -22.536 1.00 87.56 359 TYR A C 1
ATOM 2782 O O . TYR A 1 359 ? 27.126 9.203 -23.312 1.00 87.56 359 TYR A O 1
ATOM 2790 N N . GLN A 1 360 ? 25.336 10.505 -22.892 1.00 88.81 360 GLN A N 1
ATOM 2791 C CA . GLN A 1 360 ? 24.509 10.155 -24.062 1.00 88.81 360 GLN A CA 1
ATOM 2792 C C . GLN A 1 360 ? 25.195 10.196 -25.443 1.00 88.81 360 GLN A C 1
ATOM 2794 O O . GLN A 1 360 ? 24.627 9.810 -26.466 1.00 88.81 360 GLN A O 1
ATOM 2799 N N . CYS A 1 361 ? 26.404 10.752 -25.509 1.00 87.50 361 CYS A N 1
ATOM 2800 C CA . CYS A 1 361 ? 27.186 10.829 -26.735 1.00 87.50 361 CYS A CA 1
ATOM 2801 C C . CYS A 1 361 ? 28.146 9.649 -26.923 1.00 87.50 361 CYS A C 1
ATOM 2803 O O . CYS A 1 361 ? 28.551 9.401 -28.056 1.00 87.50 361 CYS A O 1
ATOM 2805 N N . ASN A 1 362 ? 28.553 8.977 -25.841 1.00 81.56 362 ASN A N 1
ATOM 2806 C CA . ASN A 1 362 ? 29.673 8.029 -25.859 1.00 81.56 362 ASN A CA 1
ATOM 2807 C C . ASN A 1 362 ? 29.359 6.678 -25.210 1.00 81.56 362 ASN A C 1
ATOM 2809 O O . ASN A 1 362 ? 30.142 5.750 -25.391 1.00 81.56 362 ASN A O 1
ATOM 2813 N N . TYR A 1 363 ? 28.270 6.580 -24.452 1.00 78.00 363 TYR A N 1
ATOM 2814 C CA . TYR A 1 363 ? 27.873 5.363 -23.758 1.00 78.00 363 TYR A CA 1
ATOM 2815 C C . TYR A 1 363 ? 26.473 4.967 -24.200 1.00 78.00 363 TYR A C 1
ATOM 2817 O O . TYR A 1 363 ? 25.609 5.813 -24.435 1.00 78.00 363 TYR A O 1
ATOM 2825 N N . SER A 1 364 ? 26.309 3.667 -24.385 1.0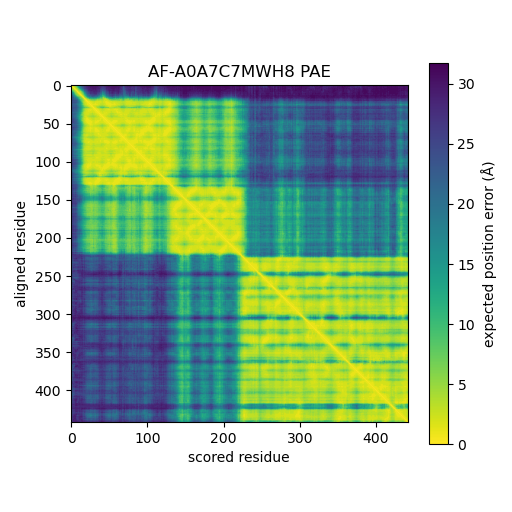0 74.12 364 SER A N 1
ATOM 2826 C CA . SER A 1 364 ? 25.131 3.044 -24.956 1.00 74.12 364 SER A CA 1
ATOM 2827 C C . SER A 1 364 ? 24.631 2.028 -23.945 1.00 74.12 364 SER A C 1
ATOM 2829 O O . SER A 1 364 ? 25.035 0.869 -24.004 1.00 74.12 364 SER A O 1
ATOM 2831 N N . ASP A 1 365 ? 23.732 2.432 -23.051 1.00 82.88 365 ASP A N 1
ATOM 2832 C CA . ASP A 1 365 ? 22.777 1.441 -22.565 1.00 82.88 365 ASP A CA 1
ATOM 2833 C C . ASP A 1 365 ? 21.936 1.001 -23.763 1.00 82.88 365 ASP A C 1
ATOM 2835 O O . ASP A 1 365 ? 21.584 1.807 -24.639 1.00 82.88 365 ASP A O 1
ATOM 2839 N N . ALA A 1 366 ? 21.672 -0.296 -23.828 1.00 82.50 366 ALA A N 1
ATOM 2840 C CA . ALA A 1 366 ? 21.129 -0.932 -25.009 1.00 82.50 366 ALA A CA 1
ATOM 2841 C C . ALA A 1 366 ? 20.073 -1.963 -24.637 1.00 82.50 366 ALA A C 1
ATOM 2843 O O . ALA A 1 366 ? 20.161 -2.632 -23.608 1.00 82.50 366 ALA A O 1
ATOM 2844 N N . PHE A 1 367 ? 19.100 -2.116 -25.525 1.00 90.12 367 PHE A N 1
ATOM 2845 C CA . PHE A 1 367 ? 18.045 -3.105 -25.412 1.00 90.12 367 PHE A CA 1
ATOM 2846 C C . PHE A 1 367 ? 17.849 -3.790 -26.764 1.00 90.12 367 PHE A C 1
ATOM 2848 O O . PHE A 1 367 ? 17.855 -3.145 -27.813 1.00 90.12 367 PHE A O 1
ATOM 2855 N N . ALA A 1 368 ? 17.665 -5.108 -26.743 1.00 92.62 368 ALA A N 1
ATOM 2856 C CA . ALA A 1 368 ? 17.377 -5.888 -27.935 1.00 92.62 368 ALA A CA 1
ATOM 2857 C C . ALA A 1 368 ? 16.211 -6.840 -27.681 1.00 92.62 368 ALA A C 1
ATOM 2859 O O . ALA A 1 368 ? 16.100 -7.450 -26.619 1.00 92.62 368 ALA A O 1
ATOM 2860 N N . PHE A 1 369 ? 15.372 -7.007 -28.700 1.00 92.50 369 PHE A N 1
ATOM 2861 C CA . PHE A 1 369 ? 14.333 -8.027 -28.728 1.00 92.50 369 PHE A CA 1
ATOM 2862 C C . PHE A 1 369 ? 14.621 -8.963 -29.898 1.00 92.50 369 PHE A C 1
ATOM 2864 O O . PHE A 1 369 ? 14.297 -8.655 -31.046 1.00 92.50 369 PHE A O 1
ATOM 2871 N N . LEU A 1 370 ? 15.281 -10.087 -29.628 1.00 95.00 370 LEU A N 1
ATOM 2872 C CA . LEU A 1 370 ? 15.762 -10.990 -30.671 1.00 95.00 370 LEU A CA 1
ATOM 2873 C C . LEU A 1 370 ? 14.725 -12.071 -30.979 1.00 95.00 370 LEU A C 1
ATOM 2875 O O . LEU A 1 370 ? 14.459 -12.950 -30.165 1.00 95.00 370 LEU A O 1
ATOM 2879 N N . LEU A 1 371 ? 14.158 -12.030 -32.185 1.00 93.25 371 LEU A N 1
ATOM 2880 C CA . LEU A 1 371 ? 13.247 -13.060 -32.677 1.00 93.25 371 LEU A CA 1
ATOM 2881 C C . LEU A 1 371 ? 13.968 -13.968 -33.672 1.00 93.25 371 LEU A C 1
ATOM 2883 O O . LEU A 1 371 ? 14.397 -13.506 -34.730 1.00 93.25 371 LEU A O 1
ATOM 2887 N N . THR A 1 372 ? 14.035 -15.263 -33.363 1.00 94.38 372 THR A N 1
ATOM 2888 C CA . THR A 1 372 ? 14.599 -16.285 -34.254 1.00 94.38 372 THR A CA 1
ATOM 2889 C C . THR A 1 372 ? 13.493 -17.136 -34.878 1.00 94.38 372 THR A C 1
ATOM 2891 O O . THR A 1 372 ? 12.670 -17.719 -34.174 1.00 94.38 372 THR A O 1
ATOM 2894 N N . ASP A 1 373 ? 13.454 -17.214 -36.212 1.00 92.06 373 ASP A N 1
ATOM 2895 C CA . ASP A 1 373 ? 12.462 -18.011 -36.940 1.00 92.06 373 ASP A CA 1
ATOM 2896 C C . ASP A 1 373 ? 12.821 -19.512 -37.008 1.00 92.06 373 ASP A C 1
ATOM 2898 O O . ASP A 1 373 ? 13.924 -19.951 -36.685 1.00 92.06 373 ASP A O 1
ATOM 2902 N N . SER A 1 374 ? 11.891 -20.332 -37.513 1.00 90.81 374 SER A N 1
ATOM 2903 C CA . SER A 1 374 ? 12.105 -21.783 -37.679 1.00 90.81 374 SER A CA 1
ATOM 2904 C C . SER A 1 374 ? 13.226 -22.178 -38.660 1.00 90.81 374 SER A C 1
ATOM 2906 O O . SER A 1 374 ? 13.608 -23.348 -38.709 1.00 90.81 374 SER A O 1
ATOM 2908 N N . ASN A 1 375 ? 13.740 -21.234 -39.456 1.00 94.75 375 ASN A N 1
ATOM 2909 C CA . ASN A 1 375 ? 14.882 -21.434 -40.349 1.00 94.75 375 ASN A CA 1
ATOM 2910 C C . ASN A 1 375 ? 16.211 -21.005 -39.698 1.00 94.75 375 ASN A C 1
ATOM 2912 O O . ASN A 1 375 ? 17.258 -21.167 -40.327 1.00 94.75 375 ASN A O 1
ATOM 2916 N N . GLY A 1 376 ? 16.176 -20.481 -38.468 1.00 93.50 376 GLY A N 1
ATOM 2917 C CA . GLY A 1 376 ? 17.333 -19.960 -37.745 1.00 93.50 376 GLY A CA 1
ATOM 2918 C C . GLY A 1 376 ? 17.718 -18.531 -38.130 1.00 93.50 376 GLY A C 1
ATOM 2919 O O . GLY A 1 376 ? 18.858 -18.143 -37.896 1.00 93.50 376 GLY A O 1
ATOM 2920 N N . ASN A 1 377 ? 16.822 -17.760 -38.757 1.00 94.44 377 ASN A N 1
ATOM 2921 C CA . ASN A 1 377 ? 17.067 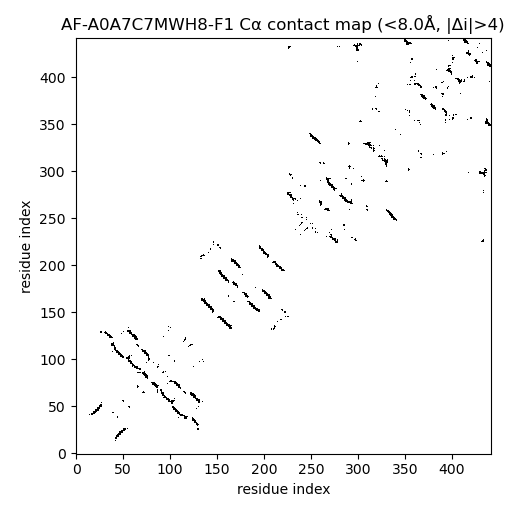-16.343 -39.023 1.00 94.44 377 ASN A CA 1
ATOM 2922 C C . ASN A 1 377 ? 16.684 -15.518 -37.792 1.00 94.44 377 ASN A C 1
ATOM 2924 O O . ASN A 1 377 ? 15.521 -15.546 -37.389 1.00 94.44 377 ASN A O 1
ATOM 2928 N N . THR A 1 378 ? 17.634 -14.763 -37.247 1.00 94.56 378 THR A N 1
ATOM 2929 C CA . THR A 1 378 ? 17.424 -13.869 -36.100 1.00 94.56 378 THR A CA 1
ATOM 2930 C C . THR A 1 378 ? 17.276 -12.421 -36.561 1.00 94.56 378 THR A C 1
ATOM 2932 O O . THR A 1 378 ? 18.026 -11.961 -37.423 1.00 94.56 378 THR A O 1
ATOM 2935 N N . GLN A 1 379 ? 16.316 -11.699 -35.983 1.00 92.62 379 GLN A N 1
ATOM 2936 C CA . GLN A 1 379 ? 16.117 -10.264 -36.193 1.00 92.62 379 GLN A CA 1
ATOM 2937 C C . GLN A 1 379 ? 15.920 -9.542 -34.857 1.00 92.62 379 GLN A C 1
ATOM 2939 O O . GLN A 1 379 ? 15.214 -10.051 -33.988 1.00 92.62 379 GLN A O 1
ATOM 2944 N N . ASN A 1 380 ? 16.505 -8.351 -34.714 1.00 93.25 380 ASN A N 1
ATOM 2945 C CA . ASN A 1 380 ? 16.191 -7.452 -33.607 1.00 93.25 380 ASN A CA 1
ATOM 2946 C C . ASN A 1 380 ? 14.905 -6.675 -33.931 1.00 93.25 380 ASN A C 1
ATOM 2948 O O . ASN A 1 380 ? 14.825 -6.023 -34.971 1.00 93.25 380 ASN A O 1
ATOM 2952 N N . LEU A 1 381 ? 13.903 -6.763 -33.058 1.00 91.56 381 LEU A N 1
ATOM 2953 C CA . LEU A 1 381 ? 12.643 -6.024 -33.166 1.00 91.56 381 LEU A CA 1
ATOM 2954 C C . LEU A 1 381 ? 12.677 -4.680 -32.428 1.00 91.56 381 LEU A C 1
ATOM 2956 O O . LEU A 1 381 ? 11.845 -3.823 -32.714 1.00 91.56 381 LEU A O 1
ATOM 2960 N N . ALA A 1 382 ? 13.631 -4.479 -31.515 1.00 91.56 382 ALA A N 1
ATOM 2961 C CA . ALA A 1 382 ? 13.819 -3.225 -30.790 1.00 91.56 382 ALA A CA 1
ATOM 2962 C C . ALA A 1 382 ? 14.598 -2.222 -31.657 1.00 91.56 382 ALA A C 1
ATOM 2964 O O . ALA A 1 382 ? 15.770 -1.926 -31.413 1.00 91.56 382 ALA A O 1
ATOM 2965 N N . VAL A 1 383 ? 13.946 -1.737 -32.714 1.00 92.56 383 VAL A N 1
ATOM 2966 C CA . VAL A 1 383 ? 14.490 -0.747 -33.652 1.00 92.56 383 VAL A CA 1
ATOM 2967 C C . VAL A 1 383 ? 13.657 0.527 -33.641 1.00 92.56 383 VAL A C 1
ATOM 2969 O O . VAL A 1 383 ? 12.444 0.492 -33.433 1.00 92.56 383 VAL A O 1
ATOM 2972 N N . VAL A 1 384 ? 14.301 1.663 -33.906 1.00 92.25 384 VAL A N 1
ATOM 2973 C CA . VAL A 1 384 ? 13.612 2.952 -34.008 1.00 92.25 384 VAL A CA 1
ATOM 2974 C C . VAL A 1 384 ? 12.593 2.898 -35.158 1.00 92.25 384 VAL A C 1
ATOM 2976 O O . VAL A 1 384 ? 12.969 2.537 -36.282 1.00 92.25 384 VAL A O 1
ATOM 2979 N N . PRO A 1 385 ? 11.312 3.267 -34.948 1.00 91.31 385 PRO A N 1
ATOM 2980 C CA . PRO A 1 385 ? 10.304 3.097 -35.986 1.00 91.31 385 PRO A CA 1
ATOM 2981 C C . PRO A 1 385 ? 10.640 3.870 -37.269 1.00 91.31 385 PRO A C 1
ATOM 2983 O O . PRO A 1 385 ? 10.947 5.065 -37.251 1.00 91.31 385 PRO A O 1
ATOM 2986 N N . ASN A 1 386 ? 10.513 3.179 -38.407 1.00 87.88 386 ASN A N 1
ATOM 2987 C CA . ASN A 1 386 ? 10.922 3.625 -39.749 1.00 87.88 386 ASN A CA 1
ATOM 2988 C C . ASN A 1 386 ? 12.446 3.752 -39.972 1.00 87.88 386 ASN A C 1
ATOM 2990 O O . ASN A 1 386 ? 12.857 4.359 -40.965 1.00 87.88 386 ASN A O 1
ATOM 2994 N N . SER A 1 387 ? 13.270 3.151 -39.109 1.00 90.88 387 SER A N 1
ATOM 2995 C CA . SER A 1 387 ? 14.725 3.032 -39.260 1.00 90.88 387 SER A CA 1
ATOM 2996 C C . SER A 1 387 ? 15.190 1.573 -39.104 1.00 90.88 387 SER A C 1
ATOM 2998 O O . SER A 1 387 ? 14.394 0.682 -38.816 1.00 90.88 387 SER A O 1
ATOM 3000 N N . ASN A 1 388 ? 16.485 1.332 -39.330 1.00 88.81 388 ASN A N 1
ATOM 3001 C CA . ASN A 1 388 ? 17.179 0.101 -38.930 1.00 88.81 388 ASN A CA 1
ATOM 3002 C C . ASN A 1 388 ? 18.073 0.322 -37.696 1.00 88.81 388 ASN A C 1
ATOM 3004 O O . ASN A 1 388 ? 18.823 -0.580 -37.331 1.00 88.81 388 ASN A O 1
ATOM 3008 N N . ASP A 1 389 ? 18.044 1.518 -37.106 1.00 92.19 389 ASP A N 1
ATOM 3009 C CA . ASP A 1 389 ? 18.820 1.827 -35.907 1.00 92.19 389 ASP A CA 1
ATOM 3010 C C . ASP A 1 389 ? 18.245 1.038 -34.728 1.00 92.19 389 ASP A C 1
ATOM 3012 O O . ASP A 1 389 ? 17.028 1.036 -34.517 1.00 92.19 389 ASP A O 1
ATOM 3016 N N . ALA A 1 390 ? 19.104 0.370 -33.961 1.00 93.12 390 ALA A N 1
ATOM 3017 C CA . ALA A 1 390 ? 18.695 -0.281 -32.724 1.00 93.12 390 ALA A CA 1
ATOM 3018 C C . ALA A 1 390 ? 18.291 0.769 -31.679 1.00 93.12 390 ALA A C 1
ATOM 3020 O O . ALA A 1 390 ? 18.803 1.891 -31.690 1.00 93.12 390 ALA A O 1
ATOM 3021 N N . VAL A 1 391 ? 17.383 0.426 -30.766 1.00 92.38 391 VAL A N 1
ATOM 3022 C CA . VAL A 1 391 ? 17.051 1.294 -29.629 1.00 92.38 391 VAL A CA 1
ATOM 3023 C C . VAL A 1 391 ? 18.227 1.323 -28.650 1.00 92.38 391 VAL A C 1
ATOM 3025 O O . VAL A 1 391 ? 18.600 0.307 -28.068 1.00 92.38 391 VAL A O 1
ATOM 3028 N N . SER A 1 392 ? 18.817 2.504 -28.480 1.00 92.44 392 SER A N 1
ATOM 3029 C CA . SER A 1 392 ? 19.910 2.759 -27.543 1.00 92.44 392 SER A CA 1
ATOM 3030 C C . SER A 1 392 ? 19.953 4.238 -27.167 1.00 92.44 392 SER A C 1
ATOM 3032 O O . SER A 1 392 ? 19.374 5.094 -27.847 1.00 92.44 392 SER A O 1
ATOM 3034 N N . VAL A 1 393 ? 20.731 4.554 -26.135 1.00 92.00 393 VAL A N 1
ATOM 3035 C CA . VAL A 1 393 ? 20.985 5.939 -25.708 1.00 92.00 393 VAL A CA 1
ATOM 3036 C C . VAL A 1 393 ? 21.549 6.811 -26.837 1.00 92.00 393 VAL A C 1
ATOM 3038 O O . VAL A 1 393 ? 21.231 7.995 -26.937 1.00 92.00 393 VAL A O 1
ATOM 3041 N N . VAL A 1 394 ? 22.390 6.255 -27.712 1.00 92.00 394 VAL A N 1
ATOM 3042 C CA . VAL A 1 394 ? 23.086 7.038 -28.746 1.00 92.00 394 VAL A CA 1
ATOM 3043 C C . VAL A 1 394 ? 22.276 7.214 -30.031 1.00 92.00 394 VAL A C 1
ATOM 3045 O O . VAL A 1 394 ? 22.569 8.136 -30.797 1.00 92.00 394 VAL A O 1
ATOM 3048 N N . THR A 1 395 ? 21.271 6.366 -30.265 1.00 93.19 395 THR A N 1
ATOM 3049 C CA . THR A 1 395 ? 20.389 6.427 -31.440 1.00 93.19 395 THR A CA 1
ATOM 3050 C C . THR A 1 395 ? 19.124 7.241 -31.183 1.00 93.19 395 THR A C 1
ATOM 3052 O O . THR A 1 395 ? 18.537 7.729 -32.145 1.00 93.19 395 THR A O 1
ATOM 3055 N N . ILE A 1 396 ? 18.720 7.444 -29.923 1.00 94.19 396 ILE A N 1
ATOM 3056 C CA . ILE A 1 396 ? 17.603 8.320 -29.536 1.00 94.19 396 ILE A CA 1
ATOM 3057 C C . ILE A 1 396 ? 18.069 9.273 -28.433 1.00 94.19 396 ILE A C 1
ATOM 3059 O O . ILE A 1 396 ? 18.215 8.863 -27.284 1.00 94.19 396 ILE A O 1
ATOM 3063 N N . ARG A 1 397 ? 18.307 10.546 -28.777 1.00 93.69 397 ARG A N 1
ATOM 3064 C CA . ARG A 1 397 ? 18.841 11.574 -27.863 1.00 93.69 397 ARG A CA 1
ATOM 3065 C C . ARG A 1 397 ? 18.539 12.995 -28.323 1.00 93.69 397 ARG A C 1
ATOM 3067 O O . ARG A 1 397 ? 18.353 13.247 -29.514 1.00 93.69 397 ARG A O 1
ATOM 3074 N N . ASP A 1 398 ? 18.631 13.942 -27.393 1.00 93.12 398 ASP A N 1
ATOM 3075 C CA . ASP A 1 398 ? 18.493 15.370 -27.679 1.00 93.12 398 ASP A CA 1
ATOM 3076 C C . ASP A 1 398 ? 19.736 16.178 -27.260 1.00 93.12 398 ASP A C 1
ATOM 3078 O O . ASP A 1 398 ? 20.174 16.123 -26.109 1.00 93.12 398 ASP A O 1
ATOM 3082 N N . GLU A 1 399 ? 20.297 16.961 -28.188 1.00 92.75 399 GLU A N 1
ATOM 3083 C CA . GLU A 1 399 ? 21.406 17.896 -27.963 1.00 92.75 399 GLU A CA 1
ATOM 3084 C C . GLU A 1 399 ? 21.089 18.952 -26.893 1.00 92.75 399 GLU A C 1
ATOM 3086 O O . GLU A 1 399 ? 22.009 19.523 -26.301 1.00 92.75 399 GLU A O 1
ATOM 3091 N N . LEU A 1 400 ? 19.798 19.171 -26.603 1.00 90.88 400 LEU A N 1
ATOM 3092 C CA . LEU A 1 400 ? 19.330 19.946 -25.455 1.00 90.88 400 LEU A CA 1
ATOM 3093 C C . LEU A 1 400 ? 19.948 19.427 -24.144 1.00 90.88 400 LEU A C 1
ATOM 3095 O O . LEU A 1 400 ? 20.416 20.202 -23.313 1.00 90.88 400 LEU A O 1
ATOM 3099 N N . TYR A 1 401 ? 20.042 18.109 -23.965 1.00 91.12 401 TYR A N 1
ATOM 3100 C CA . TYR A 1 401 ? 20.573 17.527 -22.731 1.00 91.12 401 TYR A CA 1
ATOM 3101 C C . TYR A 1 401 ? 22.090 17.295 -22.748 1.00 91.12 401 TYR A C 1
ATOM 3103 O O . TYR A 1 401 ? 22.704 17.167 -21.685 1.00 91.12 401 TYR A O 1
ATOM 3111 N N . ASN A 1 402 ? 22.724 17.348 -23.926 1.00 90.88 402 ASN A N 1
ATOM 3112 C CA . ASN A 1 402 ? 24.179 17.330 -24.085 1.00 90.88 402 ASN A CA 1
ATOM 3113 C C . ASN A 1 402 ? 24.617 17.866 -25.455 1.00 90.88 402 ASN A C 1
ATOM 3115 O O . ASN A 1 402 ? 24.405 17.223 -26.480 1.00 90.88 402 ASN A O 1
ATOM 3119 N N . ASN A 1 403 ? 25.343 18.985 -25.474 1.00 90.50 403 ASN A N 1
ATOM 3120 C CA . ASN A 1 403 ? 25.822 19.600 -26.718 1.00 90.50 403 ASN A CA 1
ATOM 3121 C C . ASN A 1 403 ? 27.079 18.937 -27.326 1.00 90.50 403 ASN A C 1
ATOM 3123 O O . ASN A 1 403 ? 27.652 19.464 -28.283 1.00 90.50 403 ASN A O 1
ATOM 3127 N N . GLY A 1 404 ? 27.539 17.813 -26.767 1.00 90.56 404 GLY A N 1
ATOM 3128 C CA . GLY A 1 404 ? 28.669 17.035 -27.278 1.00 90.56 404 GLY A CA 1
ATOM 3129 C C . GLY A 1 404 ? 28.360 16.225 -28.542 1.00 90.56 404 GLY A C 1
ATOM 3130 O O . GLY A 1 404 ? 29.290 15.771 -29.209 1.00 90.56 404 GLY A O 1
ATOM 3131 N N . CYS A 1 405 ? 27.082 16.058 -28.886 1.00 91.94 405 CYS A N 1
ATOM 3132 C CA . CYS A 1 405 ? 26.595 15.316 -30.045 1.00 91.94 405 CYS A CA 1
ATOM 3133 C C . CYS A 1 405 ? 25.281 15.923 -30.570 1.00 91.94 405 CYS A C 1
ATOM 3135 O O . CYS A 1 405 ? 24.603 16.642 -29.843 1.00 91.94 405 CYS A O 1
ATOM 3137 N N . SER A 1 406 ? 24.939 15.658 -31.836 1.00 95.00 406 SER A N 1
ATOM 3138 C CA . SER A 1 406 ? 23.656 16.070 -32.422 1.00 95.00 406 SER A CA 1
ATOM 3139 C C . SER A 1 406 ? 22.493 15.249 -31.868 1.00 95.00 406 SER A C 1
ATOM 3141 O O . SER A 1 406 ? 22.673 14.072 -31.528 1.00 95.00 406 SER A O 1
ATOM 3143 N N . SER A 1 407 ? 21.299 15.851 -31.837 1.00 95.00 407 SER A N 1
ATOM 3144 C CA . SER A 1 407 ? 20.051 15.122 -31.592 1.00 95.00 407 SER A CA 1
ATOM 3145 C C . SER A 1 407 ? 19.840 14.060 -32.671 1.00 95.00 407 SER A C 1
ATOM 3147 O O . SER A 1 407 ? 20.064 14.318 -33.854 1.00 95.00 407 SER A O 1
ATOM 3149 N N . GLU A 1 408 ? 19.352 12.895 -32.264 1.00 94.69 408 GLU A N 1
ATOM 3150 C CA . GLU A 1 408 ? 18.983 11.784 -33.143 1.00 94.69 408 GLU A CA 1
ATOM 3151 C C . GLU A 1 408 ? 17.615 11.269 -32.689 1.00 94.69 408 GLU A C 1
ATOM 3153 O O . GLU A 1 408 ? 17.387 11.099 -31.495 1.00 94.69 408 GLU A O 1
ATOM 3158 N N . ASN A 1 409 ? 16.686 11.060 -33.627 1.00 94.56 409 ASN A N 1
ATOM 3159 C CA . ASN A 1 409 ? 15.374 10.451 -33.360 1.00 94.56 409 ASN A CA 1
ATOM 3160 C C . ASN A 1 409 ? 14.559 11.074 -32.195 1.00 94.56 409 ASN A C 1
ATOM 3162 O O . ASN A 1 409 ? 13.774 10.387 -31.549 1.00 94.56 409 ASN A O 1
ATOM 3166 N N . ILE A 1 410 ? 14.679 12.393 -31.980 1.00 93.88 410 ILE A N 1
ATOM 3167 C CA . ILE A 1 410 ? 14.089 13.151 -30.852 1.00 93.88 410 ILE A CA 1
ATOM 3168 C C . ILE A 1 410 ? 12.592 12.914 -30.603 1.00 93.88 410 ILE A C 1
ATOM 3170 O O . ILE A 1 410 ? 12.138 13.033 -29.476 1.00 93.88 410 ILE A O 1
ATOM 3174 N N . ASN A 1 411 ? 11.813 12.557 -31.627 1.00 93.69 411 ASN A N 1
ATOM 3175 C CA . ASN A 1 411 ? 10.377 12.311 -31.463 1.00 93.69 411 ASN A CA 1
ATOM 3176 C C . ASN A 1 411 ? 10.058 11.104 -30.563 1.00 93.69 411 ASN A C 1
ATOM 3178 O O . ASN A 1 411 ? 8.909 10.976 -30.160 1.00 93.69 411 ASN A O 1
ATOM 3182 N N . TYR A 1 412 ? 11.037 10.234 -30.294 1.00 93.56 412 TYR A N 1
ATOM 3183 C CA . TYR A 1 412 ? 10.907 9.088 -29.388 1.00 93.56 412 TYR A CA 1
ATOM 3184 C C . TYR A 1 412 ? 11.577 9.334 -28.026 1.00 93.56 412 TYR A C 1
ATOM 3186 O O . TYR A 1 412 ? 11.563 8.457 -27.168 1.00 93.56 412 TYR A O 1
ATOM 3194 N N . PHE A 1 413 ? 12.189 10.508 -27.826 1.00 94.00 413 PHE A N 1
ATOM 3195 C CA . PHE A 1 413 ? 12.751 10.929 -26.547 1.00 94.00 413 PHE A CA 1
ATOM 3196 C C . PHE A 1 413 ? 11.665 11.666 -25.756 1.00 94.00 413 PHE A C 1
ATOM 3198 O O . PHE A 1 413 ? 11.297 12.779 -26.130 1.00 94.00 413 PHE A O 1
ATOM 3205 N N . ASP A 1 414 ? 11.130 11.039 -24.707 1.00 92.81 414 ASP A N 1
ATOM 3206 C CA . ASP A 1 414 ? 9.966 11.556 -23.979 1.00 92.81 414 ASP A CA 1
ATOM 3207 C C . ASP A 1 414 ? 10.378 12.576 -22.913 1.00 92.81 414 ASP A C 1
ATOM 3209 O O . ASP A 1 414 ? 10.150 13.779 -23.059 1.00 92.81 414 ASP A O 1
ATOM 3213 N N . LYS A 1 415 ? 11.041 12.110 -21.850 1.00 92.12 415 LYS A N 1
ATOM 3214 C CA . LYS A 1 415 ? 11.364 12.939 -20.683 1.00 92.12 415 LYS A CA 1
ATOM 3215 C C . LYS A 1 415 ? 12.820 12.811 -20.272 1.00 92.12 415 LYS A C 1
ATOM 3217 O O . LYS A 1 415 ? 13.439 11.758 -20.409 1.00 92.12 415 LYS A O 1
ATOM 3222 N N . TYR A 1 416 ? 13.336 13.907 -19.721 1.00 93.12 416 TYR A N 1
ATOM 3223 C CA . TYR A 1 416 ? 14.617 13.968 -19.026 1.00 93.12 416 TYR A CA 1
ATOM 3224 C C . TYR A 1 416 ? 14.410 14.585 -17.642 1.00 93.12 416 TYR A C 1
ATOM 3226 O O . TYR A 1 416 ? 13.877 15.691 -17.544 1.00 93.12 416 TYR A O 1
ATOM 3234 N N . TYR A 1 417 ? 14.876 13.909 -16.598 1.00 91.56 417 TYR A N 1
ATOM 3235 C CA . TYR A 1 417 ? 14.732 14.297 -15.203 1.00 91.56 417 TYR A CA 1
ATOM 3236 C C . TYR A 1 417 ? 16.049 14.834 -14.627 1.00 91.56 417 TYR A C 1
ATOM 3238 O O . TYR A 1 417 ? 17.122 14.227 -14.712 1.00 91.56 417 TYR A O 1
ATOM 3246 N N . GLY A 1 418 ? 15.964 16.009 -14.002 1.00 88.50 418 GLY A N 1
ATOM 3247 C CA . GLY A 1 418 ? 17.072 16.656 -13.306 1.00 88.50 418 GLY A CA 1
ATOM 3248 C C . GLY A 1 418 ? 17.892 17.635 -14.142 1.00 88.50 418 GLY A C 1
ATOM 3249 O O . GLY A 1 418 ? 17.500 18.107 -15.208 1.00 88.50 418 GLY A O 1
ATOM 3250 N N . ASN A 1 419 ? 19.055 18.008 -13.605 1.00 82.31 419 ASN A N 1
ATOM 3251 C CA . ASN A 1 419 ? 19.943 18.984 -14.233 1.00 82.31 419 ASN A CA 1
ATOM 3252 C C . ASN A 1 419 ? 20.921 18.291 -15.177 1.00 82.31 419 ASN A C 1
ATOM 3254 O O . ASN A 1 419 ? 21.491 17.252 -14.844 1.00 82.31 419 ASN A O 1
ATOM 3258 N N . ASN A 1 420 ? 21.158 18.889 -16.341 1.00 72.62 420 ASN A N 1
ATOM 3259 C CA . ASN A 1 420 ? 22.104 18.356 -17.314 1.00 72.62 420 ASN A CA 1
ATOM 3260 C C . ASN A 1 420 ? 23.481 19.045 -17.259 1.00 72.62 420 ASN A C 1
ATOM 3262 O O . ASN A 1 420 ? 23.708 20.029 -16.547 1.00 72.62 420 ASN A O 1
ATOM 3266 N N . SER A 1 421 ? 24.418 18.527 -18.055 1.00 66.88 421 SER A N 1
ATOM 3267 C CA . SER A 1 421 ? 25.803 19.008 -18.142 1.00 66.88 421 SER A CA 1
ATOM 3268 C C . SER A 1 421 ? 25.948 20.398 -18.780 1.00 66.88 421 SER A C 1
ATOM 3270 O O . SER A 1 421 ? 26.996 21.034 -18.634 1.00 66.88 421 SER A O 1
ATOM 3272 N N . VAL A 1 422 ? 24.904 20.894 -19.453 1.00 68.94 422 VAL A N 1
ATOM 3273 C CA . VAL A 1 422 ? 24.857 22.211 -20.109 1.00 68.94 422 VAL A CA 1
ATOM 3274 C C . VAL A 1 422 ? 24.059 23.257 -19.314 1.00 68.94 422 VAL A C 1
ATOM 3276 O O . VAL A 1 422 ? 23.939 24.402 -19.752 1.00 68.94 422 VAL A O 1
ATOM 3279 N N . GLY A 1 423 ? 23.576 22.904 -18.117 1.00 68.88 423 GLY A N 1
ATOM 3280 C CA . GLY A 1 423 ? 22.865 23.799 -17.203 1.00 68.88 423 GLY A CA 1
ATOM 3281 C C . GLY A 1 423 ? 21.404 24.070 -17.572 1.00 68.88 423 GLY A C 1
ATOM 3282 O O . GLY A 1 423 ? 20.840 25.044 -17.071 1.00 68.88 423 GLY A O 1
ATOM 3283 N N . GLN A 1 424 ? 20.798 23.254 -18.439 1.00 75.19 424 GLN A N 1
ATOM 3284 C CA . GLN A 1 424 ? 19.349 23.261 -18.640 1.00 75.19 424 GLN A CA 1
ATOM 3285 C C . GLN A 1 424 ? 18.679 22.303 -17.653 1.00 75.19 424 GLN A C 1
ATOM 3287 O O . GLN A 1 424 ? 19.235 21.268 -17.275 1.00 75.19 424 GLN A O 1
ATOM 3292 N N . GLN A 1 425 ? 17.493 22.708 -17.214 1.00 77.56 425 GLN A N 1
ATOM 3293 C CA . GLN A 1 425 ? 16.677 21.983 -16.254 1.00 77.56 425 GLN A CA 1
ATOM 3294 C C . GLN A 1 425 ? 15.695 21.099 -17.031 1.00 77.56 425 GLN A C 1
ATOM 3296 O O . GLN A 1 425 ? 14.969 21.615 -17.882 1.00 77.56 425 GLN A O 1
ATOM 3301 N N . GLY A 1 426 ? 15.735 19.789 -16.782 1.00 86.69 426 GLY A N 1
ATOM 3302 C CA . GLY A 1 426 ? 14.682 18.857 -17.177 1.00 86.69 426 GLY A CA 1
ATOM 3303 C C . GLY A 1 426 ? 13.474 18.931 -16.244 1.00 86.69 426 GLY A C 1
ATOM 3304 O O . GLY A 1 426 ? 13.303 19.907 -15.512 1.00 86.69 426 GLY A O 1
ATOM 3305 N N . GLU A 1 427 ? 12.666 17.879 -16.250 1.00 89.31 427 GLU A N 1
ATOM 3306 C CA . GLU A 1 427 ? 11.586 17.685 -15.284 1.00 89.31 427 GLU A CA 1
ATOM 3307 C C . GLU A 1 427 ? 12.142 17.478 -13.863 1.00 89.31 427 GLU A C 1
ATOM 3309 O O . GLU A 1 427 ? 13.324 17.156 -13.673 1.00 89.31 427 GLU A O 1
ATOM 3314 N N . ASP A 1 428 ? 11.300 17.695 -12.851 1.00 86.44 428 ASP A N 1
ATOM 3315 C CA . ASP A 1 428 ? 11.684 17.514 -11.449 1.00 86.44 428 ASP A CA 1
ATOM 3316 C C . ASP A 1 428 ? 11.956 16.026 -11.158 1.00 86.44 428 ASP A C 1
ATOM 3318 O O . ASP A 1 428 ? 11.045 15.213 -11.331 1.00 86.44 428 ASP A O 1
ATOM 3322 N N . PRO A 1 429 ? 13.165 15.637 -10.707 1.00 86.50 429 PRO A N 1
ATOM 3323 C CA . PRO A 1 429 ? 13.477 14.249 -10.368 1.00 86.50 429 PRO A CA 1
ATOM 3324 C C . PRO A 1 429 ? 12.507 13.593 -9.380 1.00 86.50 429 PRO A C 1
ATOM 3326 O O . PRO A 1 429 ? 12.282 12.388 -9.466 1.00 86.50 429 PRO A O 1
ATOM 3329 N N . LEU A 1 430 ? 11.900 14.375 -8.479 1.00 83.69 430 LEU A N 1
ATOM 3330 C CA . LEU A 1 430 ? 10.914 13.874 -7.516 1.00 83.69 430 LEU A CA 1
ATOM 3331 C C . LEU A 1 430 ? 9.601 13.432 -8.172 1.00 83.69 430 LEU A C 1
ATOM 3333 O O . LEU A 1 430 ? 8.847 12.673 -7.582 1.00 83.69 430 LEU A O 1
ATOM 3337 N N . THR A 1 431 ? 9.343 13.866 -9.403 1.00 83.38 431 THR A N 1
ATOM 3338 C CA . THR A 1 431 ? 8.146 13.488 -10.171 1.00 83.38 431 THR A CA 1
ATOM 3339 C C . THR A 1 431 ? 8.390 12.313 -11.115 1.00 83.38 431 THR A C 1
ATOM 3341 O O . THR A 1 431 ? 7.495 11.922 -11.863 1.00 83.38 431 THR A O 1
ATOM 3344 N N . SER A 1 432 ? 9.610 11.768 -11.140 1.00 88.19 432 SER A N 1
ATOM 3345 C CA . SER A 1 432 ? 9.936 10.659 -12.029 1.00 88.19 432 SER A CA 1
ATOM 3346 C C . SER A 1 432 ? 9.330 9.359 -11.500 1.00 88.19 432 SER A C 1
ATOM 3348 O O . SER A 1 432 ? 9.662 8.976 -10.379 1.00 88.19 432 SER A O 1
ATOM 3350 N N . PRO A 1 433 ? 8.509 8.633 -12.284 1.00 89.06 433 PRO A N 1
ATOM 3351 C CA . PRO A 1 433 ? 7.948 7.351 -11.855 1.00 89.06 433 PRO A CA 1
ATOM 3352 C C . PRO A 1 433 ? 9.023 6.262 -11.723 1.00 89.06 433 PRO A C 1
ATOM 3354 O O . PRO A 1 433 ? 8.823 5.274 -11.012 1.00 89.06 433 PRO A O 1
ATOM 3357 N N . THR A 1 434 ? 10.172 6.461 -12.379 1.00 91.62 434 THR A N 1
ATOM 3358 C CA . THR A 1 434 ? 11.340 5.577 -12.352 1.00 91.62 434 THR A CA 1
ATOM 3359 C C . THR A 1 434 ? 12.584 6.294 -11.839 1.00 91.62 434 THR A C 1
ATOM 3361 O O . THR A 1 434 ? 12.728 7.502 -12.012 1.00 91.62 434 THR A O 1
ATOM 3364 N N . ASN A 1 435 ? 13.546 5.551 -11.311 1.00 92.69 435 ASN A N 1
ATOM 3365 C CA . ASN A 1 435 ? 14.855 6.068 -10.906 1.00 92.69 435 ASN A CA 1
ATOM 3366 C C . ASN A 1 435 ? 15.848 6.094 -12.083 1.00 92.69 435 ASN A C 1
ATOM 3368 O O . ASN A 1 435 ? 16.923 5.500 -12.019 1.00 92.69 435 ASN A O 1
ATOM 3372 N N . PHE A 1 436 ? 15.416 6.683 -13.200 1.00 92.62 436 PHE A N 1
ATOM 3373 C CA . PHE A 1 436 ? 16.252 6.858 -14.382 1.00 92.62 436 PHE A CA 1
ATOM 3374 C C . PHE A 1 436 ? 16.148 8.285 -14.910 1.00 92.62 436 PHE A C 1
ATOM 3376 O O . PHE A 1 436 ? 15.060 8.866 -14.971 1.00 92.62 436 PHE A O 1
ATOM 3383 N N . ARG A 1 437 ? 17.270 8.832 -15.389 1.00 91.56 437 ARG A N 1
ATOM 3384 C CA . ARG A 1 437 ? 17.323 10.196 -15.942 1.00 91.56 437 ARG A CA 1
ATOM 3385 C C . ARG A 1 437 ? 16.512 10.409 -17.204 1.00 91.56 437 ARG A C 1
ATOM 3387 O O . ARG A 1 437 ? 15.974 11.497 -17.370 1.00 91.56 437 ARG A O 1
ATOM 3394 N N . GLY A 1 438 ? 16.505 9.466 -18.138 1.00 92.00 438 GLY A N 1
ATOM 3395 C CA . GLY A 1 438 ? 15.832 9.645 -19.424 1.00 92.00 438 GLY A CA 1
ATOM 3396 C C . GLY A 1 438 ? 14.923 8.480 -19.763 1.00 92.00 438 GLY A C 1
ATOM 3397 O O . GLY A 1 438 ? 15.285 7.333 -19.513 1.00 92.00 438 GLY A O 1
ATOM 3398 N N . ILE A 1 439 ? 13.769 8.798 -20.348 1.00 92.44 439 ILE A N 1
ATOM 3399 C CA . ILE A 1 439 ? 12.718 7.852 -20.733 1.00 92.44 439 ILE A CA 1
ATOM 3400 C C . ILE A 1 439 ? 12.403 8.021 -22.223 1.00 92.44 439 ILE A C 1
ATOM 3402 O O . ILE A 1 439 ? 12.294 9.144 -22.725 1.00 92.44 439 ILE A O 1
ATOM 3406 N N . LEU A 1 440 ? 12.247 6.899 -22.925 1.00 91.69 440 LEU A N 1
ATOM 3407 C CA . LEU A 1 440 ? 11.816 6.834 -24.321 1.00 91.69 440 LEU A CA 1
ATOM 3408 C C . LEU A 1 440 ? 10.362 6.361 -24.438 1.00 91.69 440 LEU A C 1
ATOM 3410 O O . LEU A 1 440 ? 9.934 5.505 -23.668 1.00 91.69 440 LEU A O 1
ATOM 3414 N N . SER A 1 441 ? 9.639 6.854 -25.446 1.00 82.62 441 SER A N 1
ATOM 3415 C CA . SER A 1 441 ? 8.252 6.459 -25.751 1.00 82.62 441 SER A CA 1
ATOM 3416 C C . SER A 1 441 ? 8.109 6.111 -27.244 1.00 82.62 441 SER A C 1
ATOM 3418 O O . SER A 1 441 ? 8.727 6.768 -28.091 1.00 82.62 441 SER A O 1
ATOM 3420 N N . PHE A 1 442 ? 7.351 5.051 -27.569 1.00 80.69 442 PHE A N 1
ATOM 3421 C CA . PHE A 1 442 ? 7.306 4.396 -28.893 1.00 80.69 442 PHE A CA 1
ATOM 3422 C C . PHE A 1 442 ? 5.903 4.243 -29.481 1.00 80.69 442 PHE A C 1
ATOM 3424 O O . PHE A 1 442 ? 4.960 3.921 -28.725 1.00 80.69 442 PHE A O 1
#

Sequence (442 aa):
MKLFFTTLFFILVFSNIYSFQTDITVNCDGSPVNTSFCYTSNQLLSYTYTSDTNENLNLIINEGEIEPYYDHLIILDSDGSQLYYGYGDSGNLEGLSFQSSGNQITIQVDPDSSVSCDENSLVPIDLSVFCTTCENFQVNYELISNCDNDENSFSIQVNVTDLGSASELIISDNQETSPISITETGSFIYGNYSNGTLVELAVVNSEDSNCFDNSDVLTQDICLENYLEVTNQYTPNQLVTDFLMSSVCSQTFNITYSTGTSFGQEDYGLGYFTSNGTDFDLEEGIVLTSGDYSNVPGPETGSQGGGSYWPGDEDLENAVPELEQGNSNDATILEFDFVPFGEEMSFNFLFASDEYGFYQCNYSDAFAFLLTDSNGNTQNLAVVPNSNDAVSVVTIRDELYNNGCSSENINYFDKYYGNNSVGQQGEDPLTSPTNFRGILSF

Radius of gyration: 32.51 Å; Cα contacts (8 Å, |Δi|>4): 1031; chains: 1; bounding box: 64×60×84 Å

Mean predicted aligned error: 13.7 Å

Solvent-accessible surface area (backbone atoms only — not comparable to full-atom values): 24816 Å² total; per-residue (Å²): 143,77,86,84,84,78,82,82,82,80,75,84,71,84,67,80,63,47,74,47,78,45,81,42,80,37,57,66,93,56,74,64,49,73,49,74,47,65,50,49,49,45,27,36,36,35,41,38,37,32,41,76,82,62,42,30,32,34,40,38,25,72,35,24,41,51,43,51,95,61,24,32,42,34,32,30,31,50,87,66,49,75,80,42,77,43,34,65,68,84,8,40,36,54,72,46,67,51,72,26,92,31,32,25,39,31,45,32,39,47,40,36,87,53,75,26,31,70,80,61,74,39,48,48,41,28,31,38,36,37,56,49,93,66,50,69,56,42,74,47,81,43,84,39,80,32,48,96,85,39,63,59,32,30,32,36,34,40,38,31,78,40,54,50,64,42,77,34,38,35,41,38,53,78,80,78,56,83,64,47,78,43,74,71,68,48,79,42,83,44,82,74,40,54,47,60,47,84,39,35,42,38,40,30,27,75,91,42,78,88,43,62,51,67,55,69,83,44,69,48,73,65,59,60,56,50,16,34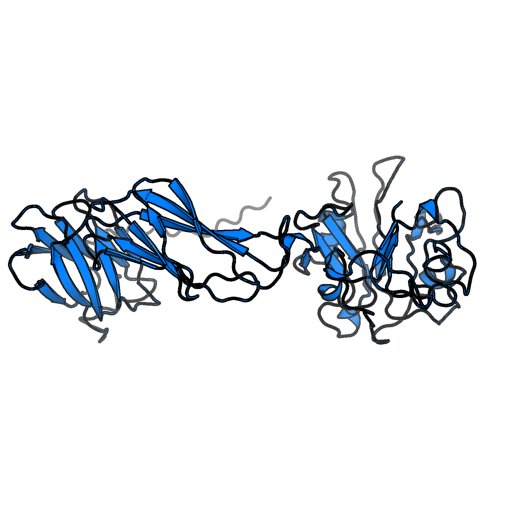,43,60,43,70,90,58,53,74,66,47,46,45,53,65,63,74,44,54,49,95,75,46,50,74,45,79,71,45,73,42,33,34,53,78,62,75,36,83,68,22,9,64,32,40,36,34,17,53,83,30,95,50,96,54,66,59,50,77,44,77,35,55,29,54,38,77,55,43,31,31,45,35,83,61,79,78,74,52,68,88,70,36,64,40,49,71,69,55,28,70,61,29,82,86,42,59,84,89,69,56,54,23,44,48,45,80,49,64,47,71,51,80,79,59,99,70,87,86,81,91,74,74,53,69,36,54,45,48,30,82,36,27,76,82,43,64,64,74,55,75,40,78,48,66,48,100,86,69,55,71,44,68,69,38,40,43,89,99,55,86,48,40,42,32,36,60,53,40,31,51,31,83,37,29,79,89,38,80,57,29,60,48,92,36,48,66,51,45,42,34,76,33,79,74,75,47,76,46,46,63,22,80,69,28,39,33,27,38,30,23,38,36,50,127

pLDDT: mean 88.54, std 13.29, range [19.34, 98.56]

Foldseek 3Di:
DDDDDDDPPDPPPPLPAAEDEDEEEAEQVDFWDKDWDWDDASHKYKYKYFYPVWFKKKKFWQWWFDQAPFKWKWKAAPVRDTPDIHCPPNGIRHGDMDIHPIGMMMIIMHGHRDDICVPHVTGITIMTMHGDPWFAWDWDKDKADPCVPDFFWIWIKIFTPGPTRAQWKWKDKPPPFDIDIDRDGGIDIGDTDGAPDFIKMKIARPVDRVHIDIDHTDGHNGPQLLAKDKDPPDDLVCQCDCAVVNDPPKDKDPKDKDALVVQPDPQTAKIKIANSNHPDPDRIHMDGDLTRVRQWIDLAPAADDDDQRAAADQVQCVQAVLRDGRPGGSDIDIDIDMDDPDPDDDDFDKDFARCFFPNLQRDKDFDFDWDADPVRDIHTPQAQPPDSHHDISNQAHPCLRPVPDHGHSPVFWDFFEAAHPVGDHTHHSRSHNTNGGTMTGD